Protein AF-0000000077470391 (afdb_homodimer)

Nearest PDB structures (foldseek):
  1z2i-assembly1_B  TM=1.475E-01  e=7.651E+00  Agrobacterium tumefaciens
  6qpa-assembly1_B  TM=1.660E-01  e=4.281E+00  Halothiobacillus neapolitanus c2
  1z2i-assembly1_B  TM=1.490E-01  e=4.542E+00  Agrobacterium tumefaciens

Organism: Curvularia clavata (NCBI:txid95742)

Radius of gyration: 23.78 Å; Cα contacts (8 Å, |Δi|>4): 1081; chains: 2; bounding box: 47×79×53 Å

Secondary structure (DSSP, 8-state):
---EEEEEEEEEE-SSSTT--S-SS---STTSEEEES-TTTT--EEE-SSBEEE-SSPPTT-EEEEEEEEEEETTTEEEEEES-TTSPPTT---EE-EEEEEGGGTTEEEEESS-S--S-SEE-S-SHHHHHS-GGGTTTSEE---TTS--EEE-HHHHHHHHHHTS-HHHHHHHGGGSEETTEE----SPP---TTEEEEEEEEE-TTHHHHHHHHHHH--SB-/---EEEEEEEEEE-SSSTT--S-SS---STTSEEE-S-TTTT--EEE-SSBEEE-SSPPTT-EEEEEEEEEEETTTEEEEEES-TTSPPTT---EE-EEEEEGGGTTEEEEESS-S--S-SEE-S-SHHHHHS-GGGTTTSEE---TTS--EEE-HHHHHHHHHHTS-HHHHHHHGGGSEETTEE----SPP---TTEEEEEEEEE-TTHHHHHHHHHHH--SB-

Foldseek 3Di:
DAKWKKFKFKKFQQCPDPDPPPDLFQDQDAQRMDTDPFFRHPWMWMDRLAWIDTDPDDDPAKAWQFKKKWWQAPPNGIWIWGDDSNGHPPPIGTAAWAWDFDVPQQGETATDRPDDHQAGAEDEPDQVDVLQGDCVRHVPHHYDPDPSHYFYFHDVQVVVFSNCQSAASNCRVVCRRVQGHRNAGDGDDHHGNRDHRIMIMMIMIHHVPCSVVVVCCRPPPGNTD/DAKWKKFKFKKFQQCPDPDPPPDLFQDQDAQRMDTDPFFRHPWMWMDRLAWIDTDPDDDPAKDWQFKKKWWQAPPNGIWIWGDDSNGHPPPIGIAAWAWDFDPPQQGETATDRPDDHQAGAEDEPDQVDVLQGDCVRHVPHHYDPDPSHYFYFHDVQVVVFSNCQSAASNCRVVCRRVQGHRNAGDGDDHHGNRDHRIMIMMIMIHHVVSSVVVVCCRPPPGNTD

Solvent-accessible surface area (backbone atoms only — not comparable to full-atom values): 22915 Å² total; per-residue (Å²): 94,49,41,36,34,35,35,47,28,27,28,32,71,54,68,81,73,70,82,68,58,90,58,90,62,75,74,49,45,72,53,38,25,38,81,39,97,42,48,36,31,92,41,46,31,32,31,61,42,35,40,37,42,76,43,89,70,79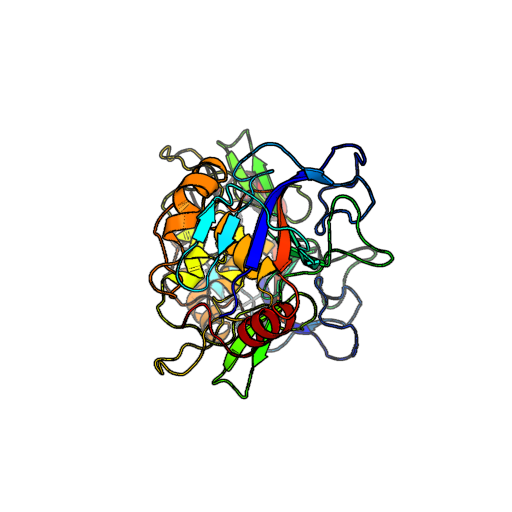,69,86,68,64,36,84,69,50,43,25,16,40,36,30,36,60,39,44,44,52,32,28,24,72,28,44,50,43,58,38,49,91,89,44,52,64,25,54,50,16,18,38,67,32,74,89,50,44,32,18,16,27,42,44,55,78,49,81,34,36,36,40,52,39,33,56,100,54,68,54,55,68,40,55,39,59,48,55,30,41,75,77,26,44,76,50,86,52,79,72,47,20,33,35,31,21,48,57,42,56,52,54,43,32,56,47,34,24,25,38,48,84,47,36,58,78,43,50,43,66,35,26,51,86,53,36,62,54,79,72,86,62,66,57,34,74,38,71,60,38,29,33,34,18,40,35,28,17,48,84,80,21,56,62,35,46,54,46,40,26,74,73,37,66,59,44,113,96,50,40,37,34,36,34,47,28,27,29,34,71,54,66,82,72,71,81,68,57,89,57,90,61,76,73,47,44,70,53,39,24,38,79,41,97,42,48,37,32,92,42,47,32,32,32,62,44,34,39,36,42,75,44,88,69,81,69,86,68,65,37,83,70,51,42,24,17,39,35,30,37,61,37,43,45,52,32,28,25,74,26,44,50,42,58,37,49,90,91,43,51,64,26,54,50,15,21,38,67,34,76,88,52,45,33,18,15,26,43,43,56,77,48,80,34,36,36,40,54,40,33,56,100,54,66,54,56,69,40,54,39,59,49,56,31,42,73,76,26,44,76,51,87,54,78,70,48,20,33,35,31,22,47,59,41,56,50,53,43,33,56,47,36,24,25,38,49,85,48,36,58,78,44,49,43,65,36,27,51,84,52,38,61,54,78,75,85,61,67,59,34,75,38,72,59,38,29,33,33,20,38,36,29,18,48,85,81,22,55,62,35,45,52,45,40,28,74,72,38,67,59,43,110

pLDDT: mean 92.74, std 7.98, range [53.38, 98.94]

Sequence (450 aa):
MSGFYFQINEIRESGKFPGIGPLERPLSAEGAHVVVGEGASYRWWYCDGNRIQPAQQLPTGLIWYKTYSVFYREGFGFWILRGDAGNPGPGETWQPLCFDQDQYDQGASYLCNVAQRRAVAYRRETRWLPMLLPDIYYENAHVTRNEAYGGLKGELAIFLALIAFSMRPEQLASRLPYMLQSGSWMTHNLPHGRQEKRGVTVSIWTLPQGAAGVWNYERNTKYFSMSGFYFQINEIRESGKFPGIGPLERPLSAEGAHVVVGEGASYRWWYCDGNRIQPAQQLPTGLIWYKTYSVFYREGFGFWILRGDAGNPGPGETWQPLCFDQDQYDQGASYLCNVAQRRAVAYRRETRWLPMLLPDIYYENAHVTRNEAYGGLKGELAIFLALIAFSMRPEQLASRLPYMLQSGSWMTHNLPHGRQEKRGVTVSIWTLPQGAAGVWNYERNTKYFS

Structure (mmCIF, N/CA/C/O backbone):
data_AF-0000000077470391-model_v1
#
loop_
_entity.id
_entity.type
_entity.pdbx_description
1 polymer 'DUF4038 domain-containing protein'
#
loop_
_atom_site.group_PDB
_atom_site.id
_atom_site.type_symbol
_atom_site.label_atom_id
_atom_site.label_alt_id
_atom_site.label_comp_id
_atom_site.label_asym_id
_atom_site.label_entity_id
_atom_site.label_seq_id
_atom_site.pdbx_PDB_ins_code
_atom_site.Cartn_x
_atom_site.Cartn_y
_atom_site.Cartn_z
_atom_site.occupancy
_atom_site.B_iso_or_equiv
_atom_site.auth_seq_id
_atom_site.auth_comp_id
_atom_site.auth_asym_id
_atom_site.auth_atom_id
_atom_site.pdbx_PDB_model_num
ATOM 1 N N . MET A 1 1 ? -8.82 -26.156 -19.453 1 67.25 1 MET A N 1
ATOM 2 C CA . MET A 1 1 ? -7.441 -25.703 -19.312 1 67.25 1 MET A CA 1
ATOM 3 C C . MET A 1 1 ? -6.477 -26.875 -19.344 1 67.25 1 MET A C 1
ATOM 5 O O . MET A 1 1 ? -6.789 -27.953 -18.812 1 67.25 1 MET A O 1
ATOM 9 N N . SER A 1 2 ? -5.5 -26.781 -20.188 1 79.5 2 SER A N 1
ATOM 10 C CA . SER A 1 2 ? -4.469 -27.812 -20.156 1 79.5 2 SER A CA 1
ATOM 11 C C . SER A 1 2 ? -3.809 -27.891 -18.781 1 79.5 2 SER A C 1
ATOM 13 O O . SER A 1 2 ? -3.67 -26.875 -18.094 1 79.5 2 SER A O 1
ATOM 15 N N . GLY A 1 3 ? -3.602 -29.047 -18.297 1 93.12 3 GLY A N 1
ATOM 16 C CA . GLY A 1 3 ? -2.982 -29.297 -17 1 93.12 3 GLY A CA 1
ATOM 17 C C . GLY A 1 3 ? -1.581 -28.719 -16.906 1 93.12 3 GLY A C 1
ATOM 18 O O . GLY A 1 3 ? -0.909 -28.516 -17.906 1 93.12 3 GLY A O 1
ATOM 19 N N . PHE A 1 4 ? -1.177 -28.359 -15.789 1 97.38 4 PHE A N 1
ATOM 20 C CA . PHE A 1 4 ? 0.171 -27.875 -15.539 1 97.38 4 PHE A CA 1
ATOM 21 C C . PHE A 1 4 ? 0.667 -28.312 -14.164 1 97.38 4 PHE A C 1
ATOM 23 O O . PHE A 1 4 ? -0.131 -28.672 -13.297 1 97.38 4 PHE A O 1
ATOM 30 N N . TYR A 1 5 ? 1.957 -28.312 -14.039 1 98.06 5 TYR A N 1
ATOM 31 C CA . TYR A 1 5 ? 2.639 -28.594 -12.781 1 98.06 5 TYR A CA 1
ATOM 32 C C . TYR A 1 5 ? 3.254 -27.312 -12.211 1 98.06 5 TYR A C 1
ATOM 34 O O . TYR A 1 5 ? 3.658 -26.422 -12.961 1 98.06 5 TYR A O 1
ATOM 42 N N . PHE A 1 6 ? 3.281 -27.266 -10.875 1 98.62 6 PHE A N 1
ATOM 43 C CA . PHE A 1 6 ? 3.865 -26.031 -10.336 1 98.62 6 PHE A CA 1
ATOM 44 C C . PHE A 1 6 ? 4.418 -26.281 -8.938 1 98.62 6 PHE A C 1
ATOM 46 O O . PHE A 1 6 ? 4.133 -27.312 -8.312 1 98.62 6 PHE A O 1
ATOM 53 N N . GLN A 1 7 ? 5.258 -25.406 -8.539 1 98.69 7 GLN A N 1
ATOM 54 C CA . GLN A 1 7 ? 5.777 -25.312 -7.18 1 98.69 7 GLN A CA 1
ATOM 55 C C . GLN A 1 7 ? 5.625 -23.891 -6.637 1 98.69 7 GLN A C 1
ATOM 57 O O . GLN A 1 7 ? 5.793 -22.922 -7.375 1 98.69 7 GLN A O 1
ATOM 62 N N . ILE A 1 8 ? 5.273 -23.781 -5.445 1 98.81 8 ILE A N 1
ATOM 63 C CA . ILE A 1 8 ? 5.297 -22.516 -4.707 1 98.81 8 ILE A CA 1
ATOM 64 C C . ILE A 1 8 ? 6.309 -22.609 -3.566 1 98.81 8 ILE A C 1
ATOM 66 O O . ILE A 1 8 ? 6.07 -23.297 -2.568 1 98.81 8 ILE A O 1
ATOM 70 N N . ASN A 1 9 ? 7.402 -21.938 -3.689 1 98.88 9 ASN A N 1
ATOM 71 C CA . ASN A 1 9 ? 8.469 -21.984 -2.691 1 98.88 9 ASN A CA 1
ATOM 72 C C . ASN A 1 9 ? 8.539 -20.688 -1.894 1 98.88 9 ASN A C 1
ATOM 74 O O . ASN A 1 9 ? 8.617 -19.594 -2.471 1 98.88 9 ASN A O 1
ATOM 78 N N . GLU A 1 10 ? 8.555 -20.812 -0.585 1 98.81 10 GLU A N 1
ATOM 79 C CA . GLU A 1 10 ? 8.758 -19.656 0.282 1 98.81 10 GLU A CA 1
ATOM 80 C C . GLU A 1 10 ? 10.188 -19.125 0.19 1 98.81 10 GLU A C 1
ATOM 82 O O . GLU A 1 10 ? 11.141 -19.906 0.257 1 98.81 10 GLU A O 1
ATOM 87 N N . ILE A 1 11 ? 10.312 -17.844 0.052 1 98.38 11 ILE A N 1
ATOM 88 C CA . ILE A 1 11 ? 11.656 -17.266 0.01 1 98.38 11 ILE A CA 1
ATOM 89 C C . ILE A 1 11 ? 11.773 -16.156 1.053 1 98.38 11 ILE A C 1
ATOM 91 O O . ILE A 1 11 ? 10.773 -15.555 1.449 1 98.38 11 ILE A O 1
ATOM 95 N N . ARG A 1 12 ? 12.953 -15.898 1.492 1 96.62 12 ARG A N 1
ATOM 96 C CA . ARG A 1 12 ? 13.312 -14.836 2.424 1 96.62 12 ARG A CA 1
ATOM 97 C C . ARG A 1 12 ? 14.602 -14.141 1.997 1 96.62 12 ARG A C 1
ATOM 99 O O . ARG A 1 12 ? 15.359 -14.68 1.187 1 96.62 12 ARG A O 1
ATOM 106 N N . GLU A 1 13 ? 14.75 -12.984 2.52 1 94 13 GLU A N 1
ATOM 107 C CA . GLU A 1 13 ? 16.047 -12.344 2.342 1 94 13 GLU A CA 1
ATOM 108 C C . GLU A 1 13 ? 17.156 -13.133 3.035 1 94 13 GLU A C 1
ATOM 110 O O . GLU A 1 13 ? 16.969 -13.625 4.148 1 94 13 GLU A O 1
ATOM 115 N N . SER A 1 14 ? 18.25 -13.328 2.43 1 91.94 14 SER A N 1
ATOM 116 C CA . SER A 1 14 ? 19.312 -14.188 2.92 1 91.94 14 SER A CA 1
ATOM 117 C C . SER A 1 14 ? 20.078 -13.531 4.074 1 91.94 14 SER A C 1
ATOM 119 O O . SER A 1 14 ? 20.703 -14.219 4.879 1 91.94 14 SER A O 1
ATOM 121 N N . GLY A 1 15 ? 20.094 -12.234 4.203 1 84.12 15 GLY A N 1
ATOM 122 C CA . GLY A 1 15 ? 20.922 -11.523 5.172 1 84.12 15 GLY A CA 1
ATOM 123 C C . GLY A 1 15 ? 22.328 -11.273 4.684 1 84.12 15 GLY A C 1
ATOM 124 O O . GLY A 1 15 ?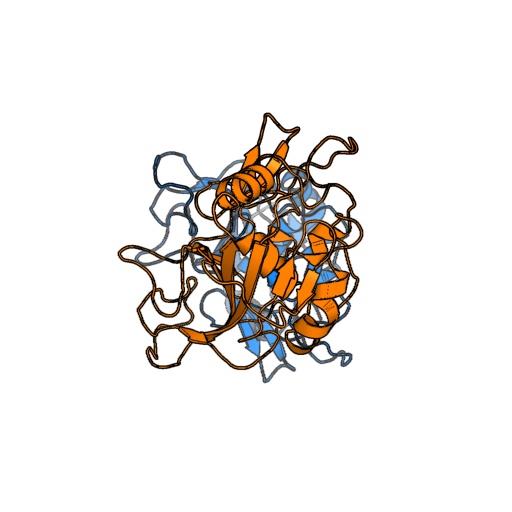 23.125 -10.609 5.359 1 84.12 15 GLY A O 1
ATOM 125 N N . LYS A 1 16 ? 22.75 -11.828 3.553 1 81.75 16 LYS A N 1
ATOM 126 C CA . LYS A 1 16 ? 24.094 -11.664 2.984 1 81.75 16 LYS A CA 1
ATOM 127 C C . LYS A 1 16 ? 24.359 -10.211 2.621 1 81.75 16 LYS A C 1
ATOM 129 O O . LYS A 1 16 ? 25.516 -9.82 2.441 1 81.75 16 LYS A O 1
ATOM 134 N N . PHE A 1 17 ? 23.344 -9.492 2.336 1 77.69 17 PHE A N 1
ATOM 135 C CA . PHE A 1 17 ? 23.5 -8.102 1.92 1 77.69 17 PHE A CA 1
ATOM 136 C C . PHE A 1 17 ? 22.984 -7.16 3.002 1 77.69 17 PHE A C 1
ATOM 138 O O . PHE A 1 17 ? 21.984 -6.477 2.814 1 77.69 17 PHE A O 1
ATOM 145 N N . PRO A 1 18 ? 23.766 -7.113 4.137 1 65.75 18 PRO A N 1
ATOM 146 C CA . PRO A 1 18 ? 23.344 -6.285 5.27 1 65.75 18 PRO A CA 1
ATOM 147 C C . PRO A 1 18 ? 23.469 -4.789 4.98 1 65.75 18 PRO A C 1
ATOM 149 O O . PRO A 1 18 ? 24.266 -4.383 4.129 1 65.75 18 PRO A O 1
ATOM 152 N N . GLY A 1 19 ? 22.656 -3.834 5.602 1 57.12 19 GLY A N 1
ATOM 153 C CA . GLY A 1 19 ? 22.875 -2.398 5.621 1 57.12 19 GLY A CA 1
ATOM 154 C C . GLY A 1 19 ? 22.047 -1.647 4.602 1 57.12 19 GLY A C 1
ATOM 155 O O . GLY A 1 19 ? 22.141 -0.424 4.488 1 57.12 19 GLY A O 1
ATOM 156 N N . ILE A 1 20 ? 21.703 -2.457 3.658 1 53.72 20 ILE A N 1
ATOM 157 C CA . ILE A 1 20 ? 20.891 -1.641 2.771 1 53.72 20 ILE A CA 1
ATOM 158 C C . ILE A 1 20 ? 19.594 -1.244 3.484 1 53.72 20 ILE A C 1
ATOM 160 O O . ILE A 1 20 ? 18.891 -2.096 4.039 1 53.72 20 ILE A O 1
ATOM 164 N N . GLY A 1 21 ? 19.562 -0.148 4.242 1 53.84 21 GLY A N 1
ATOM 165 C CA . GLY A 1 21 ? 18.391 0.377 4.922 1 53.84 21 GLY A CA 1
ATOM 166 C C . GLY A 1 21 ? 17.078 -0.176 4.375 1 53.84 21 GLY A C 1
ATOM 167 O O . GLY A 1 21 ? 17.094 -0.97 3.432 1 53.84 21 GLY A O 1
ATOM 168 N N . PRO A 1 22 ? 16.109 -0.09 5.234 1 55.41 22 PRO A N 1
ATOM 169 C CA . PRO A 1 22 ? 14.82 -0.544 4.711 1 55.41 22 PRO A CA 1
ATOM 170 C C . PRO A 1 22 ? 14.547 -0.042 3.297 1 55.41 22 PRO A C 1
ATOM 172 O O . PRO A 1 22 ? 14.531 1.168 3.061 1 55.41 22 PRO A O 1
ATOM 175 N N . LEU A 1 23 ? 14.789 -1.003 2.398 1 61.22 23 LEU A N 1
ATOM 176 C CA . LEU A 1 23 ? 14.57 -0.661 0.997 1 61.22 23 LEU A CA 1
ATOM 177 C C . LEU A 1 23 ? 13.086 -0.688 0.656 1 61.22 23 LEU A C 1
ATOM 179 O O . LEU A 1 23 ? 12.336 -1.499 1.203 1 61.22 23 LEU A O 1
ATOM 183 N N . GLU A 1 24 ? 12.711 0.301 0.027 1 74.88 24 GLU A N 1
ATOM 184 C CA . GLU A 1 24 ? 11.391 0.267 -0.593 1 74.88 24 GLU A CA 1
ATOM 185 C C . GLU A 1 24 ? 11.242 -0.941 -1.514 1 74.88 24 GLU A C 1
ATOM 187 O O . GLU A 1 24 ? 10.297 -1.717 -1.382 1 74.88 24 GLU A O 1
ATOM 192 N N . ARG A 1 25 ? 12.305 -1.226 -2.229 1 86.44 25 ARG A N 1
ATOM 193 C CA . ARG A 1 25 ? 12.367 -2.314 -3.197 1 86.44 25 ARG A CA 1
ATOM 194 C C . ARG A 1 25 ? 13.312 -3.412 -2.725 1 86.44 25 ARG A C 1
ATOM 196 O O . ARG A 1 25 ? 14.422 -3.129 -2.271 1 86.44 25 ARG A O 1
ATOM 203 N N . PRO A 1 26 ? 12.836 -4.68 -2.787 1 91.5 26 PRO A N 1
ATOM 204 C CA . PRO A 1 26 ? 13.758 -5.766 -2.443 1 91.5 26 PRO A CA 1
ATOM 205 C C . PRO A 1 26 ? 14.992 -5.805 -3.348 1 91.5 26 PRO A C 1
ATOM 207 O O . PRO A 1 26 ? 14.953 -5.293 -4.469 1 91.5 26 PRO A O 1
ATOM 210 N N . LEU A 1 27 ? 16.031 -6.359 -2.895 1 91.88 27 LEU A N 1
ATOM 211 C CA . LEU A 1 27 ? 17.266 -6.461 -3.662 1 91.88 27 LEU A CA 1
ATOM 212 C C . LEU A 1 27 ? 17.141 -7.523 -4.75 1 91.88 27 LEU A C 1
ATOM 214 O O . LEU A 1 27 ? 16.594 -8.602 -4.512 1 91.88 27 LEU A O 1
ATOM 218 N N . SER A 1 28 ? 17.625 -7.27 -5.953 1 92.88 28 SER A N 1
ATOM 219 C CA . SER A 1 28 ? 17.562 -8.219 -7.062 1 92.88 28 SER A CA 1
ATOM 220 C C . SER A 1 28 ? 18.922 -8.891 -7.285 1 92.88 28 SER A C 1
ATOM 222 O O . SER A 1 28 ? 19.141 -9.516 -8.328 1 92.88 28 SER A O 1
ATOM 224 N N . ALA A 1 29 ? 19.734 -8.875 -6.426 1 91.88 29 ALA A N 1
ATOM 225 C CA . ALA A 1 29 ? 21.047 -9.492 -6.566 1 91.88 29 ALA A CA 1
ATOM 226 C C . ALA A 1 29 ? 20.969 -11.008 -6.379 1 91.88 29 ALA A C 1
ATOM 228 O O . ALA A 1 29 ? 20.141 -11.5 -5.613 1 91.88 29 ALA A O 1
ATOM 229 N N . GLU A 1 30 ? 21.859 -11.703 -7.105 1 93.62 30 GLU A N 1
ATOM 230 C CA . GLU A 1 30 ? 21.953 -13.148 -6.918 1 93.62 30 GLU A CA 1
ATOM 231 C C . GLU A 1 30 ? 22.203 -13.492 -5.453 1 93.62 30 GLU A C 1
ATOM 233 O O . GLU A 1 30 ? 23.094 -12.914 -4.824 1 93.62 30 GLU A O 1
ATOM 238 N N . GLY A 1 31 ? 21.469 -14.352 -4.949 1 94.12 31 GLY A N 1
ATOM 239 C CA . GLY A 1 31 ? 21.656 -14.805 -3.584 1 94.12 31 GLY A CA 1
ATOM 240 C C . GLY A 1 31 ? 21 -13.906 -2.555 1 94.12 31 GLY A C 1
ATOM 241 O O . GLY A 1 31 ? 21.031 -14.195 -1.357 1 94.12 31 GLY A O 1
ATOM 242 N N . ALA A 1 32 ? 20.375 -12.844 -2.98 1 94 32 ALA A N 1
ATOM 243 C CA . ALA A 1 32 ? 19.719 -11.938 -2.039 1 94 32 ALA A CA 1
ATOM 244 C C . ALA A 1 32 ? 18.516 -12.594 -1.371 1 94 32 ALA A C 1
ATOM 246 O O . ALA A 1 32 ? 18.125 -12.219 -0.266 1 94 32 ALA A O 1
ATOM 247 N N . HIS A 1 33 ? 17.922 -13.555 -2.023 1 96.5 33 HIS A N 1
ATOM 248 C CA . HIS A 1 33 ? 16.797 -14.32 -1.514 1 96.5 33 HIS A CA 1
ATOM 249 C C . HIS A 1 33 ? 17.062 -15.82 -1.569 1 96.5 33 HIS A C 1
ATOM 251 O O . HIS A 1 33 ? 17.734 -16.297 -2.494 1 96.5 33 HIS A O 1
ATOM 257 N N . VAL A 1 34 ? 16.578 -16.484 -0.621 1 97.44 34 VAL A N 1
ATOM 258 C CA . VAL A 1 34 ? 16.797 -17.922 -0.56 1 97.44 34 VAL A CA 1
ATOM 259 C C . VAL A 1 34 ? 15.492 -18.641 -0.239 1 97.44 34 VAL A C 1
ATOM 261 O O . VAL A 1 34 ? 14.648 -18.094 0.483 1 97.44 34 VAL A O 1
ATOM 264 N N . VAL A 1 35 ? 15.359 -19.828 -0.777 1 97.88 35 VAL A N 1
ATOM 265 C CA . VAL A 1 35 ? 14.195 -20.656 -0.466 1 97.88 35 VAL A CA 1
ATOM 266 C C . VAL A 1 35 ? 14.297 -21.172 0.968 1 97.88 35 VAL A C 1
ATOM 268 O O . VAL A 1 35 ? 15.375 -21.594 1.411 1 97.88 35 VAL A O 1
ATOM 271 N N . VAL A 1 36 ? 13.172 -21.016 1.603 1 97.44 36 VAL A N 1
ATOM 272 C CA . VAL A 1 36 ? 13.102 -21.562 2.957 1 97.44 36 VAL A CA 1
ATOM 273 C C . VAL A 1 36 ? 12.078 -22.688 3.01 1 97.44 36 VAL A C 1
ATOM 275 O O . VAL A 1 36 ? 11.094 -22.672 2.271 1 97.44 36 VAL A O 1
ATOM 278 N N . GLY A 1 37 ? 12.305 -23.734 3.779 1 95.5 37 GLY A N 1
ATOM 279 C CA . GLY A 1 37 ? 11.453 -24.922 3.875 1 95.5 37 GLY A CA 1
ATOM 280 C C . GLY A 1 37 ? 10.172 -24.672 4.645 1 95.5 37 GLY A C 1
ATOM 281 O O . GLY A 1 37 ? 9.867 -25.375 5.602 1 95.5 37 GLY A O 1
ATOM 282 N N . GLU A 1 38 ? 9.43 -23.672 4.348 1 96.25 38 GLU A N 1
ATOM 283 C CA . GLU A 1 38 ? 8.156 -23.297 4.961 1 96.25 38 GLU A CA 1
ATOM 284 C C . GLU A 1 38 ? 7.004 -23.438 3.965 1 96.25 38 GLU A C 1
ATOM 286 O O . GLU A 1 38 ? 7.23 -23.562 2.76 1 96.25 38 GLU A O 1
ATOM 291 N N . GLY A 1 39 ? 5.832 -23.531 4.441 1 96.56 39 GLY A N 1
ATOM 292 C CA . GLY A 1 39 ? 4.648 -23.578 3.596 1 96.56 39 GLY A CA 1
ATOM 293 C C . GLY A 1 39 ? 4.613 -24.766 2.666 1 96.56 39 GLY A C 1
ATOM 294 O O . GLY A 1 39 ? 4.754 -25.906 3.109 1 96.56 39 GLY A O 1
ATOM 295 N N . ALA A 1 40 ? 4.512 -24.5 1.39 1 98 40 ALA A N 1
ATOM 296 C CA . ALA A 1 40 ? 4.402 -25.562 0.389 1 98 40 ALA A CA 1
ATOM 297 C C . ALA A 1 40 ? 5.723 -25.75 -0.354 1 98 40 ALA A C 1
ATOM 299 O O . ALA A 1 40 ? 5.75 -26.312 -1.45 1 98 40 ALA A O 1
ATOM 300 N N . SER A 1 41 ? 6.805 -25.312 0.231 1 98.12 41 SER A N 1
ATOM 301 C CA . SER A 1 41 ? 8.094 -25.344 -0.45 1 98.12 41 SER A CA 1
ATOM 302 C C . SER A 1 41 ? 8.5 -26.766 -0.802 1 98.12 41 SER A C 1
ATOM 304 O O . SER A 1 41 ? 8.266 -27.703 -0.025 1 98.12 41 SER A O 1
ATOM 306 N N . TYR A 1 42 ? 9.086 -26.938 -1.918 1 96.81 42 TYR A N 1
ATOM 307 C CA . TYR A 1 42 ? 9.688 -28.156 -2.434 1 96.81 42 TYR A CA 1
ATOM 308 C C . TYR A 1 42 ? 8.617 -29.172 -2.824 1 96.81 42 TYR A C 1
ATOM 310 O O . TYR A 1 42 ? 8.938 -30.266 -3.275 1 96.81 42 TYR A O 1
ATOM 318 N N . ARG A 1 43 ? 7.391 -28.844 -2.701 1 97.56 43 ARG A N 1
ATOM 319 C CA . ARG A 1 43 ? 6.32 -29.75 -3.092 1 97.56 43 ARG A CA 1
ATOM 320 C C . ARG A 1 43 ? 5.898 -29.516 -4.539 1 97.56 43 ARG A C 1
ATOM 322 O O . ARG A 1 43 ? 5.844 -28.375 -4.996 1 97.56 43 ARG A O 1
ATOM 329 N N . TRP A 1 44 ? 5.586 -30.609 -5.152 1 98.25 44 TRP A N 1
ATOM 330 C CA . TRP A 1 44 ? 5.086 -30.547 -6.52 1 98.25 44 TRP A CA 1
ATOM 331 C C . TRP A 1 44 ? 3.566 -30.688 -6.551 1 98.25 44 TRP A C 1
ATOM 333 O O . TRP A 1 44 ? 3.004 -31.562 -5.883 1 98.25 44 TRP A O 1
ATOM 343 N N . TRP A 1 45 ? 2.986 -29.812 -7.293 1 98.62 45 TRP A N 1
ATOM 344 C CA . TRP A 1 45 ? 1.534 -29.812 -7.441 1 98.62 45 TRP A CA 1
ATOM 345 C C . TRP A 1 45 ? 1.139 -30 -8.906 1 98.62 45 TRP A C 1
ATOM 347 O O . TRP A 1 45 ? 1.867 -29.578 -9.805 1 98.62 45 TRP A O 1
ATOM 357 N N . TYR A 1 46 ? 0.048 -30.609 -9.102 1 97.81 46 TYR A N 1
ATOM 358 C CA . TYR A 1 46 ? -0.521 -30.781 -10.43 1 97.81 46 TYR A CA 1
ATOM 359 C C . TYR A 1 46 ? -1.941 -30.234 -10.492 1 97.81 46 TYR A C 1
ATOM 361 O O . TYR A 1 46 ? -2.762 -30.516 -9.617 1 97.81 46 TYR A O 1
ATOM 369 N N . CYS A 1 47 ? -2.176 -29.359 -11.414 1 97.31 47 CYS A N 1
ATOM 370 C CA . CYS A 1 47 ? -3.514 -28.891 -11.75 1 97.31 47 CYS A CA 1
ATOM 371 C C . CYS A 1 47 ? -3.988 -29.484 -13.07 1 97.31 47 CYS A C 1
ATOM 373 O O . CYS A 1 47 ? -3.369 -29.266 -14.117 1 97.31 47 CYS A O 1
ATOM 375 N N . ASP A 1 48 ? -5.102 -30.141 -13.125 1 94.38 48 ASP A N 1
ATOM 376 C CA . ASP A 1 48 ? -5.594 -30.781 -14.344 1 94.38 48 ASP A CA 1
ATOM 377 C C . ASP A 1 48 ? -6.652 -29.922 -15.031 1 94.38 48 ASP A C 1
ATOM 379 O O . ASP A 1 48 ? -7.32 -30.375 -15.961 1 94.38 48 ASP A O 1
ATOM 383 N N . GLY A 1 49 ? -6.812 -28.766 -14.539 1 93.06 49 GLY A N 1
ATOM 384 C CA . GLY A 1 49 ? -7.852 -27.891 -15.047 1 93.06 49 GLY A CA 1
ATOM 385 C C . GLY A 1 49 ? -9.102 -27.875 -14.188 1 93.06 49 GLY A C 1
ATOM 386 O O . GLY A 1 49 ? -9.875 -26.906 -14.227 1 93.06 49 GLY A O 1
ATOM 387 N N . ASN A 1 50 ? -9.305 -28.922 -13.391 1 94.88 50 ASN A N 1
ATOM 388 C CA . ASN A 1 50 ? -10.492 -29.047 -12.555 1 94.88 50 ASN A CA 1
ATOM 389 C C . ASN A 1 50 ? -10.141 -29 -11.07 1 94.88 50 ASN A C 1
ATOM 391 O O . ASN A 1 50 ? -10.93 -28.516 -10.25 1 94.88 50 ASN A O 1
ATOM 395 N N . ARG A 1 51 ? -8.969 -29.547 -10.781 1 96.69 51 ARG A N 1
ATOM 396 C CA . ARG A 1 51 ? -8.539 -29.594 -9.391 1 96.69 51 ARG A CA 1
ATOM 397 C C . ARG A 1 51 ? -7.02 -29.516 -9.281 1 96.69 51 ARG A C 1
ATOM 399 O O . ARG A 1 51 ? -6.309 -29.75 -10.258 1 96.69 51 ARG A O 1
ATOM 406 N N . ILE A 1 52 ? -6.586 -29.156 -8.109 1 98 52 ILE A N 1
ATOM 407 C CA . ILE A 1 52 ? -5.176 -29.156 -7.734 1 98 52 ILE A CA 1
ATOM 408 C C . ILE A 1 52 ? -4.902 -30.328 -6.785 1 98 52 ILE A C 1
ATOM 410 O O . ILE A 1 52 ? -5.684 -30.578 -5.863 1 98 52 ILE A O 1
ATOM 414 N N . GLN A 1 53 ? -3.891 -31.016 -7.016 1 97.38 53 GLN A N 1
ATOM 415 C CA . GLN A 1 53 ? -3.494 -32.125 -6.152 1 97.38 53 GLN A CA 1
ATOM 416 C C . GLN A 1 53 ? -1.975 -32.25 -6.086 1 97.38 53 GLN A C 1
ATOM 418 O O . GLN A 1 53 ? -1.269 -31.812 -6.996 1 97.38 53 GLN A O 1
ATOM 423 N N . PRO A 1 54 ? -1.455 -32.781 -5 1 97.19 54 PRO A N 1
ATOM 424 C CA . PRO A 1 54 ? -0.016 -33.062 -4.98 1 97.19 54 PRO A CA 1
ATOM 425 C C . PRO A 1 54 ? 0.426 -33.969 -6.129 1 97.19 54 PRO A C 1
ATOM 427 O O . PRO A 1 54 ? -0.281 -34.906 -6.48 1 97.19 54 PRO A O 1
ATOM 430 N N . ALA A 1 55 ? 1.543 -33.562 -6.68 1 95.81 55 ALA A N 1
ATOM 431 C CA . ALA A 1 55 ? 2.094 -34.406 -7.73 1 95.81 55 ALA A CA 1
ATOM 432 C C . ALA A 1 55 ? 2.865 -35.594 -7.137 1 95.81 55 ALA A C 1
ATOM 434 O O . ALA A 1 55 ? 3.842 -35.375 -6.41 1 95.81 55 ALA A O 1
ATOM 435 N N . GLN A 1 56 ? 2.451 -36.781 -7.125 1 86.06 56 GLN A N 1
ATOM 436 C CA . GLN A 1 56 ? 3.125 -37.938 -6.57 1 86.06 56 GLN A CA 1
ATOM 437 C C . GLN A 1 56 ? 4.316 -38.344 -7.43 1 86.06 56 GLN A C 1
ATOM 439 O O . GLN A 1 56 ? 5.391 -38.656 -6.91 1 86.06 56 GLN A O 1
ATOM 444 N N . GLN A 1 57 ? 4.133 -38.375 -8.695 1 90.56 57 GLN A N 1
ATOM 445 C CA . GLN A 1 57 ? 5.168 -38.656 -9.68 1 90.56 57 GLN A CA 1
ATOM 446 C C . GLN A 1 57 ? 5.203 -37.594 -10.773 1 90.56 57 GLN A C 1
ATOM 448 O O . GLN A 1 57 ? 4.156 -37.156 -11.242 1 90.56 57 GLN A O 1
ATOM 453 N N . LEU A 1 58 ? 6.383 -37.188 -11.078 1 94.19 58 LEU A N 1
ATOM 454 C CA . LEU A 1 58 ? 6.531 -36.219 -12.164 1 94.19 58 LEU A CA 1
ATOM 455 C C . LEU A 1 58 ? 6.691 -36.906 -13.508 1 94.19 58 LEU A C 1
ATOM 457 O O . LEU A 1 58 ? 7.48 -37.844 -13.625 1 94.19 58 LEU A O 1
ATOM 461 N N . PRO A 1 59 ? 5.898 -36.562 -14.383 1 92.06 59 PRO A N 1
ATOM 462 C CA . PRO A 1 59 ? 6.043 -37.188 -15.703 1 92.06 59 PRO A CA 1
ATOM 463 C C . PRO A 1 59 ? 7.379 -36.875 -16.375 1 92.06 59 PRO A C 1
ATOM 465 O O . PRO A 1 59 ? 8.016 -35.875 -16.016 1 92.06 59 PRO A O 1
ATOM 468 N N . THR A 1 60 ? 7.688 -37.75 -17.25 1 91.44 60 THR A N 1
ATOM 469 C CA . THR A 1 60 ? 8.875 -37.5 -18.047 1 91.44 60 THR A CA 1
ATOM 470 C C . THR A 1 60 ? 8.594 -36.406 -19.078 1 91.44 60 THR A C 1
ATOM 472 O O . THR A 1 60 ? 7.5 -36.344 -19.641 1 91.44 60 THR A O 1
ATOM 475 N N . GLY A 1 61 ? 9.523 -35.531 -19.312 1 93.12 61 GLY A N 1
ATOM 476 C CA . GLY A 1 61 ? 9.414 -34.531 -20.375 1 93.12 61 GLY A CA 1
ATOM 477 C C . GLY A 1 61 ? 8.805 -33.219 -19.922 1 93.12 61 GLY A C 1
ATOM 478 O O . GLY A 1 61 ? 8.258 -32.469 -20.734 1 93.12 61 GLY A O 1
ATOM 479 N N . LEU A 1 62 ? 8.672 -33.031 -18.703 1 95 62 LEU A N 1
ATOM 480 C CA . LEU A 1 62 ? 8.195 -31.766 -18.188 1 95 62 LEU A CA 1
ATOM 481 C C . LEU A 1 62 ? 9.047 -30.609 -18.703 1 95 62 LEU A C 1
ATOM 483 O O . LEU A 1 62 ? 10.273 -30.719 -18.766 1 95 62 LEU A O 1
ATOM 487 N N . ILE A 1 63 ? 8.344 -29.594 -19.172 1 96.31 63 ILE A N 1
ATOM 488 C CA . ILE A 1 63 ? 9.023 -28.422 -19.734 1 96.31 63 ILE A CA 1
ATOM 489 C C . ILE A 1 63 ? 8.711 -27.188 -18.891 1 96.31 63 ILE A C 1
ATOM 491 O O . ILE A 1 63 ? 7.547 -26.922 -18.578 1 96.31 63 ILE A O 1
ATOM 495 N N . TRP A 1 64 ? 9.734 -26.469 -18.594 1 97.5 64 TRP A N 1
ATOM 496 C CA . TRP A 1 64 ? 9.562 -25.219 -17.844 1 97.5 64 TRP A CA 1
ATOM 497 C C . TRP A 1 64 ? 8.75 -24.219 -18.656 1 97.5 64 TRP A C 1
ATOM 499 O O . TRP A 1 64 ? 9.016 -24.016 -19.844 1 97.5 64 TRP A O 1
ATOM 509 N N . TYR A 1 65 ? 7.785 -23.672 -18.047 1 97.38 65 TYR A N 1
ATOM 510 C CA . TYR A 1 65 ? 6.957 -22.672 -18.719 1 97.38 65 TYR A CA 1
ATOM 511 C C . TYR A 1 65 ? 7.324 -21.266 -18.25 1 97.38 65 TYR A C 1
ATOM 513 O O . TYR A 1 65 ? 7.805 -20.453 -19.047 1 97.38 65 TYR A O 1
ATOM 521 N N . LYS A 1 66 ? 7.129 -21.016 -16.922 1 97.12 66 LYS A N 1
ATOM 522 C CA . LYS A 1 66 ? 7.414 -19.688 -16.406 1 97.12 66 LYS A CA 1
ATOM 523 C C . LYS A 1 66 ? 7.652 -19.703 -14.906 1 97.12 66 LYS A C 1
ATOM 525 O O . LYS A 1 66 ? 7.156 -20.594 -14.203 1 97.12 66 LYS A O 1
ATOM 530 N N . THR A 1 67 ? 8.469 -18.734 -14.484 1 98.56 67 THR A N 1
ATOM 531 C CA . THR A 1 67 ? 8.688 -18.5 -13.062 1 98.56 67 THR A CA 1
ATOM 532 C C . THR A 1 67 ? 8.508 -17.031 -12.711 1 98.56 67 THR A C 1
ATOM 534 O O . THR A 1 67 ? 8.969 -16.156 -13.438 1 98.56 67 THR A O 1
ATOM 537 N N . TYR A 1 68 ? 7.785 -16.766 -11.688 1 98.81 68 TYR A N 1
ATOM 538 C CA . TYR A 1 68 ? 7.742 -15.445 -11.07 1 98.81 68 TYR A CA 1
ATOM 539 C C . TYR A 1 68 ? 8.031 -15.531 -9.578 1 98.81 68 TYR A C 1
ATOM 541 O O . TYR A 1 68 ? 7.672 -16.516 -8.922 1 98.81 68 TYR A O 1
ATOM 549 N N . SER A 1 69 ? 8.688 -14.539 -9.07 1 98.75 69 SER A N 1
ATOM 550 C CA . SER A 1 69 ? 8.828 -14.32 -7.637 1 98.75 69 SER A CA 1
ATOM 551 C C . SER A 1 69 ? 8.008 -13.117 -7.176 1 98.75 69 SER A C 1
ATOM 553 O O . SER A 1 69 ? 7.953 -12.094 -7.863 1 98.75 69 SER A O 1
ATOM 555 N N . VAL A 1 70 ? 7.332 -13.305 -6.121 1 98.69 70 VAL A N 1
ATOM 556 C CA . VAL A 1 70 ? 6.504 -12.25 -5.547 1 98.69 70 VAL A CA 1
ATOM 557 C C . VAL A 1 70 ? 6.922 -12 -4.098 1 98.69 70 VAL A C 1
ATOM 559 O O . VAL A 1 70 ? 7.117 -12.945 -3.33 1 98.69 70 VAL A O 1
ATOM 562 N N . PHE A 1 71 ? 7.105 -10.805 -3.729 1 97.38 71 PHE A N 1
ATOM 563 C CA . PHE A 1 71 ? 7.57 -10.375 -2.414 1 97.38 71 PHE A CA 1
ATOM 564 C C . PHE A 1 71 ? 6.66 -9.297 -1.842 1 97.38 71 PHE A C 1
ATOM 566 O O . PHE A 1 71 ? 6.215 -8.406 -2.568 1 97.38 71 PHE A O 1
ATOM 573 N N . TYR A 1 72 ? 6.387 -9.43 -0.556 1 96.06 72 TYR A N 1
ATOM 574 C CA . TYR A 1 72 ? 5.5 -8.461 0.08 1 96.06 72 TYR A CA 1
ATOM 575 C C . TYR A 1 72 ? 6.27 -7.559 1.037 1 96.06 72 TYR A C 1
ATOM 577 O O . TYR A 1 72 ? 7.035 -8.047 1.873 1 96.06 72 TYR A O 1
ATOM 585 N N . ARG A 1 73 ? 6.125 -6.316 0.897 1 91.25 73 ARG A N 1
ATOM 586 C CA . ARG A 1 73 ? 6.688 -5.324 1.809 1 91.25 73 ARG A CA 1
ATOM 587 C C . ARG A 1 73 ? 5.586 -4.504 2.471 1 91.25 73 ARG A C 1
ATOM 589 O O . ARG A 1 73 ? 4.789 -3.857 1.787 1 91.25 73 ARG A O 1
ATOM 596 N N . GLU A 1 74 ? 5.617 -4.578 3.734 1 88.62 74 GLU A N 1
ATOM 597 C CA . GLU A 1 74 ? 4.664 -3.771 4.488 1 88.62 74 GLU A CA 1
ATOM 598 C C . GLU A 1 74 ? 4.805 -2.291 4.145 1 88.62 74 GLU A C 1
ATOM 600 O O . GLU A 1 74 ? 5.918 -1.767 4.066 1 88.62 74 GLU A O 1
ATOM 605 N N . GLY A 1 75 ? 3.68 -1.688 3.887 1 87.5 75 GLY A N 1
ATOM 606 C CA . GLY A 1 75 ? 3.691 -0.277 3.533 1 87.5 75 GLY A CA 1
ATOM 607 C C . GLY A 1 75 ? 3.883 -0.035 2.049 1 87.5 75 GLY A C 1
ATOM 608 O O . GLY A 1 75 ? 3.637 1.068 1.558 1 87.5 75 GLY A O 1
ATOM 609 N N . PHE A 1 76 ? 4.281 -1.046 1.267 1 88.31 76 PHE A N 1
ATOM 610 C CA . PHE A 1 76 ? 4.543 -0.854 -0.155 1 88.31 76 PHE A CA 1
ATOM 611 C C . PHE A 1 76 ? 3.752 -1.854 -0.99 1 88.31 76 PHE A C 1
ATOM 613 O O . PHE A 1 76 ? 3.535 -1.639 -2.184 1 88.31 76 PHE A O 1
ATOM 620 N N . GLY A 1 77 ? 3.426 -2.955 -0.36 1 92.56 77 GLY A N 1
ATOM 621 C CA . GLY A 1 77 ? 2.635 -3.938 -1.082 1 92.56 77 GLY A CA 1
ATOM 622 C C . GLY A 1 77 ? 3.479 -4.965 -1.813 1 92.56 77 GLY A C 1
ATOM 623 O O . GLY A 1 77 ? 4.5 -5.418 -1.294 1 92.56 77 GLY A O 1
ATOM 624 N N . PHE A 1 78 ? 3.041 -5.383 -2.996 1 96.12 78 PHE A N 1
ATOM 625 C CA . PHE A 1 78 ? 3.635 -6.527 -3.674 1 96.12 78 PHE A CA 1
ATOM 626 C C . PHE A 1 78 ? 4.676 -6.074 -4.691 1 96.12 78 PHE A C 1
ATOM 628 O O . PHE A 1 78 ? 4.441 -5.125 -5.445 1 96.12 78 PHE A O 1
ATOM 635 N N . TRP A 1 79 ? 5.734 -6.77 -4.695 1 95.62 79 TRP A N 1
ATOM 636 C CA . TRP A 1 79 ? 6.797 -6.652 -5.688 1 95.62 79 TRP A CA 1
ATOM 637 C C . TRP A 1 79 ? 6.934 -7.941 -6.492 1 95.62 79 TRP A C 1
ATOM 639 O O . TRP A 1 79 ? 6.906 -9.039 -5.926 1 95.62 79 TRP A O 1
ATOM 649 N N . ILE A 1 80 ? 7.078 -7.805 -7.77 1 97.56 80 ILE A N 1
ATOM 650 C CA . ILE A 1 80 ? 7.105 -8.945 -8.688 1 97.56 80 ILE A CA 1
ATOM 651 C C . ILE A 1 80 ? 8.445 -8.992 -9.414 1 97.56 80 ILE A C 1
ATOM 653 O O . ILE A 1 80 ? 8.922 -7.969 -9.914 1 97.56 80 ILE A O 1
ATOM 657 N N . LEU A 1 81 ? 9.078 -10.07 -9.453 1 97.5 81 LEU A N 1
ATOM 658 C CA . LEU A 1 81 ? 10.273 -10.32 -10.25 1 97.5 81 LEU A CA 1
ATOM 659 C C . LEU A 1 81 ? 10.047 -11.477 -11.227 1 97.5 81 LEU A C 1
ATOM 661 O O . LEU A 1 81 ? 9.617 -12.562 -10.82 1 97.5 81 LEU A O 1
ATOM 665 N N . ARG A 1 82 ? 10.258 -11.164 -12.5 1 97.75 82 ARG A N 1
ATOM 666 C CA . ARG A 1 82 ? 10.211 -12.242 -13.484 1 97.75 82 ARG A CA 1
ATOM 667 C C . ARG A 1 82 ? 11.391 -13.195 -13.312 1 97.75 82 ARG A C 1
ATOM 669 O O . ARG A 1 82 ? 12.547 -12.789 -13.453 1 97.75 82 ARG A O 1
ATOM 676 N N . GLY A 1 83 ? 11.047 -14.43 -13 1 98.06 83 GLY A N 1
ATOM 677 C CA . GLY A 1 83 ? 12.102 -15.398 -12.75 1 98.06 83 GLY A CA 1
ATOM 678 C C . GLY A 1 83 ? 12.297 -15.695 -11.273 1 98.06 83 GLY A C 1
ATOM 679 O O . GLY A 1 83 ? 11.438 -15.367 -10.453 1 98.06 83 GLY A O 1
ATOM 680 N N . ASP A 1 84 ? 13.336 -16.375 -11.008 1 98.19 84 ASP A N 1
ATOM 681 C CA . ASP A 1 84 ? 13.703 -16.828 -9.664 1 98.19 84 ASP A CA 1
ATOM 682 C C . ASP A 1 84 ? 14.484 -15.742 -8.93 1 98.19 84 ASP A C 1
ATOM 684 O O . ASP A 1 84 ? 15.594 -15.383 -9.336 1 98.19 84 ASP A O 1
ATOM 688 N N . ALA A 1 85 ? 13.984 -15.281 -7.852 1 97.44 85 ALA A N 1
ATOM 689 C CA . ALA A 1 85 ? 14.602 -14.195 -7.094 1 97.44 85 ALA A CA 1
ATOM 690 C C . ALA A 1 85 ? 15.945 -14.625 -6.516 1 97.44 85 ALA A C 1
ATOM 692 O O . ALA A 1 85 ? 16.797 -13.789 -6.223 1 97.44 85 ALA A O 1
ATOM 693 N N . GLY A 1 86 ? 16.094 -15.938 -6.238 1 96.56 86 GLY A N 1
ATOM 694 C CA . GLY A 1 86 ? 17.375 -16.422 -5.77 1 96.56 86 GLY A CA 1
ATOM 695 C C . GLY A 1 86 ? 18.469 -16.328 -6.82 1 96.56 86 GLY A C 1
ATOM 696 O O . GLY A 1 86 ? 19.656 -16.297 -6.492 1 96.56 86 GLY A O 1
ATOM 697 N N . ASN A 1 87 ? 18.078 -16.406 -8.016 1 96.44 87 ASN A N 1
ATOM 698 C CA . ASN A 1 87 ? 18.969 -16.312 -9.172 1 96.44 87 ASN A CA 1
ATOM 699 C C . ASN A 1 87 ? 18.328 -15.531 -10.312 1 96.44 87 ASN A C 1
ATOM 701 O O . ASN A 1 87 ? 18.031 -16.109 -11.367 1 96.44 87 ASN A O 1
ATOM 705 N N . PRO A 1 88 ? 18.203 -14.234 -10.094 1 96.69 88 PRO A N 1
ATOM 706 C CA . PRO A 1 88 ? 17.516 -13.438 -11.117 1 96.69 88 PRO A CA 1
ATOM 707 C C . PRO A 1 88 ? 18.266 -13.43 -12.453 1 96.69 88 PRO A C 1
ATOM 709 O O . PRO A 1 88 ? 19.5 -13.422 -12.477 1 96.69 88 PRO A O 1
ATOM 712 N N . GLY A 1 89 ? 17.516 -13.5 -13.555 1 95.25 89 GLY A N 1
ATOM 713 C CA . GLY A 1 89 ? 18.125 -13.344 -14.867 1 95.25 89 GLY A CA 1
ATOM 714 C C . GLY A 1 89 ? 18.797 -11.992 -15.055 1 95.25 89 GLY A C 1
ATOM 715 O O . GLY A 1 89 ? 18.547 -11.062 -14.281 1 95.25 89 GLY A O 1
ATOM 716 N N . PRO A 1 90 ? 19.641 -11.953 -16.094 1 93.62 90 PRO A N 1
ATOM 717 C CA . PRO A 1 90 ? 20.297 -10.68 -16.359 1 93.62 90 PRO A CA 1
ATOM 718 C C . PRO A 1 90 ? 19.328 -9.523 -16.562 1 93.62 90 PRO A C 1
ATOM 720 O O . PRO A 1 90 ? 18.375 -9.648 -17.359 1 93.62 90 PRO A O 1
ATOM 723 N N . GLY A 1 91 ? 19.531 -8.484 -15.844 1 93.5 91 GLY A N 1
ATOM 724 C CA . GLY A 1 91 ? 18.75 -7.273 -16.016 1 93.5 91 GLY A CA 1
ATOM 725 C C . GLY A 1 91 ? 17.406 -7.316 -15.312 1 93.5 91 GLY A C 1
ATOM 726 O O . GLY A 1 91 ? 16.672 -6.328 -15.305 1 93.5 91 GLY A O 1
ATOM 727 N N . GLU A 1 92 ? 17.062 -8.414 -14.711 1 94.62 92 GLU A N 1
ATOM 728 C CA . GLU A 1 92 ? 15.766 -8.531 -14.039 1 94.62 92 GLU A CA 1
ATOM 729 C C . GLU A 1 92 ? 15.781 -7.828 -12.688 1 94.62 92 GLU A C 1
ATOM 731 O O . GLU A 1 92 ? 16.734 -7.969 -11.922 1 94.62 92 GLU A O 1
ATOM 736 N N . THR A 1 93 ? 14.781 -7.016 -12.422 1 93.69 93 THR A N 1
ATOM 737 C CA . THR A 1 93 ? 14.625 -6.324 -11.148 1 93.69 93 THR A CA 1
ATOM 738 C C . THR A 1 93 ? 13.188 -6.449 -10.641 1 93.69 93 THR A C 1
ATOM 740 O O . THR A 1 93 ? 12.273 -6.727 -11.422 1 93.69 93 THR A O 1
ATOM 743 N N . TRP A 1 94 ? 13.07 -6.293 -9.422 1 94.38 94 TRP A N 1
ATOM 744 C CA . TRP A 1 94 ? 11.734 -6.266 -8.82 1 94.38 94 TRP A CA 1
ATOM 745 C C . TRP A 1 94 ? 10.93 -5.086 -9.352 1 94.38 94 TRP A C 1
ATOM 747 O O . TRP A 1 94 ? 11.43 -3.961 -9.414 1 94.38 94 TRP A O 1
ATOM 757 N N . GLN A 1 95 ? 9.789 -5.344 -9.758 1 93.38 95 GLN A N 1
ATOM 758 C CA . GLN A 1 95 ? 8.828 -4.34 -10.188 1 93.38 95 GLN A CA 1
ATOM 759 C C . GLN A 1 95 ? 7.547 -4.41 -9.359 1 93.38 95 GLN A C 1
ATOM 761 O O . GLN A 1 95 ? 7.227 -5.453 -8.789 1 93.38 95 GLN A O 1
ATOM 766 N N . PRO A 1 96 ? 6.859 -3.33 -9.234 1 93 96 PRO A N 1
ATOM 767 C CA . PRO A 1 96 ? 5.586 -3.398 -8.516 1 93 96 PRO A CA 1
ATOM 768 C C . PRO A 1 96 ? 4.543 -4.25 -9.234 1 93 96 PRO A C 1
ATOM 770 O O . PRO A 1 96 ? 4.602 -4.402 -10.461 1 93 96 PRO A O 1
ATOM 773 N N . LEU A 1 97 ? 3.633 -4.785 -8.477 1 95.56 97 LEU A N 1
ATOM 774 C CA . LEU A 1 97 ? 2.461 -5.43 -9.055 1 95.56 97 LEU A CA 1
ATOM 775 C C . LEU A 1 97 ? 1.643 -4.438 -9.875 1 95.56 97 LEU A C 1
ATOM 777 O O . LEU A 1 97 ? 1.404 -3.311 -9.438 1 95.56 97 LEU A O 1
ATOM 781 N N . CYS A 1 98 ? 1.268 -4.871 -11.031 1 94.25 98 CYS A N 1
ATOM 782 C CA . CYS A 1 98 ? 0.489 -4.027 -11.93 1 94.25 98 CYS A CA 1
ATOM 783 C C . CYS A 1 98 ? -0.69 -4.797 -12.516 1 94.25 98 CYS A C 1
ATOM 785 O O . CYS A 1 98 ? -0.732 -6.023 -12.445 1 94.25 98 CYS A O 1
ATOM 787 N N . PHE A 1 99 ? -1.587 -4.023 -13.039 1 94.5 99 PHE A N 1
ATOM 788 C CA . PHE A 1 99 ? -2.791 -4.555 -13.672 1 94.5 99 PHE A CA 1
ATOM 789 C C . PHE A 1 99 ? -2.998 -3.936 -15.047 1 94.5 99 PHE A C 1
ATOM 791 O O . PHE A 1 99 ? -3.227 -2.73 -15.164 1 94.5 99 PHE A O 1
ATOM 798 N N . ASP A 1 100 ? -2.842 -4.73 -16.016 1 92.69 100 ASP A N 1
ATOM 799 C CA . ASP A 1 100 ? -3.195 -4.246 -17.344 1 92.69 100 ASP A CA 1
ATOM 800 C C . ASP A 1 100 ? -4.688 -4.422 -17.625 1 92.69 100 ASP A C 1
ATOM 802 O O . ASP A 1 100 ? -5.25 -5.488 -17.359 1 92.69 100 ASP A O 1
ATOM 806 N N . GLN A 1 101 ? -5.289 -3.369 -17.938 1 86.94 101 GLN A N 1
ATOM 807 C CA . GLN A 1 101 ? -6.727 -3.445 -18.188 1 86.94 101 GLN A CA 1
ATOM 808 C C . GLN A 1 101 ? -7.012 -3.969 -19.594 1 86.94 101 GLN A C 1
ATOM 810 O O . GLN A 1 101 ? -6.547 -3.395 -20.578 1 86.94 101 GLN A O 1
ATOM 815 N N . ASP A 1 102 ? -7.762 -4.992 -19.578 1 84.06 102 ASP A N 1
ATOM 816 C CA . ASP A 1 102 ? -8.148 -5.551 -20.875 1 84.06 102 ASP A CA 1
ATOM 817 C C . ASP A 1 102 ? -9.469 -4.949 -21.359 1 84.06 102 ASP A C 1
ATOM 819 O O . ASP A 1 102 ? -10.547 -5.391 -20.953 1 84.06 102 ASP A O 1
ATOM 823 N N . GLN A 1 103 ? -9.406 -4.031 -22.203 1 79.12 103 GLN A N 1
ATOM 824 C CA . GLN A 1 103 ? -10.578 -3.324 -22.688 1 79.12 103 GLN A CA 1
ATOM 825 C C . GLN A 1 103 ? -11.484 -4.25 -23.5 1 79.12 103 GLN A C 1
ATOM 827 O O . GLN A 1 103 ? -12.688 -4.008 -23.609 1 79.12 103 GLN A O 1
ATOM 832 N N . TYR A 1 104 ? -10.875 -5.305 -24.047 1 80.75 104 TYR A N 1
ATOM 833 C CA . TYR A 1 104 ? -11.625 -6.223 -24.891 1 80.75 104 TYR A CA 1
ATOM 834 C C . TYR A 1 104 ? -12.289 -7.316 -24.062 1 80.75 104 TYR A C 1
ATOM 836 O O . TYR A 1 104 ? -13.07 -8.109 -24.594 1 80.75 104 TYR A O 1
ATOM 844 N N . ASP A 1 105 ? -12 -7.352 -22.906 1 86.31 105 ASP A N 1
ATOM 845 C CA . ASP A 1 105 ? -12.594 -8.344 -22.016 1 86.31 105 ASP A CA 1
ATOM 846 C C . ASP A 1 105 ? -13.289 -7.672 -20.844 1 86.31 105 ASP A C 1
ATOM 848 O O . ASP A 1 105 ? -13 -7.984 -19.688 1 86.31 105 ASP A O 1
ATOM 852 N N . GLN A 1 106 ? -14.109 -6.699 -21.109 1 82.94 106 GLN A N 1
ATOM 853 C CA . GLN A 1 106 ? -15.016 -6.043 -20.172 1 82.94 106 GLN A CA 1
ATOM 854 C C . GLN A 1 106 ? -14.266 -5.473 -18.984 1 82.94 106 GLN A C 1
ATOM 856 O O . GLN A 1 106 ? -14.734 -5.57 -17.844 1 82.94 106 GLN A O 1
ATOM 861 N N . GLY A 1 107 ? -13.047 -5.09 -19.219 1 85.25 107 GLY A N 1
ATOM 862 C CA . GLY A 1 107 ? -12.32 -4.363 -18.188 1 85.25 107 GLY A CA 1
ATOM 863 C C . GLY A 1 107 ? -11.641 -5.273 -17.172 1 85.25 107 GLY A C 1
ATOM 864 O O . GLY A 1 107 ? -11.391 -4.871 -16.047 1 85.25 107 GLY A O 1
ATOM 865 N N . ALA A 1 108 ? -11.43 -6.516 -17.516 1 91.31 108 ALA A N 1
ATOM 866 C CA . ALA A 1 108 ? -10.695 -7.43 -16.656 1 91.31 108 ALA A CA 1
ATOM 867 C C . ALA A 1 108 ? -9.273 -6.918 -16.406 1 91.31 108 ALA A C 1
ATOM 869 O O . ALA A 1 108 ? -8.672 -6.281 -17.266 1 91.31 108 ALA A O 1
ATOM 870 N N . SER A 1 109 ? -8.82 -7.105 -15.227 1 94.25 109 SER A N 1
ATOM 871 C CA . SER A 1 109 ? -7.461 -6.715 -14.859 1 94.25 109 SER A CA 1
ATOM 872 C C . SER A 1 109 ? -6.484 -7.871 -15.055 1 94.25 109 SER A C 1
ATOM 874 O O . SER A 1 109 ? -6.691 -8.961 -14.523 1 94.25 109 SER A O 1
ATOM 876 N N . TYR A 1 110 ? -5.504 -7.68 -15.82 1 96.25 110 TYR A N 1
ATOM 877 C CA . TYR A 1 110 ? -4.469 -8.664 -16.125 1 96.25 110 TYR A CA 1
ATOM 878 C C . TYR A 1 110 ? -3.266 -8.492 -15.203 1 96.25 110 TYR A C 1
ATOM 880 O O . TYR A 1 110 ? -2.553 -7.484 -15.289 1 96.25 110 TYR A O 1
ATOM 888 N N . LEU A 1 111 ? -3.035 -9.438 -14.312 1 96.56 111 LEU A N 1
ATOM 889 C CA . LEU A 1 111 ? -1.898 -9.43 -13.398 1 96.56 111 LEU A CA 1
ATOM 890 C C . LEU A 1 111 ? -0.582 -9.438 -14.172 1 96.56 111 LEU A C 1
ATOM 892 O O . LEU A 1 111 ? -0.341 -10.328 -14.992 1 96.56 111 LEU A O 1
ATOM 896 N N . CYS A 1 112 ? 0.244 -8.477 -13.836 1 94.62 112 CYS A N 1
ATOM 897 C CA . CYS A 1 112 ? 1.553 -8.43 -14.477 1 94.62 112 CYS A CA 1
ATOM 898 C C . CYS A 1 112 ? 2.5 -7.504 -13.719 1 94.62 112 CYS A C 1
ATOM 900 O O . CYS A 1 112 ? 2.225 -7.125 -12.578 1 94.62 112 CYS A O 1
ATOM 902 N N . ASN A 1 113 ? 3.727 -7.312 -14.266 1 91.56 113 ASN A N 1
ATOM 903 C CA . ASN A 1 113 ? 4.715 -6.434 -13.648 1 91.56 113 ASN A CA 1
ATOM 904 C C . ASN A 1 113 ? 5.258 -5.414 -14.648 1 91.56 113 ASN A C 1
ATOM 906 O O . ASN A 1 113 ? 6.332 -4.848 -14.438 1 91.56 113 ASN A O 1
ATOM 910 N N . VAL A 1 114 ? 4.551 -5.316 -15.68 1 84.75 114 VAL A N 1
ATOM 911 C CA . VAL A 1 114 ? 5.098 -4.457 -16.734 1 84.75 114 VAL A CA 1
ATOM 912 C C . VAL A 1 114 ? 4.105 -3.338 -17.047 1 84.75 114 VAL A C 1
ATOM 914 O O . VAL A 1 114 ? 4.453 -2.371 -17.734 1 84.75 114 VAL A O 1
ATOM 917 N N . ALA A 1 115 ? 2.938 -3.357 -16.547 1 81.5 115 ALA A N 1
ATOM 918 C CA . ALA A 1 115 ? 1.905 -2.369 -16.844 1 81.5 115 ALA A CA 1
ATOM 919 C C . ALA A 1 115 ? 2.084 -1.111 -16 1 81.5 115 ALA A C 1
ATOM 921 O O . ALA A 1 115 ? 3.006 -1.029 -15.188 1 81.5 115 ALA A O 1
ATOM 922 N N . GLN A 1 116 ? 1.222 -0.199 -16.297 1 76.94 116 GLN A N 1
ATOM 923 C CA . GLN A 1 116 ? 1.324 1.097 -15.633 1 76.94 116 GLN A CA 1
ATOM 924 C C . GLN A 1 116 ? 0.307 1.218 -14.508 1 76.94 116 GLN A C 1
ATOM 926 O O . GLN A 1 116 ? 0.533 1.943 -13.531 1 76.94 116 GLN A O 1
ATOM 931 N N . ARG A 1 117 ? -0.742 0.467 -14.656 1 86.12 117 ARG A N 1
ATOM 932 C CA . ARG A 1 117 ? -1.789 0.608 -13.648 1 86.12 117 ARG A CA 1
ATOM 933 C C . ARG A 1 117 ? -1.471 -0.22 -12.406 1 86.12 117 ARG A C 1
ATOM 935 O O . ARG A 1 117 ? -1.067 -1.38 -12.516 1 86.12 117 ARG A O 1
ATOM 942 N N . ARG A 1 118 ? -1.798 0.432 -11.242 1 90.62 118 ARG A N 1
ATOM 943 C CA . ARG A 1 118 ? -1.416 -0.202 -9.984 1 90.62 118 ARG A CA 1
ATOM 944 C C . ARG A 1 118 ? -2.643 -0.696 -9.219 1 90.62 118 ARG A C 1
ATOM 946 O O . ARG A 1 118 ? -2.523 -1.209 -8.109 1 90.62 118 ARG A O 1
ATOM 953 N N . ALA A 1 119 ? -3.758 -0.517 -9.867 1 90.88 119 ALA A N 1
ATOM 954 C CA . ALA A 1 119 ? -5.004 -0.961 -9.25 1 90.88 119 ALA A CA 1
ATOM 955 C C . ALA A 1 119 ? -5.891 -1.685 -10.258 1 90.88 119 ALA A C 1
ATOM 957 O O . ALA A 1 119 ? -5.742 -1.495 -11.469 1 90.88 119 ALA A O 1
ATOM 958 N N . VAL A 1 120 ? -6.77 -2.482 -9.727 1 91.81 120 VAL A N 1
ATOM 959 C CA . VAL A 1 120 ? -7.734 -3.164 -10.578 1 91.81 120 VAL A CA 1
ATOM 960 C C . VAL A 1 120 ? -8.656 -2.139 -11.234 1 91.81 120 VAL A C 1
ATOM 962 O O . VAL A 1 120 ? -8.859 -1.044 -10.703 1 91.81 120 VAL A O 1
ATOM 965 N N . ALA A 1 121 ? -9.242 -2.516 -12.281 1 87.94 121 ALA A N 1
ATOM 966 C CA . ALA A 1 121 ? -10.047 -1.578 -13.062 1 87.94 121 ALA A CA 1
ATOM 967 C C . ALA A 1 121 ? -11.43 -1.402 -12.461 1 87.94 121 ALA A C 1
ATOM 969 O O . ALA A 1 121 ? -11.93 -0.278 -12.336 1 87.94 121 ALA A O 1
ATOM 970 N N . TYR A 1 122 ? -11.961 -2.5 -12.102 1 87.5 122 TYR A N 1
ATOM 971 C CA . TYR A 1 122 ? -13.32 -2.492 -11.57 1 87.5 122 TYR A CA 1
ATOM 972 C C . TYR A 1 122 ? -13.406 -3.297 -10.273 1 87.5 122 TYR A C 1
ATOM 974 O O . TYR A 1 122 ? -12.648 -4.254 -10.086 1 87.5 122 TYR A O 1
ATOM 982 N N . ARG A 1 123 ? -14.211 -2.662 -9.508 1 85.19 123 ARG A N 1
ATOM 983 C CA . ARG A 1 123 ? -14.438 -3.42 -8.281 1 85.19 123 ARG A CA 1
ATOM 984 C C . ARG A 1 123 ? -15.922 -3.68 -8.062 1 85.19 123 ARG A C 1
ATOM 986 O O . ARG A 1 123 ? -16.766 -2.84 -8.391 1 85.19 123 ARG A O 1
ATOM 993 N N . ARG A 1 124 ? -16.141 -4.883 -7.789 1 84.62 124 ARG A N 1
ATOM 994 C CA . ARG A 1 124 ? -17.453 -5.293 -7.312 1 84.62 124 ARG A CA 1
ATOM 995 C C . ARG A 1 124 ? -17.391 -5.801 -5.875 1 84.62 124 ARG A C 1
ATOM 997 O O . ARG A 1 124 ? -16.297 -6.016 -5.344 1 84.62 124 ARG A O 1
ATOM 1004 N N . GLU A 1 125 ? -18.516 -5.707 -5.227 1 77.5 125 GLU A N 1
ATOM 1005 C CA . GLU A 1 125 ? -18.516 -6.352 -3.916 1 77.5 125 GLU A CA 1
ATOM 1006 C C . GLU A 1 125 ? -18.188 -7.836 -4.031 1 77.5 125 GLU A C 1
ATOM 1008 O O . GLU A 1 125 ? -19.062 -8.664 -4.258 1 77.5 125 GLU A O 1
ATOM 1013 N N . THR A 1 126 ? -16.984 -8.062 -4.047 1 82.94 126 THR A N 1
ATOM 1014 C CA . THR A 1 126 ? -16.531 -9.438 -4.191 1 82.94 126 THR A CA 1
ATOM 1015 C C . THR A 1 126 ? -15.602 -9.828 -3.039 1 82.94 126 THR A C 1
ATOM 1017 O O . THR A 1 126 ? -14.969 -8.961 -2.428 1 82.94 126 THR A O 1
ATOM 1020 N N . ARG A 1 127 ? -15.492 -11.086 -2.924 1 90.75 127 ARG A N 1
ATOM 1021 C CA . ARG A 1 127 ? -14.711 -11.602 -1.807 1 90.75 127 ARG A CA 1
ATOM 1022 C C . ARG A 1 127 ? -13.25 -11.797 -2.205 1 90.75 127 ARG A C 1
ATOM 1024 O O . ARG A 1 127 ? -12.375 -11.875 -1.344 1 90.75 127 ARG A O 1
ATOM 1031 N N . TRP A 1 128 ? -13.094 -11.914 -3.496 1 94.69 128 TRP A N 1
ATOM 1032 C CA . TRP A 1 128 ? -11.734 -12.289 -3.883 1 94.69 128 TRP A CA 1
ATOM 1033 C C . TRP A 1 128 ? -10.797 -11.094 -3.76 1 94.69 128 TRP A C 1
ATOM 1035 O O . TRP A 1 128 ? -9.594 -11.266 -3.543 1 94.69 128 TRP A O 1
ATOM 1045 N N . LEU A 1 129 ? -11.227 -9.906 -3.887 1 94.81 129 LEU A N 1
ATOM 1046 C CA . LEU A 1 129 ? -10.367 -8.727 -3.881 1 94.81 129 LEU A CA 1
ATOM 1047 C C . LEU A 1 129 ? -9.641 -8.586 -2.547 1 94.81 129 LEU A C 1
ATOM 1049 O O . LEU A 1 129 ? -8.414 -8.633 -2.5 1 94.81 129 LEU A O 1
ATOM 1053 N N . PRO A 1 130 ? -10.391 -8.523 -1.421 1 94.62 130 PRO A N 1
ATOM 1054 C CA . PRO A 1 130 ? -9.672 -8.383 -0.153 1 94.62 130 PRO A CA 1
ATOM 1055 C C . PRO A 1 130 ? -8.906 -9.648 0.234 1 94.62 130 PRO A C 1
ATOM 1057 O O . PRO A 1 130 ? -7.977 -9.586 1.043 1 94.62 130 PRO A O 1
ATOM 1060 N N . MET A 1 131 ? -9.312 -10.734 -0.292 1 97 131 MET A N 1
ATOM 1061 C CA . MET A 1 131 ? -8.594 -11.977 -0.026 1 97 131 MET A CA 1
ATOM 1062 C C . MET A 1 131 ? -7.195 -11.938 -0.627 1 97 131 MET A C 1
ATOM 1064 O O . MET A 1 131 ? -6.219 -12.289 0.038 1 97 131 MET A O 1
ATOM 1068 N N . LEU A 1 132 ? -7.113 -11.406 -1.854 1 97.38 132 LEU A N 1
ATOM 1069 C CA . LEU A 1 132 ? -5.867 -11.508 -2.605 1 97.38 132 LEU A CA 1
ATOM 1070 C C . LEU A 1 132 ? -5 -10.273 -2.402 1 97.38 132 LEU A C 1
ATOM 1072 O O . LEU A 1 132 ? -3.773 -10.344 -2.471 1 97.38 132 LEU A O 1
ATOM 1076 N N . LEU A 1 133 ? -5.684 -9.117 -2.172 1 96.56 133 LEU A N 1
ATOM 1077 C CA . LEU A 1 133 ? -4.961 -7.859 -2.324 1 96.56 133 LEU A CA 1
ATOM 1078 C C . LEU A 1 133 ? -5.242 -6.93 -1.147 1 96.56 133 LEU A C 1
ATOM 1080 O O . LEU A 1 133 ? -6.371 -6.867 -0.656 1 96.56 133 LEU A O 1
ATOM 1084 N N . PRO A 1 134 ? -4.23 -6.117 -0.781 1 95.44 134 PRO A N 1
ATOM 1085 C CA . PRO A 1 134 ? -4.531 -4.957 0.064 1 95.44 134 PRO A CA 1
ATOM 1086 C C . PRO A 1 134 ? -5.438 -3.941 -0.629 1 95.44 134 PRO A C 1
ATOM 1088 O O . PRO A 1 134 ? -5.504 -3.906 -1.861 1 95.44 134 PRO A O 1
ATOM 1091 N N . ASP A 1 135 ? -6.035 -3.094 0.138 1 93.69 135 ASP A N 1
ATOM 1092 C CA . ASP A 1 135 ? -7.062 -2.215 -0.415 1 93.69 135 ASP A CA 1
ATOM 1093 C C . ASP A 1 135 ? -6.441 -1.138 -1.303 1 93.69 135 ASP A C 1
ATOM 1095 O O . ASP A 1 135 ? -7.125 -0.545 -2.139 1 93.69 135 ASP A O 1
ATOM 1099 N N . ILE A 1 136 ? -5.148 -0.851 -1.198 1 93.06 136 ILE A N 1
ATOM 1100 C CA . ILE A 1 136 ? -4.48 0.163 -2.008 1 93.06 136 ILE A CA 1
ATOM 1101 C C . ILE A 1 136 ? -4.578 -0.209 -3.484 1 93.06 136 ILE A C 1
ATOM 1103 O O . ILE A 1 136 ? -4.402 0.643 -4.359 1 93.06 136 ILE A O 1
ATOM 1107 N N . TYR A 1 137 ? -4.918 -1.468 -3.744 1 95 137 TYR A N 1
ATOM 1108 C CA . TYR A 1 137 ? -4.953 -1.941 -5.121 1 95 137 TYR A CA 1
ATOM 1109 C C . TYR A 1 137 ? -6.359 -1.841 -5.699 1 95 137 TYR A C 1
ATOM 1111 O O . TYR A 1 137 ? -6.578 -2.141 -6.875 1 95 137 TYR A O 1
ATOM 1119 N N . TYR A 1 138 ? -7.336 -1.427 -4.855 1 93.62 138 TYR A N 1
ATOM 1120 C CA . TYR A 1 138 ? -8.656 -1.466 -5.465 1 93.62 138 TYR A CA 1
ATOM 1121 C C . TYR A 1 138 ? -9.578 -0.42 -4.844 1 93.62 138 TYR A C 1
ATOM 1123 O O . TYR A 1 138 ? -10.695 -0.199 -5.324 1 93.62 138 TYR A O 1
ATOM 1131 N N . GLU A 1 139 ? -9.156 0.263 -3.842 1 90.5 139 GLU A N 1
ATOM 1132 C CA . GLU A 1 139 ? -10.047 1.167 -3.127 1 90.5 139 GLU A CA 1
ATOM 1133 C C . GLU A 1 139 ? -10.555 2.281 -4.039 1 90.5 139 GLU A C 1
ATOM 1135 O O . GLU A 1 139 ? -11.641 2.82 -3.828 1 90.5 139 GLU A O 1
ATOM 1140 N N . ASN A 1 140 ? -9.867 2.588 -5.094 1 90.19 140 ASN A N 1
ATOM 1141 C CA . ASN A 1 140 ? -10.266 3.66 -5.996 1 90.19 140 ASN A CA 1
ATOM 1142 C C . ASN A 1 140 ? -10.82 3.111 -7.309 1 90.19 140 ASN A C 1
ATOM 1144 O O . ASN A 1 140 ? -11.102 3.871 -8.234 1 90.19 140 ASN A O 1
ATOM 1148 N N . ALA A 1 141 ? -10.906 1.819 -7.355 1 90.06 141 ALA A N 1
ATOM 1149 C CA . ALA A 1 141 ? -11.414 1.2 -8.578 1 90.06 141 ALA A CA 1
ATOM 1150 C C . ALA A 1 141 ? -12.859 1.604 -8.836 1 90.06 141 ALA A C 1
ATOM 1152 O O . ALA A 1 141 ? -13.625 1.831 -7.891 1 90.06 141 ALA A O 1
ATOM 1153 N N . HIS A 1 142 ? -13.188 1.639 -10.086 1 88.62 142 HIS A N 1
ATOM 1154 C CA . HIS A 1 142 ? -14.57 1.932 -10.461 1 88.62 142 HIS A CA 1
ATOM 1155 C C . HIS A 1 142 ? -15.516 0.851 -9.961 1 88.62 142 HIS A C 1
ATOM 1157 O O . HIS A 1 142 ? -15.289 -0.339 -10.195 1 88.62 142 HIS A O 1
ATOM 1163 N N . VAL A 1 143 ? -16.516 1.356 -9.32 1 89.38 143 VAL A N 1
ATOM 1164 C CA . VAL A 1 143 ? -17.5 0.409 -8.812 1 89.38 143 VAL A CA 1
ATOM 1165 C C . VAL A 1 143 ? -18.5 0.06 -9.914 1 89.38 143 VAL A C 1
ATOM 1167 O O . VAL A 1 143 ? -19.031 0.948 -10.586 1 89.38 143 VAL A O 1
ATOM 1170 N N . THR A 1 144 ? -18.672 -1.172 -10.18 1 87.25 144 THR A N 1
ATOM 1171 C CA . THR A 1 144 ? -19.609 -1.603 -11.203 1 87.25 144 THR A CA 1
ATOM 1172 C C . THR A 1 144 ? -20.531 -2.688 -10.672 1 87.25 144 THR A C 1
ATOM 1174 O O . THR A 1 144 ? -20.141 -3.488 -9.82 1 87.25 144 THR A O 1
ATOM 1177 N N . ARG A 1 145 ? -21.797 -2.625 -11.188 1 86.75 145 ARG A N 1
ATOM 1178 C CA . ARG A 1 145 ? -22.766 -3.666 -10.852 1 86.75 145 ARG A CA 1
ATOM 1179 C C . ARG A 1 145 ? -22.906 -4.672 -11.984 1 86.75 145 ARG A C 1
ATOM 1181 O O . ARG A 1 145 ? -23.562 -5.703 -11.828 1 86.75 145 ARG A O 1
ATOM 1188 N N . ASN A 1 146 ? -22.281 -4.309 -13.016 1 85.19 146 ASN A N 1
ATOM 1189 C CA . ASN A 1 146 ? -22.312 -5.195 -14.172 1 85.19 146 ASN A CA 1
ATOM 1190 C C . ASN A 1 146 ? -21.406 -6.402 -13.984 1 85.19 146 ASN A C 1
ATOM 1192 O O . ASN A 1 146 ? -20.188 -6.262 -13.922 1 85.19 146 ASN A O 1
ATOM 1196 N N . GLU A 1 147 ? -22.062 -7.539 -13.992 1 80.19 147 GLU A N 1
ATOM 1197 C CA . GLU A 1 147 ? -21.328 -8.773 -13.688 1 80.19 147 GLU A CA 1
ATOM 1198 C C . GLU A 1 147 ? -20.328 -9.109 -14.789 1 80.19 147 GLU A C 1
ATOM 1200 O O . GLU A 1 147 ? -19.422 -9.906 -14.578 1 80.19 147 GLU A O 1
ATOM 1205 N N . ALA A 1 148 ? -20.531 -8.547 -15.875 1 81.31 148 ALA A N 1
ATOM 1206 C CA . ALA A 1 148 ? -19.641 -8.844 -17 1 81.31 148 ALA A CA 1
ATOM 1207 C C . ALA A 1 148 ? -18.344 -8.062 -16.891 1 81.31 148 ALA A C 1
ATOM 1209 O O . ALA A 1 148 ? -17.344 -8.43 -17.5 1 81.31 148 ALA A O 1
ATOM 1210 N N . TYR A 1 149 ? -18.391 -7.012 -16.062 1 85.62 149 TYR A N 1
ATOM 1211 C CA . TYR A 1 149 ? -17.234 -6.133 -15.977 1 85.62 149 TYR A CA 1
ATOM 1212 C C . TYR A 1 149 ? -16.312 -6.543 -14.828 1 85.62 149 TYR A C 1
ATOM 1214 O O . TYR A 1 149 ? -16.781 -7.004 -13.789 1 85.62 149 TYR A O 1
ATOM 1222 N N . GLY A 1 150 ? -15.062 -6.34 -15.148 1 88.81 150 GLY A N 1
ATOM 1223 C CA . GLY A 1 150 ? -14.062 -6.586 -14.117 1 88.81 150 GLY A CA 1
ATOM 1224 C C . GLY A 1 150 ? -13.516 -8 -14.141 1 88.81 150 GLY A C 1
ATOM 1225 O O . GLY A 1 150 ? -13.469 -8.633 -15.195 1 88.81 150 GLY A O 1
ATOM 1226 N N . GLY A 1 151 ? -12.984 -8.414 -13 1 92.88 151 GLY A N 1
ATOM 1227 C CA . GLY A 1 151 ? -12.383 -9.734 -12.883 1 92.88 151 GLY A CA 1
ATOM 1228 C C . GLY A 1 151 ? -10.867 -9.703 -12.891 1 92.88 151 GLY A C 1
ATOM 1229 O O . GLY A 1 151 ? -10.266 -8.633 -13.055 1 92.88 151 GLY A O 1
ATOM 1230 N N . LEU A 1 152 ? -10.375 -10.883 -12.703 1 95.31 152 LEU A N 1
ATOM 1231 C CA . LEU A 1 152 ? -8.922 -11.016 -12.578 1 95.31 152 LEU A CA 1
ATOM 1232 C C . LEU A 1 152 ? -8.398 -12.117 -13.492 1 95.31 152 LEU A C 1
ATOM 1234 O O . LEU A 1 152 ? -8.961 -13.211 -13.547 1 95.31 152 LEU A O 1
ATOM 1238 N N . LYS A 1 153 ? -7.504 -11.844 -14.258 1 96.5 153 LYS A N 1
ATOM 1239 C CA . LYS A 1 153 ? -6.754 -12.797 -15.07 1 96.5 153 LYS A CA 1
ATOM 1240 C C . LYS A 1 153 ? -5.277 -12.422 -15.133 1 96.5 153 LYS A C 1
ATOM 1242 O O . LYS A 1 153 ? -4.816 -11.555 -14.383 1 96.5 153 LYS A O 1
ATOM 1247 N N . GLY A 1 154 ? -4.469 -13.125 -15.945 1 97.12 154 GLY A N 1
ATOM 1248 C CA . GLY A 1 154 ? -3.092 -12.688 -16.125 1 97.12 154 GLY A CA 1
ATOM 1249 C C . GLY A 1 154 ? -2.078 -13.773 -15.828 1 97.12 154 GLY A C 1
ATOM 1250 O O . GLY A 1 154 ? -2.391 -14.969 -15.922 1 97.12 154 GLY A O 1
ATOM 1251 N N . GLU A 1 155 ? -0.867 -13.367 -15.523 1 97.94 155 GLU A N 1
ATOM 1252 C CA . GLU A 1 155 ? 0.218 -14.305 -15.266 1 97.94 155 GLU A CA 1
ATOM 1253 C C . GLU A 1 155 ? -0.158 -15.281 -14.156 1 97.94 155 GLU A C 1
ATOM 1255 O O . GLU A 1 155 ? -0.292 -14.891 -12.992 1 97.94 155 GLU A O 1
ATOM 1260 N N . LEU A 1 156 ? -0.22 -16.516 -14.531 1 98.19 156 LEU A N 1
ATOM 1261 C CA . LEU A 1 156 ? -0.707 -17.562 -13.625 1 98.19 156 LEU A CA 1
ATOM 1262 C C . LEU A 1 156 ? 0.199 -17.688 -12.406 1 98.19 156 LEU A C 1
ATOM 1264 O O . LEU A 1 156 ? -0.285 -17.859 -11.289 1 98.19 156 LEU A O 1
ATOM 1268 N N . ALA A 1 157 ? 1.486 -17.594 -12.633 1 98.81 157 ALA A N 1
ATOM 1269 C CA . ALA A 1 157 ? 2.434 -17.719 -11.531 1 98.81 157 ALA A CA 1
ATOM 1270 C C . ALA A 1 157 ? 2.225 -16.609 -10.5 1 98.81 157 ALA A C 1
ATOM 1272 O O . ALA A 1 157 ? 2.34 -16.859 -9.297 1 98.81 157 ALA A O 1
ATOM 1273 N N . ILE A 1 158 ? 1.94 -15.398 -10.961 1 98.75 158 ILE A N 1
ATOM 1274 C CA . ILE A 1 158 ? 1.655 -14.305 -10.039 1 98.75 158 ILE A CA 1
ATOM 1275 C C . ILE A 1 158 ? 0.355 -14.586 -9.289 1 98.75 158 ILE A C 1
ATOM 1277 O O . ILE A 1 158 ? 0.268 -14.367 -8.078 1 98.75 158 ILE A O 1
ATOM 1281 N N . PHE A 1 159 ? -0.599 -15.078 -10.016 1 98.69 159 PHE A N 1
ATOM 1282 C CA . PHE A 1 159 ? -1.884 -15.398 -9.406 1 98.69 159 PHE A CA 1
ATOM 1283 C C . PHE A 1 159 ? -1.717 -16.438 -8.312 1 98.69 159 PHE A C 1
ATOM 1285 O O . PHE A 1 159 ? -2.234 -16.281 -7.203 1 98.69 159 PHE A O 1
ATOM 1292 N N . LEU A 1 160 ? -1.014 -17.484 -8.586 1 98.81 160 LEU A N 1
ATOM 1293 C CA . LEU A 1 160 ? -0.777 -18.531 -7.602 1 98.81 160 LEU A CA 1
ATOM 1294 C C . LEU A 1 160 ? -0.014 -17.984 -6.398 1 98.81 160 LEU A C 1
ATOM 1296 O O . LEU A 1 160 ? -0.244 -18.422 -5.266 1 98.81 160 LEU A O 1
ATOM 1300 N N . ALA A 1 161 ? 0.908 -17.094 -6.664 1 98.94 161 ALA A N 1
ATOM 1301 C CA . ALA A 1 161 ? 1.598 -16.438 -5.551 1 98.94 161 ALA A CA 1
ATOM 1302 C C . ALA A 1 161 ? 0.616 -15.672 -4.668 1 98.94 161 ALA A C 1
ATOM 1304 O O . ALA A 1 161 ? 0.699 -15.734 -3.439 1 98.94 161 ALA A O 1
ATOM 1305 N N . LEU A 1 162 ? -0.293 -14.914 -5.305 1 98.81 162 LEU A N 1
ATOM 1306 C CA . LEU A 1 162 ? -1.274 -14.156 -4.539 1 98.81 162 LEU A CA 1
ATOM 1307 C C . LEU A 1 162 ? -2.17 -15.086 -3.725 1 98.81 162 LEU A C 1
ATOM 1309 O O . LEU A 1 162 ? -2.564 -14.75 -2.605 1 98.81 162 LEU A O 1
ATOM 1313 N N . ILE A 1 163 ? -2.531 -16.219 -4.266 1 98.81 163 ILE A N 1
ATOM 1314 C CA . ILE A 1 163 ? -3.25 -17.234 -3.498 1 98.81 163 ILE A CA 1
ATOM 1315 C C . ILE A 1 163 ? -2.432 -17.625 -2.27 1 98.81 163 ILE A C 1
ATOM 1317 O O . ILE A 1 163 ? -2.969 -17.719 -1.164 1 98.81 163 ILE A O 1
ATOM 1321 N N . ALA A 1 164 ? -1.161 -17.844 -2.465 1 98.88 164 ALA A N 1
ATOM 1322 C CA . ALA A 1 164 ? -0.306 -18.203 -1.337 1 98.88 164 ALA A CA 1
ATOM 1323 C C . ALA A 1 164 ? -0.336 -17.109 -0.26 1 98.88 164 ALA A C 1
ATOM 1325 O O . ALA A 1 164 ? -0.428 -17.422 0.932 1 98.88 164 ALA A O 1
ATOM 1326 N N . PHE A 1 165 ? -0.31 -15.883 -0.646 1 98.69 165 PHE A N 1
ATOM 1327 C CA . PHE A 1 165 ? -0.277 -14.773 0.297 1 98.69 165 PHE A CA 1
ATOM 1328 C C . PHE A 1 165 ? -1.639 -14.578 0.955 1 98.69 165 PHE A C 1
ATOM 1330 O O . PHE A 1 165 ? -1.755 -13.867 1.956 1 98.69 165 PHE A O 1
ATOM 1337 N N . SER A 1 166 ? -2.674 -15.141 0.33 1 98.5 166 SER A N 1
ATOM 1338 C CA . SER A 1 166 ? -4.012 -14.992 0.891 1 98.5 166 SER A CA 1
ATOM 1339 C C . SER A 1 166 ? -4.172 -15.812 2.168 1 98.5 166 SER A C 1
ATOM 1341 O O . SER A 1 166 ? -5.176 -15.688 2.869 1 98.5 166 SER A O 1
ATOM 1343 N N . MET A 1 167 ? -3.213 -16.609 2.516 1 98.5 167 MET A N 1
ATOM 1344 C CA . MET A 1 167 ? -3.223 -17.422 3.734 1 98.5 167 MET A CA 1
ATOM 1345 C C . MET A 1 167 ? -1.824 -17.516 4.336 1 98.5 167 MET A C 1
ATOM 1347 O O . MET A 1 167 ? -0.837 -17.172 3.68 1 98.5 167 MET A O 1
ATOM 1351 N N . ARG A 1 168 ? -1.72 -17.984 5.586 1 97.75 168 ARG A N 1
ATOM 1352 C CA . ARG A 1 168 ? -0.428 -18.188 6.234 1 97.75 168 ARG A CA 1
ATOM 1353 C C . ARG A 1 168 ? 0.329 -19.344 5.598 1 97.75 168 ARG A C 1
ATOM 1355 O O . ARG A 1 168 ? -0.282 -20.312 5.117 1 97.75 168 ARG A O 1
ATOM 1362 N N . PRO A 1 169 ? 1.626 -19.25 5.617 1 98.25 169 PRO A N 1
ATOM 1363 C CA . PRO A 1 169 ? 2.41 -20.297 4.961 1 98.25 169 PRO A CA 1
ATOM 1364 C C . PRO A 1 169 ? 2.059 -21.688 5.461 1 98.25 169 PRO A C 1
ATOM 1366 O O . PRO A 1 169 ? 2.01 -22.641 4.672 1 98.25 169 PRO A O 1
ATOM 1369 N N . GLU A 1 170 ? 1.768 -21.781 6.738 1 97.69 170 GLU A N 1
ATOM 1370 C CA . GLU A 1 170 ? 1.527 -23.078 7.348 1 97.69 170 GLU A CA 1
ATOM 1371 C C . GLU A 1 170 ? 0.234 -23.703 6.828 1 97.69 170 GLU A C 1
ATOM 1373 O O . GLU A 1 170 ? 0.026 -24.906 6.949 1 97.69 170 GLU A O 1
ATOM 1378 N N . GLN A 1 171 ? -0.583 -22.922 6.266 1 98.19 171 GLN A N 1
ATOM 1379 C CA . GLN A 1 171 ? -1.887 -23.391 5.809 1 98.19 171 GLN A CA 1
ATOM 1380 C C . GLN A 1 171 ? -1.861 -23.719 4.32 1 98.19 171 GLN A C 1
ATOM 1382 O O . GLN A 1 171 ? -2.752 -24.406 3.816 1 98.19 171 GLN A O 1
ATOM 1387 N N . LEU A 1 172 ? -0.876 -23.266 3.59 1 98.44 172 LEU A N 1
ATOM 1388 C CA . LEU A 1 172 ? -0.895 -23.266 2.131 1 98.44 172 LEU A CA 1
ATOM 1389 C C . LEU A 1 172 ? -0.978 -24.688 1.584 1 98.44 172 LEU A C 1
ATOM 1391 O O . LEU A 1 172 ? -1.849 -24.984 0.765 1 98.44 172 LEU A O 1
ATOM 1395 N N . ALA A 1 173 ? -0.166 -25.578 2.064 1 98 173 ALA A N 1
ATOM 1396 C CA . ALA A 1 173 ? -0.102 -26.922 1.518 1 98 173 ALA A CA 1
ATOM 1397 C C . ALA A 1 173 ? -1.426 -27.656 1.715 1 98 173 ALA A C 1
ATOM 1399 O O . ALA A 1 173 ? -1.848 -28.438 0.852 1 98 173 ALA A O 1
ATOM 1400 N N . SER A 1 174 ? -2.049 -27.453 2.83 1 97.81 174 SER A N 1
ATOM 1401 C CA . SER A 1 174 ? -3.287 -28.172 3.119 1 97.81 174 SER A CA 1
ATOM 1402 C C . SER A 1 174 ? -4.473 -27.531 2.398 1 97.81 174 SER A C 1
ATOM 1404 O O . SER A 1 174 ? -5.461 -28.219 2.105 1 97.81 174 SER A O 1
ATOM 1406 N N . ARG A 1 175 ? -4.379 -26.281 2.064 1 98.12 175 ARG A N 1
ATOM 1407 C CA . ARG A 1 175 ? -5.531 -25.562 1.539 1 98.12 175 ARG A CA 1
ATOM 1408 C C . ARG A 1 175 ? -5.5 -25.516 0.015 1 98.12 175 ARG A C 1
ATOM 1410 O O . ARG A 1 175 ? -6.539 -25.328 -0.626 1 98.12 175 ARG A O 1
ATOM 1417 N N . LEU A 1 176 ? -4.367 -25.656 -0.598 1 98.12 176 LEU A N 1
ATOM 1418 C CA . LEU A 1 176 ? -4.18 -25.484 -2.035 1 98.12 176 LEU A CA 1
ATOM 1419 C C . LEU A 1 176 ? -5.137 -26.375 -2.82 1 98.12 176 LEU A C 1
ATOM 1421 O O . LEU A 1 176 ? -5.77 -25.922 -3.775 1 98.12 176 LEU A O 1
ATOM 1425 N N . PRO A 1 177 ? -5.359 -27.656 -2.443 1 97.81 177 PRO A N 1
ATOM 1426 C CA . PRO A 1 177 ? -6.277 -28.516 -3.195 1 97.81 177 PRO A CA 1
ATOM 1427 C C . PRO A 1 177 ? -7.715 -28 -3.182 1 97.81 177 PRO A C 1
ATOM 1429 O O . PRO A 1 177 ? -8.5 -28.328 -4.074 1 97.81 177 PRO A O 1
ATOM 1432 N N . TYR A 1 178 ? -8.031 -27.203 -2.219 1 97.88 178 TYR A N 1
ATOM 1433 C CA . TYR A 1 178 ? -9.398 -26.703 -2.082 1 97.88 178 TYR A CA 1
ATOM 1434 C C . TYR A 1 178 ? -9.57 -25.375 -2.812 1 97.88 178 TYR A C 1
ATOM 1436 O O . TYR A 1 178 ? -10.688 -24.859 -2.9 1 97.88 178 TYR A O 1
ATOM 1444 N N . MET A 1 179 ? -8.508 -24.859 -3.371 1 98.19 179 MET A N 1
ATOM 1445 C CA . MET A 1 179 ? -8.578 -23.547 -3.996 1 98.19 179 MET A CA 1
ATOM 1446 C C . MET A 1 179 ? -9.148 -23.641 -5.406 1 98.19 179 MET A C 1
ATOM 1448 O O . MET A 1 179 ? -9.562 -22.625 -5.98 1 98.19 179 MET A O 1
ATOM 1452 N N . LEU A 1 180 ? -9.109 -24.781 -5.973 1 97.94 180 LEU A N 1
ATOM 1453 C CA . LEU A 1 180 ? -9.719 -25.047 -7.27 1 97.94 180 LEU A CA 1
ATOM 1454 C C . LEU A 1 180 ? -10.672 -26.234 -7.199 1 97.94 180 LEU A C 1
ATOM 1456 O O . LEU A 1 180 ? -10.25 -27.344 -6.902 1 97.94 180 LEU A O 1
ATOM 1460 N N . GLN A 1 181 ? -11.898 -25.938 -7.504 1 96.94 181 GLN A N 1
ATOM 1461 C CA . GLN A 1 181 ? -12.922 -26.984 -7.473 1 96.94 181 GLN A CA 1
ATOM 1462 C C . GLN A 1 181 ? -13.766 -26.969 -8.742 1 96.94 181 GLN A C 1
ATOM 1464 O O . GLN A 1 181 ? -14.383 -25.953 -9.07 1 96.94 181 GLN A O 1
ATOM 1469 N N . SER A 1 182 ? -13.805 -28.062 -9.438 1 96.12 182 SER A N 1
ATOM 1470 C CA . SER A 1 182 ? -14.562 -28.219 -10.672 1 96.12 182 SER A CA 1
ATOM 1471 C C . SER A 1 182 ? -14.227 -27.125 -11.68 1 96.12 182 SER A C 1
ATOM 1473 O O . SER A 1 182 ? -15.117 -26.531 -12.289 1 96.12 182 SER A O 1
ATOM 1475 N N . GLY A 1 183 ? -12.977 -26.797 -11.648 1 95.19 183 GLY A N 1
ATOM 1476 C CA . GLY A 1 183 ? -12.484 -25.859 -12.641 1 95.19 183 GLY A CA 1
ATOM 1477 C C . GLY A 1 183 ? -12.664 -24.406 -12.234 1 95.19 183 GLY A C 1
ATOM 1478 O O . GLY A 1 183 ? -12.32 -23.5 -12.992 1 95.19 183 GLY A O 1
ATOM 1479 N N . SER A 1 184 ? -13.172 -24.141 -11.016 1 96.44 184 SER A N 1
ATOM 1480 C CA . SER A 1 184 ? -13.391 -22.781 -10.547 1 96.44 184 SER A CA 1
ATOM 1481 C C . SER A 1 184 ? -12.531 -22.469 -9.328 1 96.44 184 SER A C 1
ATOM 1483 O O . SER A 1 184 ? -12.492 -23.25 -8.375 1 96.44 184 SER A O 1
ATOM 1485 N N . TRP A 1 185 ? -11.867 -21.344 -9.422 1 97.62 185 TRP A N 1
ATOM 1486 C CA . TRP A 1 185 ? -11.094 -20.906 -8.266 1 97.62 185 TRP A CA 1
ATOM 1487 C C . TRP A 1 185 ? -12.016 -20.484 -7.125 1 97.62 185 TRP A C 1
ATOM 1489 O O . TRP A 1 185 ? -13.047 -19.844 -7.359 1 97.62 185 TRP A O 1
ATOM 1499 N N . MET A 1 186 ? -11.609 -20.75 -5.926 1 97.69 186 MET A N 1
ATOM 1500 C CA . MET A 1 186 ? -12.453 -20.531 -4.754 1 97.69 186 MET A CA 1
ATOM 1501 C C . MET A 1 186 ? -11.891 -19.406 -3.883 1 97.69 186 MET A C 1
ATOM 1503 O O . MET A 1 186 ? -10.703 -19.109 -3.955 1 97.69 186 MET A O 1
ATOM 1507 N N . THR A 1 187 ? -12.742 -18.766 -3.178 1 97.5 187 THR A N 1
ATOM 1508 C CA . THR A 1 187 ? -12.336 -17.828 -2.141 1 97.5 187 THR A CA 1
ATOM 1509 C C . THR A 1 187 ? -12.383 -18.484 -0.764 1 97.5 187 THR A C 1
ATOM 1511 O O . THR A 1 187 ? -12.969 -19.562 -0.602 1 97.5 187 THR A O 1
ATOM 1514 N N . HIS A 1 188 ? -11.695 -17.969 0.114 1 97.56 188 HIS A N 1
ATOM 1515 C CA . HIS A 1 188 ? -11.734 -18.406 1.505 1 97.56 188 HIS A CA 1
ATOM 1516 C C . HIS A 1 188 ? -11.742 -17.219 2.455 1 97.56 188 HIS A C 1
ATOM 1518 O O . HIS A 1 188 ? -11.609 -16.078 2.023 1 97.56 188 HIS A O 1
ATOM 1524 N N . ASN A 1 189 ? -11.945 -17.469 3.771 1 95.31 189 ASN A N 1
ATOM 1525 C CA . ASN A 1 189 ? -12.023 -16.406 4.766 1 95.31 189 ASN A CA 1
ATOM 1526 C C . ASN A 1 189 ? -10.898 -16.516 5.785 1 95.31 189 ASN A C 1
ATOM 1528 O O . ASN A 1 189 ? -11.016 -16 6.902 1 95.31 189 ASN A O 1
ATOM 1532 N N . LEU A 1 190 ? -9.883 -17.188 5.469 1 96.69 190 LEU A N 1
ATOM 1533 C CA . LEU A 1 190 ? -8.734 -17.297 6.359 1 96.69 190 LEU A CA 1
ATOM 1534 C C . LEU A 1 190 ? -8.031 -15.953 6.512 1 96.69 190 LEU A C 1
ATOM 1536 O O . LEU A 1 190 ? -8.102 -15.109 5.621 1 96.69 190 LEU A O 1
ATOM 1540 N N . PRO A 1 191 ? -7.383 -15.742 7.68 1 94.69 191 PRO A N 1
ATOM 1541 C CA . PRO A 1 191 ? -6.488 -14.586 7.734 1 94.69 191 PRO A CA 1
ATOM 1542 C C . PRO A 1 191 ? -5.41 -14.617 6.652 1 94.69 191 PRO A C 1
ATOM 1544 O O . PRO A 1 191 ? -4.832 -15.672 6.383 1 94.69 191 PRO A O 1
ATOM 1547 N N . HIS A 1 192 ? -5.23 -13.539 6.062 1 96.56 192 HIS A N 1
ATOM 1548 C CA . HIS A 1 192 ? -4.23 -13.5 5.004 1 96.56 192 HIS A CA 1
ATOM 1549 C C . HIS A 1 192 ? -2.828 -13.727 5.555 1 96.56 192 HIS A C 1
ATOM 1551 O O . HIS A 1 192 ? -2.611 -13.641 6.766 1 96.56 192 HIS A O 1
ATOM 1557 N N . GLY A 1 193 ? -1.895 -14.023 4.652 1 97.62 193 GLY A N 1
ATOM 1558 C CA . GLY A 1 193 ? -0.512 -14.266 5.027 1 97.62 193 GLY A CA 1
ATOM 1559 C C . GLY A 1 193 ? 0.442 -13.203 4.523 1 97.62 193 GLY A C 1
ATOM 1560 O O . GLY A 1 193 ? 1.623 -13.469 4.301 1 97.62 193 GLY A O 1
ATOM 1561 N N . ARG A 1 194 ? -0.048 -12.008 4.266 1 96.88 194 ARG A N 1
ATOM 1562 C CA . ARG A 1 194 ? 0.792 -10.898 3.842 1 96.88 194 ARG A CA 1
ATOM 1563 C C . ARG A 1 194 ? 1.632 -10.367 5 1 96.88 194 ARG A C 1
ATOM 1565 O O . ARG A 1 194 ? 1.152 -9.57 5.809 1 96.88 194 ARG A O 1
ATOM 1572 N N . GLN A 1 195 ? 2.84 -10.82 5.027 1 94.31 195 GLN A N 1
ATOM 1573 C CA . GLN A 1 195 ? 3.766 -10.461 6.098 1 94.31 195 GLN A CA 1
ATOM 1574 C C . GLN A 1 195 ? 4.988 -9.734 5.547 1 94.31 195 GLN A C 1
ATOM 1576 O O . GLN A 1 195 ? 5.461 -10.039 4.453 1 94.31 195 GLN A O 1
ATOM 1581 N N . GLU A 1 196 ? 5.469 -8.805 6.344 1 91.94 196 GLU A N 1
ATOM 1582 C CA . GLU A 1 196 ? 6.668 -8.062 5.965 1 91.94 196 GLU A CA 1
ATOM 1583 C C . GLU A 1 196 ? 7.801 -9.008 5.57 1 91.94 196 GLU A C 1
ATOM 1585 O O . GLU A 1 196 ? 8.156 -9.914 6.332 1 91.94 196 GLU A O 1
ATOM 1590 N N . LYS A 1 197 ? 8.281 -8.898 4.375 1 93.06 197 LYS A N 1
ATOM 1591 C CA . LYS A 1 197 ? 9.461 -9.578 3.838 1 93.06 197 LYS A CA 1
ATOM 1592 C C . LYS A 1 197 ? 9.164 -11.047 3.549 1 93.06 197 LYS A C 1
ATOM 1594 O O . LYS A 1 197 ? 10.078 -11.867 3.492 1 93.06 197 LYS A O 1
ATOM 1599 N N . ARG A 1 198 ? 7.895 -11.352 3.512 1 96.75 198 ARG A N 1
ATOM 1600 C CA . ARG A 1 198 ? 7.539 -12.664 2.986 1 96.75 198 ARG A CA 1
ATOM 1601 C C . ARG A 1 198 ? 7.559 -12.672 1.462 1 96.75 198 ARG A C 1
ATOM 1603 O O . ARG A 1 198 ? 7.113 -11.711 0.827 1 96.75 198 ARG A O 1
ATOM 1610 N N . GLY A 1 199 ? 8.148 -13.734 0.915 1 98.44 199 GLY A N 1
ATOM 1611 C CA . GLY A 1 199 ? 8.141 -13.914 -0.528 1 98.44 199 GLY A CA 1
ATOM 1612 C C . GLY A 1 199 ? 7.867 -15.344 -0.95 1 98.44 199 GLY A C 1
ATOM 1613 O O . GLY A 1 199 ? 7.984 -16.266 -0.143 1 98.44 199 GLY A O 1
ATOM 1614 N N . VAL A 1 200 ? 7.457 -15.477 -2.176 1 98.88 200 VAL A N 1
ATOM 1615 C CA . VAL A 1 200 ? 7.312 -16.797 -2.768 1 98.88 200 VAL A CA 1
ATOM 1616 C C . VAL A 1 200 ? 7.801 -16.781 -4.215 1 98.88 200 VAL A C 1
ATOM 1618 O O . VAL A 1 200 ? 7.707 -15.75 -4.891 1 98.88 200 VAL A O 1
ATOM 1621 N N . THR A 1 201 ? 8.352 -17.812 -4.625 1 98.88 201 THR A N 1
ATOM 1622 C CA . THR A 1 201 ? 8.648 -18.078 -6.027 1 98.88 201 THR A CA 1
ATOM 1623 C C . THR A 1 201 ? 7.73 -19.172 -6.574 1 98.88 201 THR A C 1
ATOM 1625 O O . THR A 1 201 ? 7.609 -20.234 -5.969 1 98.88 201 THR A O 1
ATOM 1628 N N . VAL A 1 202 ? 7.098 -18.906 -7.613 1 98.94 202 VAL A N 1
ATOM 1629 C CA . VAL A 1 202 ? 6.203 -19.859 -8.258 1 98.94 202 VAL A CA 1
ATOM 1630 C C . VAL A 1 202 ? 6.766 -20.266 -9.617 1 98.94 202 VAL A C 1
ATOM 1632 O O . VAL A 1 202 ? 7.035 -19.406 -10.461 1 98.94 202 VAL A O 1
ATOM 1635 N N . SER A 1 203 ? 6.945 -21.5 -9.836 1 98.75 203 SER A N 1
ATOM 1636 C CA . SER A 1 203 ? 7.387 -22.047 -11.117 1 98.75 203 SER A CA 1
ATOM 1637 C C . SER A 1 203 ? 6.336 -22.984 -11.711 1 98.75 203 SER A C 1
ATOM 1639 O O . SER A 1 203 ? 5.742 -23.797 -10.992 1 98.75 203 SER A O 1
ATOM 1641 N N . ILE A 1 204 ? 6.137 -22.828 -12.953 1 98.56 204 ILE A N 1
ATOM 1642 C CA . ILE A 1 204 ? 5.137 -23.625 -13.656 1 98.56 204 ILE A CA 1
ATOM 1643 C C . ILE A 1 204 ? 5.805 -24.438 -14.75 1 98.56 204 ILE A C 1
ATOM 1645 O O . ILE A 1 204 ? 6.688 -23.953 -15.461 1 98.56 204 ILE A O 1
ATOM 1649 N N . TRP A 1 205 ? 5.438 -25.672 -14.867 1 98.19 205 TRP A N 1
ATOM 1650 C CA . TRP A 1 205 ? 5.859 -26.578 -15.93 1 98.19 205 TRP A CA 1
ATOM 1651 C C . TRP A 1 205 ? 4.656 -27.172 -16.641 1 98.19 205 TRP A C 1
ATOM 1653 O O . TRP A 1 205 ? 3.582 -27.312 -16.062 1 98.19 205 TRP A O 1
ATOM 1663 N N . THR A 1 206 ? 4.867 -27.469 -17.828 1 97.12 206 THR A N 1
ATOM 1664 C CA . THR A 1 206 ? 3.838 -28.141 -18.625 1 97.12 206 THR A CA 1
ATOM 1665 C C . THR A 1 206 ? 4.414 -29.344 -19.344 1 97.12 206 THR A C 1
ATOM 1667 O O . THR A 1 206 ? 5.637 -29.516 -19.422 1 97.12 206 THR A O 1
ATOM 1670 N N . LEU A 1 207 ? 3.547 -30.234 -19.719 1 93.69 207 LEU A N 1
ATOM 1671 C CA . LEU A 1 207 ? 3.941 -31.234 -20.703 1 93.69 207 LEU A CA 1
ATOM 1672 C C . LEU A 1 207 ? 4.078 -30.609 -22.078 1 93.69 207 LEU A C 1
ATOM 1674 O O . LEU A 1 207 ? 3.648 -29.469 -22.297 1 93.69 207 LEU A O 1
ATOM 1678 N N . PRO A 1 208 ? 4.668 -31.484 -23.016 1 89.88 208 PRO A N 1
ATOM 1679 C CA . PRO A 1 208 ? 4.816 -30.922 -24.359 1 89.88 208 PRO A CA 1
ATOM 1680 C C . PRO A 1 208 ? 3.486 -30.469 -24.953 1 89.88 208 PRO A C 1
ATOM 1682 O O . PRO A 1 208 ? 2.461 -31.125 -24.766 1 89.88 208 PRO A O 1
ATOM 1685 N N . GLN A 1 209 ? 3.264 -29.391 -25.5 1 87.19 209 GLN A N 1
ATOM 1686 C CA . GLN A 1 209 ? 2.117 -28.781 -26.156 1 87.19 209 GLN A CA 1
ATOM 1687 C C . GLN A 1 209 ? 1.193 -28.109 -25.156 1 87.19 209 GLN A C 1
ATOM 1689 O O . GLN A 1 209 ? 0.18 -27.516 -25.531 1 87.19 209 GLN A O 1
ATOM 1694 N N . GLY A 1 210 ? 1.55 -28.297 -23.859 1 91.88 210 GLY A N 1
ATOM 1695 C CA . GLY A 1 210 ? 0.683 -27.734 -22.828 1 91.88 210 GLY A CA 1
ATOM 1696 C C . GLY A 1 210 ? 0.865 -26.234 -22.641 1 91.88 210 GLY A C 1
ATOM 1697 O O . GLY A 1 210 ? 0.004 -25.578 -22.078 1 91.88 210 GLY A O 1
ATOM 1698 N N . ALA A 1 211 ? 2.018 -25.688 -23.125 1 94 211 ALA A N 1
ATOM 1699 C CA . ALA A 1 211 ? 2.354 -24.281 -22.922 1 94 211 ALA A CA 1
ATOM 1700 C C . ALA A 1 211 ? 1.304 -23.375 -23.562 1 94 211 ALA A C 1
ATOM 1702 O O . ALA A 1 211 ? 0.93 -22.359 -22.969 1 94 211 ALA A O 1
ATOM 1703 N N . ALA A 1 212 ? 0.858 -23.766 -24.703 1 94.81 212 ALA A N 1
ATOM 1704 C CA . ALA A 1 212 ? -0.151 -22.969 -25.406 1 94.81 212 ALA A CA 1
ATOM 1705 C C . ALA A 1 212 ? -1.45 -22.906 -24.609 1 94.81 212 ALA A C 1
ATOM 1707 O O . ALA A 1 212 ? -2.129 -21.875 -24.594 1 94.81 212 ALA A O 1
ATOM 1708 N N . GLY A 1 213 ? -1.791 -24.016 -24.031 1 94.75 213 GLY A N 1
ATOM 1709 C CA . GLY A 1 213 ? -2.988 -24.062 -23.203 1 94.75 213 GLY A CA 1
ATOM 1710 C C . GLY A 1 213 ? -2.912 -23.141 -22 1 94.75 213 GLY A C 1
ATOM 1711 O O . GLY A 1 213 ? -3.873 -22.438 -21.688 1 94.75 213 GLY A O 1
ATOM 1712 N N . VAL A 1 214 ? -1.766 -23.156 -21.312 1 96.31 214 VAL A N 1
ATOM 1713 C CA . VAL A 1 214 ? -1.576 -22.297 -20.156 1 96.31 214 VAL A CA 1
ATOM 1714 C C . VAL A 1 214 ? -1.577 -20.828 -20.594 1 96.31 214 VAL A C 1
ATOM 1716 O O . VAL A 1 214 ? -2.191 -19.984 -19.938 1 96.31 214 VAL A O 1
ATOM 1719 N N . TRP A 1 215 ? -0.911 -20.547 -21.688 1 95.69 215 TRP A N 1
ATOM 1720 C CA . TRP A 1 215 ? -0.889 -19.203 -22.25 1 95.69 215 TRP A CA 1
ATOM 1721 C C . TRP A 1 215 ? -2.305 -18.703 -22.516 1 95.69 215 TRP A C 1
ATOM 1723 O O . TRP A 1 215 ? -2.65 -17.578 -22.172 1 95.69 215 TRP A O 1
ATOM 1733 N N . ASN A 1 216 ? -3.088 -19.531 -23.141 1 95.38 216 ASN A N 1
ATOM 1734 C CA . ASN A 1 216 ? -4.473 -19.188 -23.438 1 95.38 216 ASN A CA 1
ATOM 1735 C C . ASN A 1 216 ? -5.28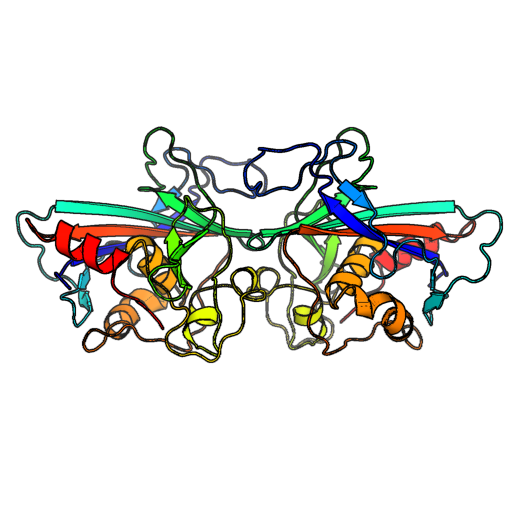1 -18.969 -22.156 1 95.38 216 ASN A C 1
ATOM 1737 O O . ASN A 1 216 ? -6.113 -18.062 -22.094 1 95.38 216 ASN A O 1
ATOM 1741 N N . TYR A 1 217 ? -5.043 -19.828 -21.25 1 95.81 217 TYR A N 1
ATOM 1742 C CA . TYR A 1 217 ? -5.703 -19.703 -19.953 1 95.81 217 TYR A CA 1
ATOM 1743 C C . TYR A 1 217 ? -5.402 -18.359 -19.312 1 95.81 217 TYR A C 1
ATOM 1745 O O . TYR A 1 217 ? -6.312 -17.672 -18.844 1 95.81 217 TYR A O 1
ATOM 1753 N N . GLU A 1 218 ? -4.188 -17.906 -19.312 1 95.94 218 GLU A N 1
ATOM 1754 C CA . GLU A 1 218 ? -3.75 -16.641 -18.734 1 95.94 218 GLU A CA 1
ATOM 1755 C C . GLU A 1 218 ? -4.41 -15.453 -19.438 1 95.94 218 GLU A C 1
ATOM 1757 O O . GLU A 1 218 ? -4.734 -14.453 -18.797 1 95.94 218 GLU A O 1
ATOM 1762 N N . ARG A 1 219 ? -4.633 -15.578 -20.656 1 94.12 219 ARG A N 1
ATOM 1763 C CA . ARG A 1 219 ? -5.027 -14.422 -21.469 1 94.12 219 ARG A CA 1
ATOM 1764 C C . ARG A 1 219 ? -6.543 -14.367 -21.641 1 94.12 219 ARG A C 1
ATOM 1766 O O . ARG A 1 219 ? -7.117 -13.281 -21.75 1 94.12 219 ARG A O 1
ATOM 1773 N N . ASN A 1 220 ? -7.164 -15.516 -21.578 1 92.75 220 ASN A N 1
ATOM 1774 C CA . ASN A 1 220 ? -8.555 -15.516 -22.016 1 92.75 220 ASN A CA 1
ATOM 1775 C C . ASN A 1 220 ? -9.492 -16.031 -20.938 1 92.75 220 ASN A C 1
ATOM 1777 O O . ASN A 1 220 ? -10.703 -16.109 -21.141 1 92.75 220 ASN A O 1
ATOM 1781 N N . THR A 1 221 ? -8.969 -16.453 -19.875 1 93.19 221 THR A N 1
ATOM 1782 C CA . THR A 1 221 ? -9.82 -16.953 -18.797 1 93.19 221 THR A CA 1
ATOM 1783 C C . THR A 1 221 ? -9.664 -16.078 -17.547 1 93.19 221 THR A C 1
ATOM 1785 O O . THR A 1 221 ? -8.547 -15.844 -17.078 1 93.19 221 THR A O 1
ATOM 1788 N N . LYS A 1 222 ? -10.773 -15.703 -17.016 1 94.25 222 LYS A N 1
ATOM 1789 C CA . LYS A 1 222 ? -10.766 -15.008 -15.734 1 94.25 222 LYS A CA 1
ATOM 1790 C C . LYS A 1 222 ? -10.688 -15.992 -14.578 1 94.25 222 LYS A C 1
ATOM 1792 O O . LYS A 1 222 ? -11.469 -16.953 -14.516 1 94.25 222 LYS A O 1
ATOM 1797 N N . TYR A 1 223 ? -9.688 -15.734 -13.703 1 96.38 223 TYR A N 1
ATOM 1798 C CA . TYR A 1 223 ? -9.602 -16.531 -12.492 1 96.38 223 TYR A CA 1
ATOM 1799 C C . TYR A 1 223 ? -10.781 -16.25 -11.562 1 96.38 223 TYR A C 1
ATOM 1801 O O . TYR A 1 223 ? -11.344 -17.172 -10.961 1 96.38 223 TYR A O 1
ATOM 1809 N N . PHE A 1 224 ? -11.094 -14.953 -11.391 1 95 224 PHE A N 1
ATOM 1810 C CA . PHE A 1 224 ? -12.227 -14.477 -10.609 1 95 224 PHE A CA 1
ATOM 1811 C C . PHE A 1 224 ? -13.016 -13.43 -11.383 1 95 224 PHE A C 1
ATOM 1813 O O . PHE A 1 224 ? -12.43 -12.609 -12.102 1 95 224 PHE A O 1
ATOM 1820 N N . SER A 1 225 ? -14.305 -13.453 -11.203 1 87.88 225 SER A N 1
ATOM 1821 C CA . SER A 1 225 ? -15.188 -12.43 -11.75 1 87.88 225 SER A CA 1
ATOM 1822 C C . SER A 1 225 ? -16.047 -11.797 -10.656 1 87.88 225 SER A C 1
ATOM 1824 O O . SER A 1 225 ? -16.312 -12.43 -9.633 1 87.88 225 SER A O 1
ATOM 1826 N N . MET B 1 1 ? -3.145 22.609 24.562 1 67.06 1 MET B N 1
ATOM 1827 C CA . MET B 1 1 ? -2.254 22.797 23.422 1 67.06 1 MET B CA 1
ATOM 1828 C C . MET B 1 1 ? -2.207 24.25 23 1 67.06 1 MET B C 1
ATOM 1830 O O . MET B 1 1 ? -3.217 24.953 23.078 1 67.06 1 MET B O 1
ATOM 1834 N N . SER B 1 2 ? -1.021 24.766 22.891 1 79.44 2 SER B N 1
ATOM 1835 C CA . SER B 1 2 ? -0.912 26.109 22.344 1 79.44 2 SER B CA 1
ATOM 1836 C C . SER B 1 2 ? -1.516 26.203 20.953 1 79.44 2 SER B C 1
ATOM 1838 O O . SER B 1 2 ? -1.456 25.234 20.172 1 79.44 2 SER B O 1
ATOM 1840 N N . GLY B 1 3 ? -2.248 27.219 20.688 1 93.06 3 GLY B N 1
ATOM 1841 C CA . GLY B 1 3 ? -2.895 27.438 19.406 1 93.06 3 GLY B CA 1
ATOM 1842 C C . GLY B 1 3 ? -1.917 27.547 18.25 1 93.06 3 GLY B C 1
ATOM 1843 O O . GLY B 1 3 ? -0.743 27.859 18.453 1 93.06 3 GLY B O 1
ATOM 1844 N N . PHE B 1 4 ? -2.305 27.203 17.125 1 97.38 4 PHE B N 1
ATOM 1845 C CA . PHE B 1 4 ? -1.488 27.312 15.922 1 97.38 4 PHE B CA 1
ATOM 1846 C C . PHE B 1 4 ? -2.35 27.641 14.711 1 97.38 4 PHE B C 1
ATOM 1848 O O . PHE B 1 4 ? -3.566 27.453 14.734 1 97.38 4 PHE B O 1
ATOM 1855 N N . TYR B 1 5 ? -1.714 28.203 13.734 1 98 5 TYR B N 1
ATOM 1856 C CA . TYR B 1 5 ? -2.318 28.5 12.445 1 98 5 TYR B CA 1
ATOM 1857 C C . TYR B 1 5 ? -1.804 27.547 11.367 1 98 5 TYR B C 1
ATOM 1859 O O . TYR B 1 5 ? -0.66 27.094 11.43 1 98 5 TYR B O 1
ATOM 1867 N N . PHE B 1 6 ? -2.684 27.25 10.414 1 98.62 6 PHE B N 1
ATOM 1868 C CA . PHE B 1 6 ? -2.188 26.328 9.391 1 98.62 6 PHE B CA 1
ATOM 1869 C C . PHE B 1 6 ? -2.949 26.516 8.086 1 98.62 6 PHE B C 1
ATOM 1871 O O . PHE B 1 6 ? -3.994 27.172 8.055 1 98.62 6 PHE B O 1
ATOM 1878 N N . GLN B 1 7 ? -2.361 26.047 7.055 1 98.69 7 GLN B N 1
ATOM 1879 C CA . GLN B 1 7 ? -2.965 25.922 5.734 1 98.69 7 GLN B CA 1
ATOM 1880 C C . GLN B 1 7 ? -2.803 24.516 5.184 1 98.69 7 GLN B C 1
ATOM 1882 O O . GLN B 1 7 ? -1.768 23.875 5.391 1 98.69 7 GLN B O 1
ATOM 1887 N N . ILE B 1 8 ? -3.783 24.031 4.574 1 98.81 8 ILE B N 1
ATOM 1888 C CA . ILE B 1 8 ? -3.729 22.797 3.799 1 98.81 8 ILE B CA 1
ATOM 1889 C C . ILE B 1 8 ? -3.98 23.109 2.324 1 98.81 8 ILE B C 1
ATOM 1891 O O . ILE B 1 8 ? -5.109 23.406 1.931 1 98.81 8 ILE B O 1
ATOM 1895 N N . ASN B 1 9 ? -2.969 23.016 1.513 1 98.88 9 ASN B N 1
ATOM 1896 C CA . ASN B 1 9 ? -3.072 23.328 0.091 1 98.88 9 ASN B CA 1
ATOM 1897 C C . ASN B 1 9 ? -3.012 22.062 -0.767 1 98.88 9 ASN B C 1
ATOM 1899 O O . ASN B 1 9 ? -2.09 21.266 -0.626 1 98.88 9 ASN B O 1
ATOM 1903 N N . GLU B 1 10 ? -3.967 21.922 -1.661 1 98.81 10 GLU B N 1
ATOM 1904 C CA . GLU B 1 10 ? -3.945 20.828 -2.625 1 98.81 10 GLU B CA 1
ATOM 1905 C C . GLU B 1 10 ? -2.836 21.031 -3.654 1 98.81 10 GLU B C 1
ATOM 1907 O O . GLU B 1 10 ? -2.67 22.109 -4.203 1 98.81 10 GLU B O 1
ATOM 1912 N N . ILE B 1 11 ? -2.104 19.969 -3.9 1 98.38 11 ILE B N 1
ATOM 1913 C CA . ILE B 1 11 ? -1.055 20.062 -4.91 1 98.38 11 ILE B CA 1
ATOM 1914 C C . ILE B 1 11 ? -1.223 18.953 -5.938 1 98.38 11 ILE B C 1
ATOM 1916 O O . ILE B 1 11 ? -1.807 17.906 -5.637 1 98.38 11 ILE B O 1
ATOM 1920 N N . ARG B 1 12 ? -0.733 19.156 -7.102 1 96.56 12 ARG B N 1
ATOM 1921 C CA . ARG B 1 12 ? -0.706 18.188 -8.203 1 96.56 12 ARG B CA 1
ATOM 1922 C C . ARG B 1 12 ? 0.631 18.234 -8.93 1 96.56 12 ARG B C 1
ATOM 1924 O O . ARG B 1 12 ? 1.392 19.203 -8.789 1 96.56 12 ARG B O 1
ATOM 1931 N N . GLU B 1 13 ? 0.86 17.188 -9.625 1 93.94 13 GLU B N 1
ATOM 1932 C CA . GLU B 1 13 ? 2.008 17.234 -10.531 1 93.94 13 GLU B CA 1
ATOM 1933 C C . GLU B 1 13 ? 1.809 18.281 -11.617 1 93.94 13 GLU B C 1
ATOM 1935 O O . GLU B 1 13 ? 0.71 18.422 -12.164 1 93.94 13 GLU B O 1
ATOM 1940 N N . SER B 1 14 ? 2.768 19.062 -11.93 1 91.81 14 SER B N 1
ATOM 1941 C CA . SER B 1 14 ? 2.658 20.188 -12.844 1 91.81 14 SER B CA 1
ATOM 1942 C C . SER B 1 14 ? 2.57 19.719 -14.289 1 91.81 14 SER B C 1
ATOM 1944 O O . SER B 1 14 ? 2.064 20.438 -15.156 1 91.81 14 SER B O 1
ATOM 1946 N N . GLY B 1 15 ? 3.059 18.562 -14.664 1 83.12 15 GLY B N 1
ATOM 1947 C CA . GLY B 1 15 ? 3.168 18.109 -16.047 1 83.12 15 GLY B CA 1
ATOM 1948 C C . GLY B 1 15 ? 4.426 18.609 -16.734 1 83.12 15 GLY B C 1
ATOM 1949 O O . GLY B 1 15 ? 4.699 18.234 -17.875 1 83.12 15 GLY B O 1
ATOM 1950 N N . LYS B 1 16 ? 5.215 19.516 -16.141 1 81.25 16 LYS B N 1
ATOM 1951 C CA . LYS B 1 16 ? 6.438 20.078 -16.719 1 81.25 16 LYS B CA 1
ATOM 1952 C C . LYS B 1 16 ? 7.492 19 -16.922 1 81.25 16 LYS B C 1
ATOM 1954 O O . LYS B 1 16 ? 8.445 19.188 -17.688 1 81.25 16 LYS B O 1
ATOM 1959 N N . PHE B 1 17 ? 7.441 18 -16.141 1 76.81 17 PHE B N 1
ATOM 1960 C CA . PHE B 1 17 ? 8.422 16.922 -16.219 1 76.81 17 PHE B CA 1
ATOM 1961 C C . PHE B 1 17 ? 7.801 15.664 -16.797 1 76.81 17 PHE B C 1
ATOM 1963 O O . PHE B 1 17 ? 7.664 14.656 -16.094 1 76.81 17 PHE B O 1
ATOM 1970 N N . PRO B 1 18 ? 7.461 15.734 -18.141 1 65.19 18 PRO B N 1
ATOM 1971 C CA . PRO B 1 18 ? 6.805 14.594 -18.797 1 65.19 18 PRO B CA 1
ATOM 1972 C C . PRO B 1 18 ? 7.742 13.398 -18.984 1 65.19 18 PRO B C 1
ATOM 1974 O O . PRO B 1 18 ? 8.961 13.57 -19.016 1 65.19 18 PRO B O 1
ATOM 1977 N N . GLY B 1 19 ? 7.277 12.086 -19.047 1 56.06 19 GLY B N 1
ATOM 1978 C CA . GLY B 1 19 ? 8.031 10.93 -19.484 1 56.06 19 GLY B CA 1
ATOM 1979 C C . GLY B 1 19 ? 8.594 10.102 -18.344 1 56.06 19 GLY B C 1
ATOM 1980 O O . GLY B 1 19 ? 9.266 9.094 -18.578 1 56.06 19 GLY B O 1
ATOM 1981 N N . ILE B 1 20 ? 8.68 10.828 -17.297 1 53.38 20 ILE B N 1
ATOM 1982 C CA . ILE B 1 20 ? 9.195 9.93 -16.266 1 53.38 20 ILE B CA 1
ATOM 1983 C C . ILE B 1 20 ? 8.148 8.859 -15.945 1 53.38 20 ILE B C 1
ATOM 1985 O O . ILE B 1 20 ? 6.988 9.18 -15.695 1 53.38 20 ILE B O 1
ATOM 1989 N N . GLY B 1 21 ? 8.109 7.75 -16.65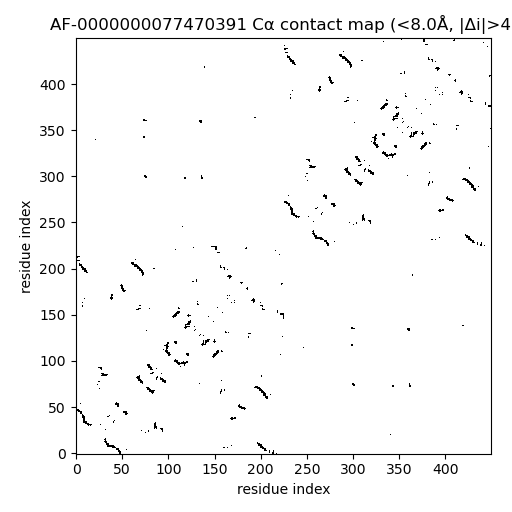6 1 53.5 21 GLY B N 1
ATOM 1990 C CA . GLY B 1 21 ? 7.207 6.633 -16.422 1 53.5 21 GLY B CA 1
ATOM 1991 C C . GLY B 1 21 ? 6.605 6.645 -15.023 1 53.5 21 GLY B C 1
ATOM 1992 O O . GLY B 1 21 ? 6.918 7.52 -14.219 1 53.5 21 GLY B O 1
ATOM 1993 N N . PRO B 1 22 ? 5.484 5.98 -14.992 1 55.41 22 PRO B N 1
ATOM 1994 C CA . PRO B 1 22 ? 4.91 5.914 -13.641 1 55.41 22 PRO B CA 1
ATOM 1995 C C . PRO B 1 22 ? 5.953 5.625 -12.57 1 55.41 22 PRO B C 1
ATOM 1997 O O . PRO B 1 22 ? 6.637 4.598 -12.633 1 55.41 22 PRO B O 1
ATOM 2000 N N . LEU B 1 23 ? 6.305 6.738 -11.922 1 61.12 23 LEU B N 1
ATOM 2001 C CA . LEU B 1 23 ? 7.297 6.609 -10.867 1 61.12 23 LEU B CA 1
ATOM 2002 C C . LEU B 1 23 ? 6.668 6.043 -9.594 1 61.12 23 LEU B C 1
ATOM 2004 O O . LEU B 1 23 ? 5.5 6.301 -9.312 1 61.12 23 LEU B O 1
ATOM 2008 N N . GLU B 1 24 ? 7.336 5.133 -9.086 1 74.88 24 GLU B N 1
ATOM 2009 C CA . GLU B 1 24 ? 6.992 4.699 -7.738 1 74.88 24 GLU B CA 1
ATOM 2010 C C . GLU B 1 24 ? 7.008 5.871 -6.762 1 74.88 24 GLU B C 1
ATOM 2012 O O . GLU B 1 24 ? 6.031 6.105 -6.043 1 74.88 24 GLU B O 1
ATOM 2017 N N . ARG B 1 25 ? 7.977 6.738 -6.938 1 86.5 25 ARG B N 1
ATOM 2018 C CA . ARG B 1 25 ? 8.195 7.91 -6.098 1 86.5 25 ARG B CA 1
ATOM 2019 C C . ARG B 1 25 ? 7.926 9.195 -6.867 1 86.5 25 ARG B C 1
ATOM 2021 O O . ARG B 1 25 ? 8.375 9.352 -8 1 86.5 25 ARG B O 1
ATOM 2028 N N . PRO B 1 26 ? 7.137 10.109 -6.246 1 91.44 26 PRO B N 1
ATOM 2029 C CA . PRO B 1 26 ? 6.941 11.398 -6.91 1 91.44 26 PRO B CA 1
ATOM 2030 C C . PRO B 1 26 ? 8.25 12.156 -7.129 1 91.44 26 PRO B C 1
ATOM 2032 O O . PRO B 1 26 ? 9.234 11.914 -6.422 1 91.44 26 PRO B O 1
ATOM 2035 N N . LEU B 1 27 ? 8.289 13.008 -8.047 1 91.88 27 LEU B N 1
ATOM 2036 C CA . LEU B 1 27 ? 9.477 13.797 -8.352 1 91.88 27 LEU B CA 1
ATOM 2037 C C . LEU B 1 27 ? 9.688 14.883 -7.309 1 91.88 27 LEU B C 1
ATOM 2039 O O . LEU B 1 27 ? 8.734 15.539 -6.887 1 91.88 27 LEU B O 1
ATOM 2043 N N . SER B 1 28 ? 10.922 15.117 -6.871 1 92.88 28 SER B N 1
ATOM 2044 C CA . SER B 1 28 ? 11.234 16.141 -5.875 1 92.88 28 SER B CA 1
ATOM 2045 C C . SER B 1 28 ? 11.867 17.359 -6.52 1 92.88 28 SER B C 1
ATOM 2047 O O . SER B 1 28 ? 12.438 18.219 -5.828 1 92.88 28 SER B O 1
ATOM 2049 N N . ALA B 1 29 ? 11.734 17.547 -7.684 1 91.88 29 ALA B N 1
ATOM 2050 C CA . ALA B 1 29 ? 12.305 18.688 -8.375 1 91.88 29 ALA B CA 1
ATOM 2051 C C . ALA B 1 29 ? 11.469 19.938 -8.156 1 91.88 29 ALA B C 1
ATOM 2053 O O . ALA B 1 29 ? 10.242 19.859 -8.016 1 91.88 29 ALA B O 1
ATOM 2054 N N . GLU B 1 30 ? 12.164 21.094 -8.133 1 93.69 30 GLU B N 1
ATOM 2055 C CA . GLU B 1 30 ? 11.453 22.359 -8.047 1 93.69 30 GLU B CA 1
ATOM 2056 C C . GLU B 1 30 ? 10.43 22.5 -9.18 1 93.69 30 GLU B C 1
ATOM 2058 O O . GLU B 1 30 ? 10.758 22.266 -10.344 1 93.69 30 GLU B O 1
ATOM 2063 N N . GLY B 1 31 ? 9.273 22.812 -8.852 1 94.06 31 GLY B N 1
ATOM 2064 C CA . GLY B 1 31 ? 8.234 23.031 -9.844 1 94.06 31 GLY B CA 1
ATOM 2065 C C . GLY B 1 31 ? 7.543 21.75 -10.273 1 94.06 31 GLY B C 1
ATOM 2066 O O . GLY B 1 31 ? 6.605 21.781 -11.07 1 94.06 31 GLY B O 1
ATOM 2067 N N . ALA B 1 32 ? 7.953 20.625 -9.75 1 94 32 ALA B N 1
ATOM 2068 C CA . ALA B 1 32 ? 7.336 19.359 -10.133 1 94 32 ALA B CA 1
ATOM 2069 C C . ALA B 1 32 ? 5.895 19.281 -9.633 1 94 32 ALA B C 1
ATOM 2071 O O . ALA B 1 32 ? 5.074 18.562 -10.211 1 94 32 ALA B O 1
ATOM 2072 N N . HIS B 1 33 ? 5.578 19.969 -8.578 1 96.44 33 HIS B N 1
ATOM 2073 C CA . HIS B 1 33 ? 4.242 20.047 -8.008 1 96.44 33 HIS B CA 1
ATOM 2074 C C . HIS B 1 33 ? 3.779 21.5 -7.871 1 96.44 33 HIS B C 1
ATOM 2076 O O . HIS B 1 33 ? 4.586 22.391 -7.602 1 96.44 33 HIS B O 1
ATOM 2082 N N . VAL B 1 34 ? 2.545 21.688 -8.055 1 97.44 34 VAL B N 1
ATOM 2083 C CA . VAL B 1 34 ? 1.993 23.031 -7.965 1 97.44 34 VAL B CA 1
ATOM 2084 C C . VAL B 1 34 ? 0.714 23.016 -7.133 1 97.44 34 VAL B C 1
ATOM 2086 O O . VAL B 1 34 ? -0.035 22.031 -7.152 1 97.44 34 VAL B O 1
ATOM 2089 N N . VAL B 1 35 ? 0.488 24.109 -6.449 1 97.88 35 VAL B N 1
ATOM 2090 C CA . VAL B 1 35 ? -0.751 24.266 -5.695 1 97.88 35 VAL B CA 1
ATOM 2091 C C . VAL B 1 35 ? -1.918 24.484 -6.652 1 97.88 35 VAL B C 1
ATOM 2093 O O . VAL B 1 35 ? -1.799 25.234 -7.625 1 97.88 35 VAL B O 1
ATOM 2096 N N . VAL B 1 36 ? -2.947 23.766 -6.367 1 97.56 36 VAL B N 1
ATOM 2097 C CA . VAL B 1 36 ? -4.168 23.953 -7.145 1 97.56 36 VAL B CA 1
ATOM 2098 C C . VAL B 1 36 ? -5.285 24.469 -6.242 1 97.56 36 VAL B C 1
ATOM 2100 O O . VAL B 1 36 ? -5.316 24.156 -5.047 1 97.56 36 VAL B O 1
ATOM 2103 N N . GLY B 1 37 ? -6.168 25.297 -6.727 1 95.75 37 GLY B N 1
ATOM 2104 C CA . GLY B 1 37 ? -7.234 25.922 -5.965 1 95.75 37 GLY B CA 1
ATOM 2105 C C . GLY B 1 37 ? -8.383 24.984 -5.656 1 95.75 37 GLY B C 1
ATOM 2106 O O . GLY B 1 37 ? -9.539 25.281 -5.988 1 95.75 37 GLY B O 1
ATOM 2107 N N . GLU B 1 38 ? -8.164 23.859 -5.129 1 96.25 38 GLU B N 1
ATOM 2108 C CA . GLU B 1 38 ? -9.156 22.844 -4.738 1 96.25 38 GLU B CA 1
ATOM 2109 C C . GLU B 1 38 ? -9.172 22.656 -3.225 1 96.25 38 GLU B C 1
ATOM 2111 O O . GLU B 1 38 ? -8.266 23.109 -2.523 1 96.25 38 GLU B O 1
ATOM 2116 N N . GLY B 1 39 ? -10.227 22.141 -2.719 1 96.56 39 GLY B N 1
ATOM 2117 C CA . GLY B 1 39 ? -10.32 21.812 -1.305 1 96.56 39 GLY B CA 1
ATOM 2118 C C . GLY B 1 39 ? -10.219 23.031 -0.401 1 96.56 39 GLY B C 1
ATOM 2119 O O . GLY B 1 39 ? -10.953 24 -0.582 1 96.56 39 GLY B O 1
ATOM 2120 N N . ALA B 1 40 ? -9.273 23 0.493 1 98 40 ALA B N 1
ATOM 2121 C CA . ALA B 1 40 ? -9.109 24.078 1.473 1 98 40 ALA B CA 1
ATOM 2122 C C . ALA B 1 40 ? -7.922 24.969 1.111 1 98 40 ALA B C 1
ATOM 2124 O O . ALA B 1 40 ? -7.398 25.688 1.964 1 98 40 ALA B O 1
ATOM 2125 N N . SER B 1 41 ? -7.523 24.938 -0.126 1 98.19 41 SER B N 1
ATOM 2126 C CA . SER B 1 41 ? -6.332 25.672 -0.543 1 98.19 41 SER B CA 1
ATOM 2127 C C . SER B 1 41 ? -6.488 27.172 -0.3 1 98.19 41 SER B C 1
ATOM 2129 O O . SER B 1 41 ? -7.57 27.719 -0.49 1 98.19 41 SER B O 1
ATOM 2131 N N . TYR B 1 42 ? -5.441 27.781 0.109 1 96.88 42 TYR B N 1
ATOM 2132 C CA . TYR B 1 42 ? -5.277 29.219 0.287 1 96.88 42 TYR B CA 1
ATOM 2133 C C . TYR B 1 42 ? -6.062 29.719 1.496 1 96.88 42 TYR B C 1
ATOM 2135 O O . TYR B 1 42 ? -6.051 30.906 1.807 1 96.88 42 TYR B O 1
ATOM 2143 N N . ARG B 1 43 ? -6.703 28.859 2.195 1 97.56 43 ARG B N 1
ATOM 2144 C CA . ARG B 1 43 ? -7.445 29.266 3.387 1 97.56 43 ARG B CA 1
ATOM 2145 C C . ARG B 1 43 ? -6.578 29.141 4.637 1 97.56 43 ARG B C 1
ATOM 2147 O O . ARG B 1 43 ? -5.793 28.203 4.766 1 97.56 43 ARG B O 1
ATOM 2154 N N . TRP B 1 44 ? -6.812 30.094 5.508 1 98.25 44 TRP B N 1
ATOM 2155 C CA . TRP B 1 44 ? -6.129 30.078 6.797 1 98.25 44 TRP B CA 1
ATOM 2156 C C . TRP B 1 44 ? -7.035 29.547 7.895 1 98.25 44 TRP B C 1
ATOM 2158 O O . TRP B 1 44 ? -8.203 29.922 7.988 1 98.25 44 TRP B O 1
ATOM 2168 N N . TRP B 1 45 ? -6.461 28.656 8.641 1 98.62 45 TRP B N 1
ATOM 2169 C CA . TRP B 1 45 ? -7.184 28.047 9.75 1 98.62 45 TRP B CA 1
ATOM 2170 C C . TRP B 1 45 ? -6.48 28.328 11.07 1 98.62 45 TRP B C 1
ATOM 2172 O O . TRP B 1 45 ? -5.254 28.453 11.117 1 98.62 45 TRP B O 1
ATOM 2182 N N . TYR B 1 46 ? -7.234 28.422 12.086 1 97.75 46 TYR B N 1
ATOM 2183 C CA . TYR B 1 46 ? -6.715 28.578 13.445 1 97.75 46 TYR B CA 1
ATOM 2184 C C . TYR B 1 46 ? -7.242 27.484 14.359 1 97.75 46 TYR B C 1
ATOM 2186 O O . TYR B 1 46 ? -8.445 27.188 14.375 1 97.75 46 TYR B O 1
ATOM 2194 N N . CYS B 1 47 ? -6.355 26.781 14.984 1 97.31 47 CYS B N 1
ATOM 2195 C CA . CYS B 1 47 ? -6.672 25.844 16.047 1 97.31 47 CYS B CA 1
ATOM 2196 C C . CYS B 1 47 ? -6.293 26.406 17.422 1 97.31 47 CYS B C 1
ATOM 2198 O O . CYS B 1 47 ? -5.121 26.688 17.672 1 97.31 47 CYS B O 1
ATOM 2200 N N . ASP B 1 48 ? -7.18 26.516 18.359 1 94.31 48 ASP B N 1
ATOM 2201 C CA . ASP B 1 48 ? -6.898 27.094 19.672 1 94.31 48 ASP B CA 1
ATOM 2202 C C . ASP B 1 48 ? -6.648 26 20.719 1 94.31 48 ASP B C 1
ATOM 2204 O O . ASP B 1 48 ? -6.578 26.281 21.906 1 94.31 48 ASP B O 1
ATOM 2208 N N . GLY B 1 49 ? -6.57 24.812 20.25 1 93.06 49 GLY B N 1
ATOM 2209 C CA . GLY B 1 49 ? -6.422 23.688 21.141 1 93.06 49 GLY B CA 1
ATOM 2210 C C . GLY B 1 49 ? -7.727 22.953 21.406 1 93.06 49 GLY B C 1
ATOM 2211 O O . GLY B 1 49 ? -7.723 21.781 21.781 1 93.06 49 GLY B O 1
ATOM 2212 N N . ASN B 1 50 ? -8.867 23.641 21.203 1 94.81 50 ASN B N 1
ATOM 2213 C CA . ASN B 1 50 ? -10.172 23.047 21.469 1 94.81 50 ASN B CA 1
ATOM 2214 C C . ASN B 1 50 ? -10.992 22.891 20.188 1 94.81 50 ASN B C 1
ATOM 2216 O O . ASN B 1 50 ? -11.789 21.969 20.062 1 94.81 50 ASN B O 1
ATOM 2220 N N . ARG B 1 51 ? -10.758 23.844 19.281 1 96.69 51 ARG B N 1
ATOM 2221 C CA . ARG B 1 51 ? -11.508 23.812 18.031 1 96.69 51 ARG B CA 1
ATOM 2222 C C . ARG B 1 51 ? -10.672 24.375 16.875 1 96.69 51 ARG B C 1
ATOM 2224 O O . ARG B 1 51 ? -9.68 25.078 17.109 1 96.69 51 ARG B O 1
ATOM 2231 N N . ILE B 1 52 ? -11.086 24.016 15.703 1 98 52 ILE B N 1
ATOM 2232 C CA . ILE B 1 52 ? -10.547 24.578 14.469 1 98 52 ILE B CA 1
ATOM 2233 C C . ILE B 1 52 ? -11.555 25.547 13.844 1 98 52 ILE B C 1
ATOM 2235 O O . ILE B 1 52 ? -12.75 25.234 13.797 1 98 52 ILE B O 1
ATOM 2239 N N . GLN B 1 53 ? -11.109 26.656 13.445 1 97.31 53 GLN B N 1
ATOM 2240 C CA . GLN B 1 53 ? -11.969 27.625 12.789 1 97.31 53 GLN B CA 1
ATOM 2241 C C . GLN B 1 53 ? -11.203 28.391 11.711 1 97.31 53 GLN B C 1
ATOM 2243 O O . GLN B 1 53 ? -9.977 28.5 11.766 1 97.31 53 GLN B O 1
ATOM 2248 N N . PRO B 1 54 ? -11.891 28.875 10.703 1 97.19 54 PRO B N 1
ATOM 2249 C CA . PRO B 1 54 ? -11.203 29.75 9.75 1 97.19 54 PRO B CA 1
ATOM 2250 C C . PRO B 1 54 ? -10.555 30.953 10.414 1 97.19 54 PRO B C 1
ATOM 2252 O O . PRO B 1 54 ? -11.133 31.547 11.336 1 97.19 54 PRO B O 1
ATOM 2255 N N . ALA B 1 55 ? -9.359 31.188 9.945 1 95.81 55 ALA B N 1
ATOM 2256 C CA . ALA B 1 55 ? -8.688 32.375 10.453 1 95.81 55 ALA B CA 1
ATOM 2257 C C . ALA B 1 55 ? -9.172 33.656 9.734 1 95.81 55 ALA B C 1
ATOM 2259 O O . ALA B 1 55 ? -9.031 33.75 8.516 1 95.81 55 ALA B O 1
ATOM 2260 N N . GLN B 1 56 ? -9.93 34.5 10.258 1 86 56 GLN B N 1
ATOM 2261 C CA . GLN B 1 56 ? -10.445 35.719 9.625 1 86 56 GLN B CA 1
ATOM 2262 C C . GLN B 1 56 ? -9.344 36.781 9.484 1 86 56 GLN B C 1
ATOM 2264 O O . GLN B 1 56 ? -9.227 37.406 8.438 1 86 56 GLN B O 1
ATOM 2269 N N . GLN B 1 57 ? -8.586 36.969 10.492 1 90.62 57 GLN B N 1
ATOM 2270 C CA . GLN B 1 57 ? -7.445 37.875 10.523 1 90.62 57 GLN B CA 1
ATOM 2271 C C . GLN B 1 57 ? -6.199 37.156 11.055 1 90.62 57 GLN B C 1
ATOM 2273 O O . GLN B 1 57 ? -6.277 36.375 12.008 1 90.62 57 GLN B O 1
ATOM 2278 N N . LEU B 1 58 ? -5.117 37.375 10.375 1 94.19 58 LEU B N 1
ATOM 2279 C CA . LEU B 1 58 ? -3.857 36.812 10.836 1 94.19 58 LEU B CA 1
ATOM 2280 C C . LEU B 1 58 ? -3.143 37.75 11.797 1 94.19 58 LEU B C 1
ATOM 2282 O O . LEU B 1 58 ? -3.021 38.938 11.516 1 94.19 58 LEU B O 1
ATOM 2286 N N . PRO B 1 59 ? -2.834 37.281 12.875 1 92.12 59 PRO B N 1
ATOM 2287 C CA . PRO B 1 59 ? -2.105 38.125 13.82 1 92.12 59 PRO B CA 1
ATOM 2288 C C . PRO B 1 59 ? -0.738 38.562 13.289 1 92.12 59 PRO B C 1
ATOM 2290 O O . PRO B 1 59 ? -0.174 37.875 12.414 1 92.12 59 PRO B O 1
ATOM 2293 N N . THR B 1 60 ? -0.341 39.656 13.859 1 91.56 60 THR B N 1
ATOM 2294 C CA . THR B 1 60 ? 1.013 40.094 13.547 1 91.56 60 THR B CA 1
ATOM 2295 C C . THR B 1 60 ? 2.045 39.188 14.234 1 91.56 60 THR B C 1
ATOM 2297 O O . THR B 1 60 ? 1.837 38.75 15.367 1 91.56 60 THR B O 1
ATOM 2300 N N . GLY B 1 61 ? 3.121 38.875 13.594 1 93.12 61 GLY B N 1
ATOM 2301 C CA . GLY B 1 61 ? 4.23 38.188 14.211 1 93.12 61 GLY B CA 1
ATOM 2302 C C . GLY B 1 61 ? 4.141 36.688 14.055 1 93.12 61 GLY B C 1
ATOM 2303 O O . GLY B 1 61 ? 4.727 35.938 14.844 1 93.12 61 GLY B O 1
ATOM 2304 N N . LEU B 1 62 ? 3.297 36.25 13.258 1 95.06 62 LEU B N 1
ATOM 2305 C CA . LEU B 1 62 ? 3.227 34.812 12.977 1 95.06 62 LEU B CA 1
ATOM 2306 C C . LEU B 1 62 ? 4.586 34.281 12.523 1 95.06 62 LEU B C 1
ATOM 2308 O O . LEU B 1 62 ? 5.285 34.938 11.742 1 95.06 62 LEU B O 1
ATOM 2312 N N . ILE B 1 63 ? 4.949 33.125 13.133 1 96.38 63 ILE B N 1
ATOM 2313 C CA . ILE B 1 63 ? 6.234 32.531 12.828 1 96.38 63 ILE B CA 1
ATOM 2314 C C . ILE B 1 63 ? 6.012 31.141 12.211 1 96.38 63 ILE B C 1
ATOM 2316 O O . ILE B 1 63 ? 5.262 30.328 12.75 1 96.38 63 ILE B O 1
ATOM 2320 N N . TRP B 1 64 ? 6.699 30.891 11.156 1 97.5 64 TRP B N 1
ATOM 2321 C CA . TRP B 1 64 ? 6.641 29.594 10.516 1 97.5 64 TRP B CA 1
ATOM 2322 C C . TRP B 1 64 ? 7.191 28.5 11.438 1 97.5 64 TRP B C 1
ATOM 2324 O O . TRP B 1 64 ? 8.258 28.672 12.039 1 97.5 64 TRP B O 1
ATOM 2334 N N . TYR B 1 65 ? 6.469 27.484 11.57 1 97.38 65 TYR B N 1
ATOM 2335 C CA . TYR B 1 65 ? 6.898 26.359 12.406 1 97.38 65 TYR B CA 1
ATOM 2336 C C . TYR B 1 65 ? 7.41 25.203 11.547 1 97.38 65 TYR B C 1
ATOM 2338 O O . TYR B 1 65 ? 8.594 24.875 11.586 1 97.38 65 TYR B O 1
ATOM 2346 N N . LYS B 1 66 ? 6.469 24.641 10.711 1 97.12 66 LYS B N 1
ATOM 2347 C CA . LYS B 1 66 ? 6.867 23.5 9.898 1 97.12 66 LYS B CA 1
ATOM 2348 C C . LYS B 1 66 ? 5.945 23.344 8.695 1 97.12 66 LYS B C 1
ATOM 2350 O O . LYS B 1 66 ? 4.785 23.75 8.734 1 97.12 66 LYS B O 1
ATOM 2355 N N . THR B 1 67 ? 6.543 22.75 7.641 1 98.56 67 THR B N 1
ATOM 2356 C CA . THR B 1 67 ? 5.773 22.375 6.457 1 98.56 67 THR B CA 1
ATOM 2357 C C . THR B 1 67 ? 6.078 20.938 6.051 1 98.56 67 THR B C 1
ATOM 2359 O O . THR B 1 67 ? 7.234 20.516 6.066 1 98.56 67 THR B O 1
ATOM 2362 N N . TYR B 1 68 ? 5.07 20.188 5.793 1 98.75 68 TYR B N 1
ATOM 2363 C CA . TYR B 1 68 ? 5.203 18.891 5.137 1 98.75 68 TYR B CA 1
ATOM 2364 C C . TYR B 1 68 ? 4.293 18.812 3.916 1 98.75 68 TYR B C 1
ATOM 2366 O O . TYR B 1 68 ? 3.197 19.375 3.908 1 98.75 68 TYR B O 1
ATOM 2374 N N . SER B 1 69 ? 4.754 18.125 2.92 1 98.75 69 SER B N 1
ATOM 2375 C CA . SER B 1 69 ? 3.936 17.719 1.782 1 98.75 69 SER B CA 1
ATOM 2376 C C . SER B 1 69 ? 3.68 16.219 1.798 1 98.75 69 SER B C 1
ATOM 2378 O O . SER B 1 69 ? 4.578 15.43 2.111 1 98.75 69 SER B O 1
ATOM 2380 N N . VAL B 1 70 ? 2.48 15.875 1.57 1 98.69 70 VAL B N 1
ATOM 2381 C CA . VAL B 1 70 ? 2.072 14.469 1.536 1 98.69 70 VAL B CA 1
ATOM 2382 C C . VAL B 1 70 ? 1.418 14.156 0.193 1 98.69 70 VAL B C 1
ATOM 2384 O O . VAL B 1 70 ? 0.587 14.93 -0.295 1 98.69 70 VAL B O 1
ATOM 2387 N N . PHE B 1 71 ? 1.796 13.117 -0.423 1 97.25 71 PHE B N 1
ATOM 2388 C CA . PHE B 1 71 ? 1.337 12.695 -1.742 1 97.25 71 PHE B CA 1
ATOM 2389 C C . PHE B 1 71 ? 0.9 11.234 -1.726 1 97.25 71 PHE B C 1
ATOM 2391 O O . PHE B 1 71 ? 1.542 10.398 -1.09 1 97.25 71 PHE B O 1
ATOM 2398 N N . TYR B 1 72 ? -0.211 10.969 -2.4 1 96.06 72 TYR B N 1
ATOM 2399 C CA . TYR B 1 72 ? -0.727 9.609 -2.426 1 96.06 72 TYR B CA 1
ATOM 2400 C C . TYR B 1 72 ? -0.55 8.984 -3.805 1 96.06 72 TYR B C 1
ATOM 2402 O O . TYR B 1 72 ? -0.905 9.586 -4.816 1 96.06 72 TYR B O 1
ATOM 2410 N N . ARG B 1 73 ? 0.011 7.859 -3.84 1 91.19 73 ARG B N 1
ATOM 2411 C CA . ARG B 1 73 ? 0.144 7.066 -5.059 1 91.19 73 ARG B CA 1
ATOM 2412 C C . ARG B 1 73 ? -0.579 5.73 -4.93 1 91.19 73 ARG B C 1
ATOM 2414 O O . ARG B 1 73 ? -0.271 4.938 -4.035 1 91.19 73 ARG B O 1
ATOM 2421 N N . GLU B 1 74 ? -1.474 5.57 -5.824 1 88.38 74 GLU B N 1
ATOM 2422 C CA . GLU B 1 74 ? -2.178 4.293 -5.859 1 88.38 74 GLU B CA 1
ATOM 2423 C C . GLU B 1 74 ? -1.202 3.129 -6.008 1 88.38 74 GLU B C 1
ATOM 2425 O O . GLU B 1 74 ? -0.276 3.189 -6.82 1 88.38 74 GLU B O 1
ATOM 2430 N N . GLY B 1 75 ? -1.392 2.152 -5.168 1 87.44 75 GLY B N 1
ATOM 2431 C CA . GLY B 1 75 ? -0.512 0.995 -5.211 1 87.44 75 GLY B CA 1
ATOM 2432 C C . GLY B 1 75 ? 0.729 1.157 -4.355 1 87.44 75 GLY B C 1
ATOM 2433 O O . GLY B 1 75 ? 1.42 0.179 -4.062 1 87.44 75 GLY B O 1
ATOM 2434 N N . PHE B 1 76 ? 1.045 2.367 -3.889 1 88.38 76 PHE B N 1
ATOM 2435 C CA . PHE B 1 76 ? 2.26 2.588 -3.113 1 88.38 76 PHE B CA 1
ATOM 2436 C C . PHE B 1 76 ? 1.94 3.273 -1.79 1 88.38 76 PHE B C 1
ATOM 2438 O O . PHE B 1 76 ? 2.742 3.232 -0.855 1 88.38 76 PHE B O 1
ATOM 2445 N N . GLY B 1 77 ? 0.826 3.955 -1.781 1 92.5 77 GLY B N 1
ATOM 2446 C CA . GLY B 1 77 ? 0.439 4.605 -0.54 1 92.5 77 GLY B CA 1
ATOM 2447 C C . GLY B 1 77 ? 0.973 6.02 -0.415 1 92.5 77 GLY B C 1
ATOM 2448 O O . GLY B 1 77 ? 0.997 6.77 -1.394 1 92.5 77 GLY B O 1
ATOM 2449 N N . PHE B 1 78 ? 1.368 6.426 0.8 1 96.06 78 PHE B N 1
ATOM 2450 C CA . PHE B 1 78 ? 1.673 7.824 1.083 1 96.06 78 PHE B CA 1
ATOM 2451 C C . PHE B 1 78 ? 3.172 8.086 0.983 1 96.06 78 PHE B C 1
ATOM 2453 O O . PHE B 1 78 ? 3.977 7.293 1.479 1 96.06 78 PHE B O 1
ATOM 2460 N N . TRP B 1 79 ? 3.471 9.164 0.397 1 95.5 79 TRP B N 1
ATOM 2461 C CA . TRP B 1 79 ? 4.816 9.727 0.333 1 95.5 79 TRP B CA 1
ATOM 2462 C C . TRP B 1 79 ? 4.879 11.07 1.05 1 95.5 79 TRP B C 1
ATOM 2464 O O . TRP B 1 79 ? 3.98 11.906 0.902 1 95.5 79 TRP B O 1
ATOM 2474 N N . ILE B 1 80 ? 5.906 11.273 1.81 1 97.5 80 ILE B N 1
ATOM 2475 C CA . ILE B 1 80 ? 6.055 12.461 2.646 1 97.5 80 ILE B CA 1
ATOM 2476 C C . ILE B 1 80 ? 7.305 13.227 2.23 1 97.5 80 ILE B C 1
ATOM 2478 O O . ILE B 1 80 ? 8.375 12.641 2.051 1 97.5 80 ILE B O 1
ATOM 2482 N N . LEU B 1 81 ? 7.223 14.469 2.029 1 97.44 81 LEU B N 1
ATOM 2483 C CA . LEU B 1 81 ? 8.352 15.367 1.806 1 97.44 81 LEU B CA 1
ATOM 2484 C C . LEU B 1 81 ? 8.391 16.469 2.865 1 97.44 81 LEU B C 1
ATOM 2486 O O . LEU B 1 81 ? 7.387 17.141 3.096 1 97.44 81 LEU B O 1
ATOM 2490 N N . ARG B 1 82 ? 9.531 16.547 3.543 1 97.69 82 ARG B N 1
ATOM 2491 C CA . ARG B 1 82 ? 9.703 17.656 4.477 1 97.69 82 ARG B CA 1
ATOM 2492 C C . ARG B 1 82 ? 9.844 18.969 3.736 1 97.69 82 ARG B C 1
ATOM 2494 O O . ARG B 1 82 ? 10.797 19.172 2.979 1 97.69 82 ARG B O 1
ATOM 2501 N N . GLY B 1 83 ? 8.875 19.828 3.975 1 97.94 83 GLY B N 1
ATOM 2502 C CA . GLY B 1 83 ? 8.875 21.094 3.264 1 97.94 83 GLY B CA 1
ATOM 2503 C C . GLY B 1 83 ? 7.828 21.172 2.164 1 97.94 83 GLY B C 1
ATOM 2504 O O . GLY B 1 83 ? 6.914 20.344 2.121 1 97.94 83 GLY B O 1
ATOM 2505 N N . ASP B 1 84 ? 7.941 22.172 1.4 1 98.12 84 ASP B N 1
ATOM 2506 C CA . ASP B 1 84 ? 7.023 22.469 0.304 1 98.12 84 ASP B CA 1
ATOM 2507 C C . ASP B 1 84 ? 7.43 21.719 -0.967 1 98.12 84 ASP B C 1
ATOM 2509 O O . ASP B 1 84 ? 8.508 21.969 -1.52 1 98.12 84 ASP B O 1
ATOM 2513 N N . ALA B 1 85 ? 6.605 20.891 -1.472 1 97.31 85 ALA B N 1
ATOM 2514 C CA . ALA B 1 85 ? 6.91 20.062 -2.639 1 97.31 85 ALA B CA 1
ATOM 2515 C C . ALA B 1 85 ? 7.086 20.922 -3.887 1 97.31 85 ALA B C 1
ATOM 2517 O O . ALA B 1 85 ? 7.738 20.516 -4.848 1 97.31 85 ALA B O 1
ATOM 2518 N N . GLY B 1 86 ? 6.406 22.078 -3.916 1 96.5 86 GLY B N 1
ATOM 2519 C CA . GLY B 1 86 ? 6.602 22.984 -5.039 1 96.5 86 GLY B CA 1
ATOM 2520 C C . GLY B 1 86 ? 7.992 23.594 -5.082 1 96.5 86 GLY B C 1
ATOM 2521 O O . GLY B 1 86 ? 8.461 24.016 -6.145 1 96.5 86 GLY B O 1
ATOM 2522 N N . ASN B 1 87 ? 8.57 23.703 -3.969 1 96.5 87 ASN B N 1
ATOM 2523 C CA . ASN B 1 87 ? 9.922 24.234 -3.811 1 96.5 87 ASN B CA 1
ATOM 2524 C C . ASN B 1 87 ? 10.688 23.484 -2.723 1 96.5 87 ASN B C 1
ATOM 2526 O O . ASN B 1 87 ? 10.992 24.062 -1.671 1 96.5 87 ASN B O 1
ATOM 2530 N N . PRO B 1 88 ? 11.039 22.25 -3.039 1 96.62 88 PRO B N 1
ATOM 2531 C CA . PRO B 1 88 ? 11.703 21.453 -2.008 1 96.62 88 PRO B CA 1
ATOM 2532 C C . PRO B 1 88 ? 13.055 22.031 -1.599 1 96.62 88 PRO B C 1
ATOM 2534 O O . PRO B 1 88 ? 13.781 22.562 -2.438 1 96.62 88 PRO B O 1
ATOM 2537 N N . GLY B 1 89 ? 13.367 21.984 -0.309 1 95.12 89 GLY B N 1
ATOM 2538 C CA . GLY B 1 89 ? 14.695 22.375 0.151 1 95.12 89 GLY B CA 1
ATOM 2539 C C . GLY B 1 89 ? 15.805 21.516 -0.436 1 95.12 89 GLY B C 1
ATOM 2540 O O . GLY B 1 89 ? 15.539 20.438 -0.986 1 95.12 89 GLY B O 1
ATOM 2541 N N . PRO B 1 90 ? 17.031 22.062 -0.307 1 93.56 90 PRO B N 1
ATOM 2542 C CA . PRO B 1 90 ? 18.156 21.297 -0.832 1 93.56 90 PRO B CA 1
ATOM 2543 C C . PRO B 1 90 ? 18.234 19.891 -0.231 1 93.56 90 PRO B C 1
ATOM 2545 O O . PRO B 1 90 ? 18.188 19.734 0.992 1 93.56 90 PRO B O 1
ATOM 2548 N N . GLY B 1 91 ? 18.312 18.938 -1.082 1 93.44 91 GLY B N 1
ATOM 2549 C CA . GLY B 1 91 ? 18.531 17.562 -0.65 1 93.44 91 GLY B CA 1
ATOM 2550 C C . GLY B 1 91 ? 17.25 16.875 -0.205 1 93.44 91 GLY B C 1
ATOM 2551 O O . GLY B 1 91 ? 17.266 15.688 0.12 1 93.44 91 GLY B O 1
ATOM 2552 N N . GLU B 1 92 ? 16.156 17.562 -0.174 1 94.5 92 GLU B N 1
ATOM 2553 C CA . GLU B 1 92 ? 14.891 16.969 0.274 1 94.5 92 GLU B CA 1
ATOM 2554 C C . GLU B 1 92 ? 14.273 16.094 -0.815 1 94.5 92 GLU B C 1
ATOM 2556 O O . GLU B 1 92 ? 14.227 16.5 -1.981 1 94.5 92 GLU B O 1
ATOM 2561 N N . THR B 1 93 ? 13.875 14.883 -0.456 1 93.44 93 THR B N 1
ATOM 2562 C CA . THR B 1 93 ? 13.203 13.961 -1.366 1 93.44 93 THR B CA 1
ATOM 2563 C C . THR B 1 93 ? 11.984 13.336 -0.698 1 93.44 93 THR B C 1
ATOM 2565 O O . THR B 1 93 ? 11.875 13.32 0.53 1 93.44 93 THR B O 1
ATOM 2568 N N . TRP B 1 94 ? 11.133 12.914 -1.484 1 94.25 94 TRP B N 1
ATOM 2569 C CA . TRP B 1 94 ? 9.977 12.188 -0.977 1 94.25 94 TRP B CA 1
ATOM 2570 C C . TRP B 1 94 ? 10.406 10.898 -0.281 1 94.25 94 TRP B C 1
ATOM 2572 O O . TRP B 1 94 ? 11.227 10.148 -0.808 1 94.25 94 TRP B O 1
ATOM 2582 N N . GLN B 1 95 ? 9.93 10.695 0.833 1 93.25 95 GLN B N 1
ATOM 2583 C CA . GLN B 1 95 ? 10.125 9.469 1.606 1 93.25 95 GLN B CA 1
ATOM 2584 C C . GLN B 1 95 ? 8.789 8.805 1.93 1 93.25 95 GLN B C 1
ATOM 2586 O O . GLN B 1 95 ? 7.75 9.469 1.964 1 93.25 95 GLN B O 1
ATOM 2591 N N . PRO B 1 96 ? 8.781 7.535 2.119 1 92.81 96 PRO B N 1
ATOM 2592 C CA . PRO B 1 96 ? 7.527 6.891 2.512 1 92.81 96 PRO B CA 1
ATOM 2593 C C . PRO B 1 96 ? 7.051 7.32 3.898 1 92.81 96 PRO B C 1
ATOM 2595 O O . PRO B 1 96 ? 7.863 7.719 4.738 1 92.81 96 PRO B O 1
ATOM 2598 N N . LEU B 1 97 ? 5.77 7.234 4.098 1 95.38 97 LEU B N 1
ATOM 2599 C CA . LEU B 1 97 ? 5.219 7.398 5.438 1 95.38 97 LEU B CA 1
ATOM 2600 C C . LEU B 1 97 ? 5.754 6.328 6.383 1 95.38 97 LEU B C 1
ATOM 2602 O O . LEU B 1 97 ? 5.805 5.148 6.023 1 95.38 97 LEU B O 1
ATOM 2606 N N . CYS B 1 98 ? 6.145 6.77 7.523 1 94.12 98 CYS B N 1
ATOM 2607 C CA . CYS B 1 98 ? 6.699 5.863 8.523 1 94.12 98 CYS B CA 1
ATOM 2608 C C . CYS B 1 98 ? 6.09 6.125 9.898 1 94.12 98 CYS B C 1
ATOM 2610 O O . CYS B 1 98 ? 5.477 7.172 10.117 1 94.12 98 CYS B O 1
ATOM 2612 N N . PHE B 1 99 ? 6.281 5.145 10.734 1 94.44 99 PHE B N 1
ATOM 2613 C CA . PHE B 1 99 ? 5.801 5.199 12.109 1 94.44 99 PHE B CA 1
ATOM 2614 C C . PHE B 1 99 ? 6.91 4.832 13.086 1 94.44 99 PHE B C 1
ATOM 2616 O O . PHE B 1 99 ? 7.395 3.699 13.086 1 94.44 99 PHE B O 1
ATOM 2623 N N . ASP B 1 100 ? 7.324 5.793 13.805 1 92.44 100 ASP B N 1
ATOM 2624 C CA . ASP B 1 100 ? 8.266 5.473 14.875 1 92.44 100 ASP B CA 1
ATOM 2625 C C . ASP B 1 100 ? 7.527 5.016 16.141 1 92.44 100 ASP B C 1
ATOM 2627 O O . ASP B 1 100 ? 6.551 5.645 16.547 1 92.44 100 ASP B O 1
ATOM 2631 N N . GLN B 1 101 ? 7.867 3.879 16.562 1 86.69 101 GLN B N 1
ATOM 2632 C CA . GLN B 1 101 ? 7.195 3.354 17.75 1 86.69 101 GLN B CA 1
ATOM 2633 C C . GLN B 1 101 ? 7.785 3.945 19.016 1 86.69 101 GLN B C 1
ATOM 2635 O O . GLN B 1 101 ? 8.984 3.826 19.266 1 86.69 101 GLN B O 1
ATOM 2640 N N . ASP B 1 102 ? 6.895 4.516 19.719 1 83.12 102 ASP B N 1
ATOM 2641 C CA . ASP B 1 102 ? 7.328 5.078 21 1 83.12 102 ASP B CA 1
ATOM 2642 C C . ASP B 1 102 ? 7.168 4.062 22.125 1 83.12 102 ASP B C 1
ATOM 2644 O O . ASP B 1 102 ? 6.078 3.914 22.688 1 83.12 102 ASP B O 1
ATOM 2648 N N . GLN B 1 103 ? 8.188 3.443 22.5 1 78.69 103 GLN B N 1
ATOM 2649 C CA . GLN B 1 103 ? 8.164 2.398 23.516 1 78.69 103 GLN B CA 1
ATOM 2650 C C . GLN B 1 103 ? 7.805 2.971 24.891 1 78.69 103 GLN B C 1
ATOM 2652 O O . GLN B 1 103 ? 7.316 2.25 25.75 1 78.69 103 GLN B O 1
ATOM 2657 N N . TYR B 1 104 ? 8.062 4.266 25.031 1 80.19 104 TYR B N 1
ATOM 2658 C CA . TYR B 1 104 ? 7.82 4.898 26.328 1 80.19 104 TYR B CA 1
ATOM 2659 C C . TYR B 1 104 ? 6.387 5.414 26.422 1 80.19 104 TYR B C 1
ATOM 2661 O O . TYR B 1 104 ? 5.957 5.875 27.484 1 80.19 104 TYR B O 1
ATOM 2669 N N . ASP B 1 105 ? 5.734 5.348 25.438 1 86.19 105 ASP B N 1
ATOM 2670 C CA . ASP B 1 105 ? 4.34 5.793 25.422 1 86.19 105 ASP B CA 1
ATOM 2671 C C . ASP B 1 105 ? 3.416 4.672 24.953 1 86.19 105 ASP B C 1
ATOM 2673 O O . ASP B 1 105 ? 2.645 4.855 24 1 86.19 105 ASP B O 1
ATOM 2677 N N . GLN B 1 106 ? 3.557 3.518 25.516 1 82.62 106 GLN B N 1
ATOM 2678 C CA . GLN B 1 106 ? 2.672 2.367 25.391 1 82.62 106 GLN B CA 1
ATOM 2679 C C . GLN B 1 106 ? 2.516 1.965 23.922 1 82.62 106 GLN B C 1
ATOM 2681 O O . GLN B 1 106 ? 1.415 1.634 23.469 1 82.62 106 GLN B O 1
ATOM 2686 N N . GLY B 1 107 ? 3.541 2.207 23.156 1 84.81 107 GLY B N 1
ATOM 2687 C CA . GLY B 1 107 ? 3.555 1.688 21.797 1 84.81 107 GLY B CA 1
ATOM 2688 C C . GLY B 1 107 ? 2.844 2.592 20.812 1 84.81 107 GLY B C 1
ATOM 2689 O O . GLY B 1 107 ? 2.381 2.133 19.766 1 84.81 107 GLY B O 1
ATOM 2690 N N . ALA B 1 108 ? 2.66 3.844 21.141 1 91.19 108 ALA B N 1
ATOM 2691 C CA . ALA B 1 108 ? 2.086 4.805 20.203 1 91.19 108 ALA B CA 1
ATOM 2692 C C . ALA B 1 108 ? 2.945 4.934 18.953 1 91.19 108 ALA B C 1
ATOM 2694 O O . ALA B 1 108 ? 4.172 4.809 19.016 1 91.19 108 ALA B O 1
ATOM 2695 N N . SER B 1 109 ? 2.316 5.066 17.859 1 94 109 SER B N 1
ATOM 2696 C CA . SER B 1 109 ? 3.012 5.254 16.594 1 94 109 SER B CA 1
ATOM 2697 C C . SER B 1 109 ? 3.199 6.734 16.281 1 94 109 SER B C 1
ATOM 2699 O O . SER B 1 109 ? 2.232 7.496 16.266 1 94 109 SER B O 1
ATOM 2701 N N . TYR B 1 110 ? 4.359 7.16 16.094 1 96.19 110 TYR B N 1
ATOM 2702 C CA . TYR B 1 110 ? 4.727 8.539 15.773 1 96.19 110 TYR B CA 1
ATOM 2703 C C . TYR B 1 110 ? 4.855 8.742 14.273 1 96.19 110 TYR B C 1
ATOM 2705 O O . TYR B 1 110 ? 5.758 8.188 13.641 1 96.19 110 TYR B O 1
ATOM 2713 N N . LEU B 1 111 ? 3.961 9.508 13.688 1 96.5 111 LEU B N 1
ATOM 2714 C CA . LEU B 1 111 ? 3.98 9.828 12.258 1 96.5 111 LEU B CA 1
ATOM 2715 C C . LEU B 1 111 ? 5.266 10.562 11.883 1 96.5 111 LEU B C 1
ATOM 2717 O O . LEU B 1 111 ? 5.578 11.602 12.461 1 96.5 111 LEU B O 1
ATOM 2721 N N . CYS B 1 112 ? 5.922 10.008 10.891 1 94.44 112 CYS B N 1
ATOM 2722 C CA . CYS B 1 112 ? 7.137 10.672 10.422 1 94.44 112 CYS B CA 1
ATOM 2723 C C . CYS B 1 112 ? 7.555 10.133 9.055 1 94.44 112 CYS B C 1
ATOM 2725 O O . CYS B 1 112 ? 6.773 9.453 8.383 1 94.44 112 CYS B O 1
ATOM 2727 N N . ASN B 1 113 ? 8.719 10.617 8.547 1 91.25 113 ASN B N 1
ATOM 2728 C CA . ASN B 1 113 ? 9.242 10.156 7.258 1 91.25 113 ASN B CA 1
ATOM 2729 C C . ASN B 1 113 ? 10.688 9.695 7.371 1 91.25 113 ASN B C 1
ATOM 2731 O O . ASN B 1 113 ? 11.406 9.633 6.371 1 91.25 113 ASN B O 1
ATOM 2735 N N . VAL B 1 114 ? 11.055 9.508 8.562 1 84.19 114 VAL B N 1
ATOM 2736 C CA . VAL B 1 114 ? 12.469 9.195 8.742 1 84.19 114 VAL B CA 1
ATOM 2737 C C . VAL B 1 114 ? 12.609 7.836 9.43 1 84.19 114 VAL B C 1
ATOM 2739 O O . VAL B 1 114 ? 13.703 7.27 9.469 1 84.19 114 VAL B O 1
ATOM 2742 N N . ALA B 1 115 ? 11.594 7.242 9.898 1 81.12 115 ALA B N 1
ATOM 2743 C CA . ALA B 1 115 ? 11.648 5.98 10.633 1 81.12 115 ALA B CA 1
ATOM 2744 C C . ALA B 1 115 ? 11.719 4.793 9.672 1 81.12 115 ALA B C 1
ATOM 2746 O O . ALA B 1 115 ? 11.734 4.969 8.453 1 81.12 115 ALA B O 1
ATOM 2747 N N . GLN B 1 116 ? 11.828 3.674 10.297 1 76.31 116 GLN B N 1
ATOM 2748 C CA . GLN B 1 116 ? 11.992 2.455 9.516 1 76.31 116 GLN B CA 1
ATOM 2749 C C . GLN B 1 116 ? 10.688 1.685 9.406 1 76.31 116 GLN B C 1
ATOM 2751 O O . GLN B 1 116 ? 10.461 0.968 8.43 1 76.31 116 GLN B O 1
ATOM 2756 N N . ARG B 1 117 ? 9.852 1.912 10.383 1 85.81 117 ARG B N 1
ATOM 2757 C CA . ARG B 1 117 ? 8.617 1.13 10.375 1 85.81 117 ARG B CA 1
ATOM 2758 C C . ARG B 1 117 ? 7.578 1.759 9.461 1 85.81 117 ARG B C 1
ATOM 2760 O O . ARG B 1 117 ? 7.375 2.975 9.484 1 85.81 117 ARG B O 1
ATOM 2767 N N . ARG B 1 118 ? 6.867 0.814 8.742 1 90.31 118 ARG B N 1
ATOM 2768 C CA . ARG B 1 118 ? 5.938 1.298 7.73 1 90.31 118 ARG B CA 1
ATOM 2769 C C . ARG B 1 118 ? 4.492 1.041 8.148 1 90.31 118 ARG B C 1
ATOM 2771 O O . ARG B 1 118 ? 3.561 1.327 7.395 1 90.31 118 ARG B O 1
ATOM 2778 N N . ALA B 1 119 ? 4.375 0.514 9.344 1 90.75 119 ALA B N 1
ATOM 2779 C CA . ALA B 1 119 ? 3.039 0.232 9.867 1 90.75 119 ALA B CA 1
ATOM 2780 C C . ALA B 1 119 ? 2.916 0.671 11.32 1 90.75 119 ALA B C 1
ATOM 2782 O O . ALA B 1 119 ? 3.922 0.804 12.023 1 90.75 119 ALA B O 1
ATOM 2783 N N . VAL B 1 120 ? 1.689 0.875 11.711 1 91.69 120 VAL B N 1
ATOM 2784 C CA . VAL B 1 120 ? 1.437 1.206 13.109 1 91.69 120 VAL B CA 1
ATOM 2785 C C . VAL B 1 120 ? 1.814 0.023 14 1 91.69 120 VAL B C 1
ATOM 2787 O O . VAL B 1 120 ? 1.803 -1.126 13.555 1 91.69 120 VAL B O 1
ATOM 2790 N N . ALA B 1 121 ? 2.039 0.301 15.211 1 87.88 121 ALA B N 1
ATOM 2791 C CA . ALA B 1 121 ? 2.539 -0.724 16.125 1 87.88 121 ALA B CA 1
ATOM 2792 C C . ALA B 1 121 ? 1.404 -1.607 16.625 1 87.88 121 ALA B C 1
ATOM 2794 O O . ALA B 1 121 ? 1.534 -2.834 16.672 1 87.88 121 ALA B O 1
ATOM 2795 N N . TYR B 1 122 ? 0.379 -0.949 16.953 1 87.5 122 TYR B N 1
ATOM 2796 C CA . TYR B 1 122 ? -0.761 -1.656 17.531 1 87.5 122 TYR B CA 1
ATOM 2797 C C . TYR B 1 122 ? -2.059 -1.239 16.844 1 87.5 122 TYR B C 1
ATOM 2799 O O . TYR B 1 122 ? -2.188 -0.104 16.391 1 87.5 122 TYR B O 1
ATOM 2807 N N . ARG B 1 123 ? -2.777 -2.311 16.75 1 85 123 ARG B N 1
ATOM 2808 C CA . ARG B 1 123 ? -4.09 -1.979 16.203 1 85 123 ARG B CA 1
ATOM 2809 C C . ARG B 1 123 ? -5.203 -2.453 17.141 1 85 123 ARG B C 1
ATOM 2811 O O . ARG B 1 123 ? -5.074 -3.492 17.797 1 85 123 ARG B O 1
ATOM 2818 N N . ARG B 1 124 ? -6.059 -1.554 17.312 1 84.62 124 ARG B N 1
ATOM 2819 C CA . ARG B 1 124 ? -7.32 -1.871 17.969 1 84.62 124 ARG B CA 1
ATOM 2820 C C . ARG B 1 124 ? -8.5 -1.672 17.016 1 84.62 124 ARG B C 1
ATOM 2822 O O . ARG B 1 124 ? -8.344 -1.103 15.938 1 84.62 124 ARG B O 1
ATOM 2829 N N . GLU B 1 125 ? -9.57 -2.385 17.344 1 77.75 125 GLU B N 1
ATOM 2830 C CA . GLU B 1 125 ? -10.758 -2.064 16.562 1 77.75 125 GLU B CA 1
ATOM 2831 C C . GLU B 1 125 ? -11.133 -0.594 16.703 1 77.75 125 GLU B C 1
ATOM 2833 O O . GLU B 1 125 ? -11.852 -0.221 17.641 1 77.75 125 GLU B O 1
ATOM 2838 N N . THR B 1 126 ? -10.555 0.137 15.938 1 83 126 THR B N 1
ATOM 2839 C CA . THR B 1 126 ? -10.789 1.575 15.984 1 83 126 THR B CA 1
ATOM 2840 C C . THR B 1 126 ? -11.234 2.102 14.625 1 83 126 THR B C 1
ATOM 2842 O O . THR B 1 126 ? -10.93 1.497 13.594 1 83 126 THR B O 1
ATOM 2845 N N . ARG B 1 127 ? -11.797 3.232 14.719 1 90.88 127 ARG B N 1
ATOM 2846 C CA . ARG B 1 127 ? -12.352 3.82 13.508 1 90.88 127 ARG B CA 1
ATOM 2847 C C . ARG B 1 127 ?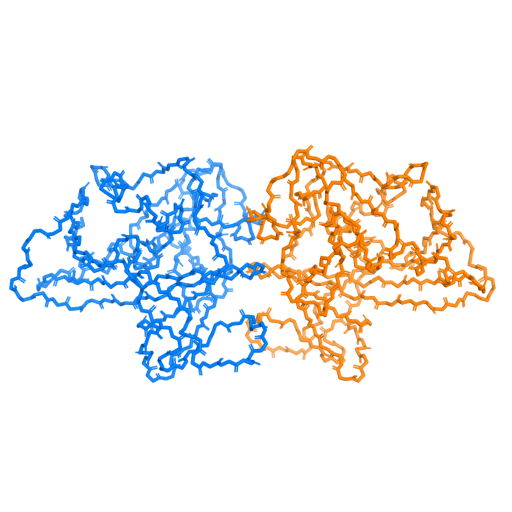 -11.328 4.715 12.812 1 90.88 127 ARG B C 1
ATOM 2849 O O . ARG B 1 127 ? -11.461 5.008 11.625 1 90.88 127 ARG B O 1
ATOM 2856 N N . TRP B 1 128 ? -10.383 5.137 13.617 1 94.75 128 TRP B N 1
ATOM 2857 C CA . TRP B 1 128 ? -9.508 6.137 13.016 1 94.75 128 TRP B CA 1
ATOM 2858 C C . TRP B 1 128 ? -8.523 5.484 12.047 1 94.75 128 TRP B C 1
ATOM 2860 O O . TRP B 1 128 ? -8.07 6.125 11.094 1 94.75 128 TRP B O 1
ATOM 2870 N N . LEU B 1 129 ? -8.164 4.281 12.211 1 94.88 129 LEU B N 1
ATOM 2871 C CA . LEU B 1 129 ? -7.156 3.621 11.383 1 94.88 129 LEU B CA 1
ATOM 2872 C C . LEU B 1 129 ? -7.605 3.566 9.922 1 94.88 129 LEU B C 1
ATOM 2874 O O . LEU B 1 129 ? -6.957 4.145 9.047 1 94.88 129 LEU B O 1
ATOM 2878 N N . PRO B 1 130 ? -8.789 2.961 9.641 1 94.62 130 PRO B N 1
ATOM 2879 C CA . PRO B 1 130 ? -9.195 2.912 8.234 1 94.62 130 PRO B CA 1
ATOM 2880 C C . PRO B 1 130 ? -9.578 4.285 7.684 1 94.62 130 PRO B C 1
ATOM 2882 O O . PRO B 1 130 ? -9.586 4.484 6.469 1 94.62 130 PRO B O 1
ATOM 2885 N N . MET B 1 131 ? -9.922 5.16 8.547 1 97.06 131 MET B N 1
ATOM 2886 C CA . MET B 1 131 ? -10.25 6.516 8.109 1 97.06 131 MET B CA 1
ATOM 2887 C C . MET B 1 131 ? -9.016 7.215 7.551 1 97.06 131 MET B C 1
ATOM 2889 O O . MET B 1 131 ? -9.078 7.828 6.48 1 97.06 131 MET B O 1
ATOM 2893 N N . LEU B 1 132 ? -7.887 7.02 8.242 1 97.38 132 LEU B N 1
ATOM 2894 C CA . LEU B 1 132 ? -6.703 7.809 7.918 1 97.38 132 LEU B CA 1
ATOM 2895 C C . LEU B 1 132 ? -5.805 7.062 6.938 1 97.38 132 LEU B C 1
ATOM 2897 O O . LEU B 1 132 ? -5.094 7.684 6.145 1 97.38 132 LEU B O 1
ATOM 2901 N N . LEU B 1 133 ? -5.836 5.707 7.023 1 96.56 133 LEU B N 1
ATOM 2902 C CA . LEU B 1 133 ? -4.766 4.945 6.383 1 96.56 133 LEU B CA 1
ATOM 2903 C C . LEU B 1 133 ? -5.336 3.785 5.574 1 96.56 133 LEU B C 1
ATOM 2905 O O . LEU B 1 133 ? -6.297 3.143 5.996 1 96.56 133 LEU B O 1
ATOM 2909 N N . PRO B 1 134 ? -4.652 3.449 4.461 1 95.44 134 PRO B N 1
ATOM 2910 C CA . PRO B 1 134 ? -4.902 2.141 3.854 1 95.44 134 PRO B CA 1
ATOM 2911 C C . PRO B 1 134 ? -4.496 0.981 4.758 1 95.44 134 PRO B C 1
ATOM 2913 O O . PRO B 1 134 ? -3.662 1.153 5.652 1 95.44 134 PRO B O 1
ATOM 2916 N N . ASP B 1 135 ? -5.008 -0.175 4.473 1 93.75 135 ASP B N 1
ATOM 2917 C CA . ASP B 1 135 ? -4.828 -1.3 5.387 1 93.75 135 ASP B CA 1
ATOM 2918 C C . ASP B 1 135 ? -3.383 -1.799 5.359 1 93.75 135 ASP B C 1
ATOM 2920 O O . ASP B 1 135 ? -2.936 -2.465 6.297 1 93.75 135 ASP B O 1
ATOM 2924 N N . ILE B 1 136 ? -2.598 -1.495 4.34 1 93.06 136 ILE B N 1
ATOM 2925 C CA . ILE B 1 136 ? -1.211 -1.935 4.234 1 93.06 136 ILE B CA 1
ATOM 2926 C C . ILE B 1 136 ? -0.4 -1.374 5.402 1 93.06 136 ILE B C 1
ATOM 2928 O O . ILE B 1 136 ? 0.678 -1.881 5.715 1 93.06 136 ILE B O 1
ATOM 2932 N N . TYR B 1 137 ? -0.954 -0.371 6.066 1 95 137 TYR B N 1
ATOM 2933 C CA . TYR B 1 137 ? -0.222 0.292 7.141 1 95 137 TYR B CA 1
ATOM 2934 C C . TYR B 1 137 ? -0.583 -0.305 8.5 1 95 137 TYR B C 1
ATOM 2936 O O . TYR B 1 137 ? -0.026 0.089 9.523 1 95 137 TYR B O 1
ATOM 2944 N N . TYR B 1 138 ? -1.538 -1.252 8.516 1 93.69 138 TYR B N 1
ATOM 2945 C CA . TYR B 1 138 ? -1.888 -1.683 9.867 1 93.69 138 TYR B CA 1
ATOM 2946 C C . TYR B 1 138 ? -2.379 -3.125 9.867 1 93.69 138 TYR B C 1
ATOM 2948 O O . TYR B 1 138 ? -2.58 -3.719 10.93 1 93.69 138 TYR B O 1
ATOM 2956 N N . GLU B 1 139 ? -2.531 -3.732 8.75 1 90.62 139 GLU B N 1
ATOM 2957 C CA . GLU B 1 139 ? -3.141 -5.059 8.695 1 90.62 139 GLU B CA 1
ATOM 2958 C C . GLU B 1 139 ? -2.301 -6.082 9.461 1 90.62 139 GLU B C 1
ATOM 2960 O O . GLU B 1 139 ? -2.83 -7.078 9.953 1 90.62 139 GLU B O 1
ATOM 2965 N N . ASN B 1 140 ? -1.045 -5.836 9.648 1 90.12 140 ASN B N 1
ATOM 2966 C CA . ASN B 1 140 ? -0.174 -6.777 10.344 1 90.12 140 ASN B CA 1
ATOM 2967 C C . ASN B 1 140 ? 0.176 -6.285 11.75 1 90.12 140 ASN B C 1
ATOM 2969 O O . ASN B 1 140 ? 0.999 -6.895 12.438 1 90.12 140 ASN B O 1
ATOM 2973 N N . ALA B 1 141 ? -0.409 -5.188 12.102 1 89.94 141 ALA B N 1
ATOM 2974 C CA . ALA B 1 141 ? -0.125 -4.633 13.422 1 89.94 141 ALA B CA 1
ATOM 2975 C C . ALA B 1 141 ? -0.591 -5.578 14.523 1 89.94 141 ALA B C 1
ATOM 2977 O O . ALA B 1 141 ? -1.575 -6.301 14.352 1 89.94 141 ALA B O 1
ATOM 2978 N N . HIS B 1 142 ? 0.105 -5.504 15.602 1 88.56 142 HIS B N 1
ATOM 2979 C CA . HIS B 1 142 ? -0.283 -6.297 16.766 1 88.56 142 HIS B CA 1
ATOM 2980 C C . HIS B 1 142 ? -1.652 -5.875 17.281 1 88.56 142 HIS B C 1
ATOM 2982 O O . HIS B 1 142 ? -1.892 -4.691 17.531 1 88.56 142 HIS B O 1
ATOM 2988 N N . VAL B 1 143 ? -2.441 -6.883 17.438 1 89.19 143 VAL B N 1
ATOM 2989 C CA . VAL B 1 143 ? -3.775 -6.594 17.953 1 89.19 143 VAL B CA 1
ATOM 2990 C C . VAL B 1 143 ? -3.734 -6.508 19.469 1 89.19 143 VAL B C 1
ATOM 2992 O O . VAL B 1 143 ? -3.156 -7.375 20.125 1 89.19 143 VAL B O 1
ATOM 2995 N N . THR B 1 144 ? -4.211 -5.465 20.016 1 87.19 144 THR B N 1
ATOM 2996 C CA . THR B 1 144 ? -4.23 -5.297 21.469 1 87.19 144 THR B CA 1
ATOM 2997 C C . THR B 1 144 ? -5.609 -4.852 21.938 1 87.19 144 THR B C 1
ATOM 2999 O O . THR B 1 144 ? -6.316 -4.141 21.219 1 87.19 144 THR B O 1
ATOM 3002 N N . ARG B 1 145 ? -5.965 -5.355 23.156 1 86.5 145 ARG B N 1
ATOM 3003 C CA . ARG B 1 145 ? -7.211 -4.926 23.781 1 86.5 145 ARG B CA 1
ATOM 3004 C C . ARG B 1 145 ? -6.953 -3.891 24.875 1 86.5 145 ARG B C 1
ATOM 3006 O O . ARG B 1 145 ? -7.891 -3.303 25.422 1 86.5 145 ARG B O 1
ATOM 3013 N N . ASN B 1 146 ? -5.723 -3.746 25.094 1 85 146 ASN B N 1
ATOM 3014 C CA . ASN B 1 146 ? -5.328 -2.76 26.094 1 85 146 ASN B CA 1
ATOM 3015 C C . ASN B 1 146 ? -5.465 -1.336 25.562 1 85 146 ASN B C 1
ATOM 3017 O O . ASN B 1 146 ? -4.738 -0.938 24.656 1 85 146 ASN B O 1
ATOM 3021 N N . GLU B 1 147 ? -6.328 -0.616 26.234 1 79.81 147 GLU B N 1
ATOM 3022 C CA . GLU B 1 147 ? -6.66 0.725 25.766 1 79.81 147 GLU B CA 1
ATOM 3023 C C . GLU B 1 147 ? -5.469 1.67 25.906 1 79.81 147 GLU B C 1
ATOM 3025 O O . GLU B 1 147 ? -5.43 2.727 25.281 1 79.81 147 GLU B O 1
ATOM 3030 N N . ALA B 1 148 ? -4.594 1.298 26.688 1 81.31 148 ALA B N 1
ATOM 3031 C CA . ALA B 1 148 ? -3.434 2.154 26.922 1 81.31 148 ALA B CA 1
ATOM 3032 C C . ALA B 1 148 ? -2.418 2.025 25.797 1 81.31 148 ALA B C 1
ATOM 3034 O O . ALA B 1 148 ? -1.571 2.902 25.609 1 81.31 148 ALA B O 1
ATOM 3035 N N . TYR B 1 149 ? -2.562 0.911 25.047 1 85.44 149 TYR B N 1
ATOM 3036 C CA . TYR B 1 149 ? -1.562 0.641 24.016 1 85.44 149 TYR B CA 1
ATOM 3037 C C . TYR B 1 149 ? -2.008 1.184 22.672 1 85.44 149 TYR B C 1
ATOM 3039 O O . TYR B 1 149 ? -3.199 1.169 22.344 1 85.44 149 TYR B O 1
ATOM 3047 N N . GLY B 1 150 ? -0.978 1.627 21.984 1 88.69 150 GLY B N 1
ATOM 3048 C CA . GLY B 1 150 ? -1.227 2.084 20.625 1 88.69 150 GLY B CA 1
ATOM 3049 C C . GLY B 1 150 ? -1.521 3.57 20.531 1 88.69 150 GLY B C 1
ATOM 3050 O O . GLY B 1 150 ? -1.059 4.348 21.375 1 88.69 150 GLY B O 1
ATOM 3051 N N . GLY B 1 151 ? -2.188 3.951 19.469 1 92.88 151 GLY B N 1
ATOM 3052 C CA . GLY B 1 151 ? -2.51 5.348 19.219 1 92.88 151 GLY B CA 1
ATOM 3053 C C . GLY 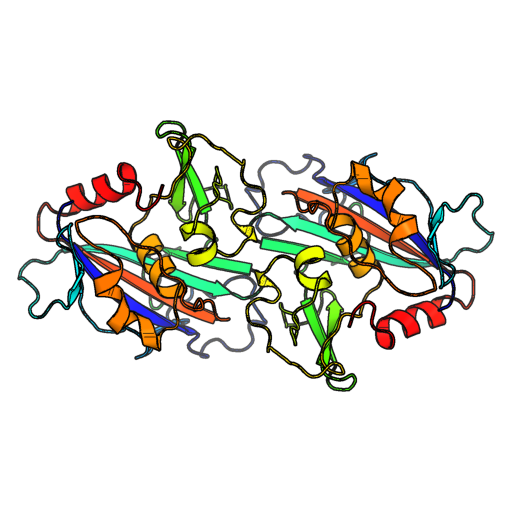B 1 151 ? -1.62 5.996 18.172 1 92.88 151 GLY B C 1
ATOM 3054 O O . GLY B 1 151 ? -0.7 5.359 17.656 1 92.88 151 GLY B O 1
ATOM 3055 N N . LEU B 1 152 ? -1.983 7.211 17.938 1 95.31 152 LEU B N 1
ATOM 3056 C CA . LEU B 1 152 ? -1.306 7.941 16.875 1 95.31 152 LEU B CA 1
ATOM 3057 C C . LEU B 1 152 ? -0.853 9.312 17.359 1 95.31 152 LEU B C 1
ATOM 3059 O O . LEU B 1 152 ? -1.623 10.039 18 1 95.31 152 LEU B O 1
ATOM 3063 N N . LYS B 1 153 ? 0.303 9.625 17.219 1 96.5 153 LYS B N 1
ATOM 3064 C CA . LYS B 1 153 ? 0.877 10.945 17.438 1 96.5 153 LYS B CA 1
ATOM 3065 C C . LYS B 1 153 ? 1.928 11.281 16.391 1 96.5 153 LYS B C 1
ATOM 3067 O O . LYS B 1 153 ? 2.055 10.57 15.383 1 96.5 153 LYS B O 1
ATOM 3072 N N . GLY B 1 154 ? 2.639 12.406 16.516 1 97.06 154 GLY B N 1
ATOM 3073 C CA . GLY B 1 154 ? 3.736 12.664 15.602 1 97.06 154 GLY B CA 1
ATOM 3074 C C . GLY B 1 154 ? 3.635 14.016 14.914 1 97.06 154 GLY B C 1
ATOM 3075 O O . GLY B 1 154 ? 2.996 14.938 15.43 1 97.06 154 GLY B O 1
ATOM 3076 N N . GLU B 1 155 ? 4.301 14.133 13.789 1 97.94 155 GLU B N 1
ATOM 3077 C CA . GLU B 1 155 ? 4.32 15.383 13.047 1 97.94 155 GLU B CA 1
ATOM 3078 C C . GLU B 1 155 ? 2.908 15.859 12.727 1 97.94 155 GLU B C 1
ATOM 3080 O O . GLU B 1 155 ? 2.197 15.234 11.945 1 97.94 155 GLU B O 1
ATOM 3085 N N . LEU B 1 156 ? 2.588 16.984 13.266 1 98.12 156 LEU B N 1
ATOM 3086 C CA . LEU B 1 156 ? 1.229 17.516 13.18 1 98.12 156 LEU B CA 1
ATOM 3087 C C . LEU B 1 156 ? 0.843 17.781 11.734 1 98.12 156 LEU B C 1
ATOM 3089 O O . LEU B 1 156 ? -0.287 17.516 11.32 1 98.12 156 LEU B O 1
ATOM 3093 N N . ALA B 1 157 ? 1.767 18.312 10.984 1 98.81 157 ALA B N 1
ATOM 3094 C CA . ALA B 1 157 ? 1.484 18.625 9.586 1 98.81 157 ALA B CA 1
ATOM 3095 C C . ALA B 1 157 ? 1.134 17.375 8.797 1 98.81 157 ALA B C 1
ATOM 3097 O O . ALA B 1 157 ? 0.256 17.391 7.93 1 98.81 157 ALA B O 1
ATOM 3098 N N . ILE B 1 158 ? 1.836 16.281 9.07 1 98.75 158 ILE B N 1
ATOM 3099 C CA . ILE B 1 158 ? 1.515 15.016 8.414 1 98.75 158 ILE B CA 1
ATOM 3100 C C . ILE B 1 158 ? 0.131 14.539 8.852 1 98.75 158 ILE B C 1
ATOM 3102 O O . ILE B 1 158 ? -0.662 14.078 8.031 1 98.75 158 ILE B O 1
ATOM 3106 N N . PHE B 1 159 ? -0.123 14.688 10.102 1 98.69 159 PHE B N 1
ATOM 3107 C CA . PHE B 1 159 ? -1.419 14.281 10.633 1 98.69 159 PHE B CA 1
ATOM 3108 C C . PHE B 1 159 ? -2.547 15.062 9.969 1 98.69 159 PHE B C 1
ATOM 3110 O O . PHE B 1 159 ? -3.535 14.469 9.523 1 98.69 159 PHE B O 1
ATOM 3117 N N . LEU B 1 160 ? -2.414 16.328 9.875 1 98.81 160 LEU B N 1
ATOM 3118 C CA . LEU B 1 160 ? -3.426 17.172 9.234 1 98.81 160 LEU B CA 1
ATOM 3119 C C . LEU B 1 160 ? -3.59 16.797 7.766 1 98.81 160 LEU B C 1
ATOM 3121 O O . LEU B 1 160 ? -4.695 16.859 7.227 1 98.81 160 LEU B O 1
ATOM 3125 N N . ALA B 1 161 ? -2.473 16.453 7.137 1 98.94 161 ALA B N 1
ATOM 3126 C CA . ALA B 1 161 ? -2.564 15.984 5.758 1 98.94 161 ALA B CA 1
ATOM 3127 C C . ALA B 1 161 ? -3.398 14.703 5.676 1 98.94 161 ALA B C 1
ATOM 3129 O O . ALA B 1 161 ? -4.23 14.555 4.777 1 98.94 161 ALA B O 1
ATOM 3130 N N . LEU B 1 162 ? -3.145 13.766 6.594 1 98.81 162 LEU B N 1
ATOM 3131 C CA . LEU B 1 162 ? -3.898 12.523 6.594 1 98.81 162 LEU B CA 1
ATOM 3132 C C . LEU B 1 162 ? -5.383 12.781 6.832 1 98.81 162 LEU B C 1
ATOM 3134 O O . LEU B 1 162 ? -6.238 12.094 6.27 1 98.81 162 LEU B O 1
ATOM 3138 N N . ILE B 1 163 ? -5.719 13.727 7.684 1 98.81 163 ILE B N 1
ATOM 3139 C CA . ILE B 1 163 ? -7.105 14.148 7.848 1 98.81 163 ILE B CA 1
ATOM 3140 C C . ILE B 1 163 ? -7.664 14.617 6.504 1 98.81 163 ILE B C 1
ATOM 3142 O O . ILE B 1 163 ? -8.781 14.25 6.129 1 98.81 163 ILE B O 1
ATOM 3146 N N . ALA B 1 164 ? -6.898 15.391 5.797 1 98.88 164 ALA B N 1
ATOM 3147 C CA . ALA B 1 164 ? -7.352 15.867 4.492 1 98.88 164 ALA B CA 1
ATOM 3148 C C . ALA B 1 164 ? -7.637 14.695 3.555 1 98.88 164 ALA B C 1
ATOM 3150 O O . ALA B 1 164 ? -8.648 14.695 2.846 1 98.88 164 ALA B O 1
ATOM 3151 N N . PHE B 1 165 ? -6.805 13.703 3.564 1 98.69 165 PHE B N 1
ATOM 3152 C CA . PHE B 1 165 ? -6.949 12.562 2.67 1 98.69 165 PHE B CA 1
ATOM 3153 C C . PHE B 1 165 ? -8.094 11.664 3.117 1 98.69 165 PHE B C 1
ATOM 3155 O O . PHE B 1 165 ? -8.547 10.797 2.363 1 98.69 165 PHE B O 1
ATOM 3162 N N . SER B 1 166 ? -8.516 11.82 4.379 1 98.44 166 SER B N 1
ATOM 3163 C CA . SER B 1 166 ? -9.602 10.992 4.887 1 98.44 166 SER B CA 1
ATOM 3164 C C . SER B 1 166 ? -10.938 11.391 4.27 1 98.44 166 SER B C 1
ATOM 3166 O O . SER B 1 166 ? -11.945 10.711 4.461 1 98.44 166 SER B O 1
ATOM 3168 N N . MET B 1 167 ? -10.992 12.445 3.518 1 98.44 167 MET B N 1
ATOM 3169 C CA . MET B 1 167 ? -12.195 12.914 2.84 1 98.44 167 MET B CA 1
ATOM 3170 C C . MET B 1 167 ? -11.859 13.5 1.472 1 98.44 167 MET B C 1
ATOM 3172 O O . MET B 1 167 ? -10.695 13.766 1.177 1 98.44 167 MET B O 1
ATOM 3176 N N . ARG B 1 168 ? -12.875 13.711 0.629 1 97.69 168 ARG B N 1
ATOM 3177 C CA . ARG B 1 168 ? -12.68 14.336 -0.676 1 97.69 168 ARG B CA 1
ATOM 3178 C C . ARG B 1 168 ? -12.312 15.805 -0.531 1 97.69 168 ARG B C 1
ATOM 3180 O O . ARG B 1 168 ? -12.758 16.469 0.41 1 97.69 168 ARG B O 1
ATOM 3187 N N . PRO B 1 169 ? -11.547 16.281 -1.46 1 98.25 169 PRO B N 1
ATOM 3188 C CA . PRO B 1 169 ? -11.102 17.672 -1.34 1 98.25 169 PRO B CA 1
ATOM 3189 C C . PRO B 1 169 ? -12.266 18.656 -1.168 1 98.25 169 PRO B C 1
ATOM 3191 O O . PRO B 1 169 ? -12.164 19.609 -0.397 1 98.25 169 PRO B O 1
ATOM 3194 N N . GLU B 1 170 ? -13.352 18.359 -1.837 1 97.69 170 GLU B N 1
ATOM 3195 C CA . GLU B 1 170 ? -14.484 19.281 -1.834 1 97.69 170 GLU B CA 1
ATOM 3196 C C . GLU B 1 170 ? -15.133 19.359 -0.456 1 97.69 170 GLU B C 1
ATOM 3198 O O . GLU B 1 170 ? -15.867 20.297 -0.159 1 97.69 170 GLU B O 1
ATOM 3203 N N . GLN B 1 171 ? -14.875 18.422 0.351 1 98.19 171 GLN B N 1
ATOM 3204 C CA . GLN B 1 171 ? -15.508 18.344 1.663 1 98.19 171 GLN B CA 1
ATOM 3205 C C . GLN B 1 171 ? -14.602 18.922 2.744 1 98.19 171 GLN B C 1
ATOM 3207 O O . GLN B 1 171 ? -15.062 19.234 3.848 1 98.19 171 GLN B O 1
ATOM 3212 N N . LEU B 1 172 ? -13.336 19.109 2.479 1 98.44 172 LEU B N 1
ATOM 3213 C CA . LEU B 1 172 ? -12.336 19.375 3.502 1 98.44 172 LEU B CA 1
ATOM 3214 C C . LEU B 1 172 ? -12.625 20.688 4.219 1 98.44 172 LEU B C 1
ATOM 3216 O O . LEU B 1 172 ? -12.688 20.734 5.449 1 98.44 172 LEU B O 1
ATOM 3220 N N . ALA B 1 173 ? -12.898 21.734 3.506 1 97.94 173 ALA B N 1
ATOM 3221 C CA . ALA B 1 173 ? -13.078 23.047 4.109 1 97.94 173 ALA B CA 1
ATOM 3222 C C . ALA B 1 173 ? -14.289 23.062 5.031 1 97.94 173 ALA B C 1
ATOM 3224 O O . ALA B 1 173 ? -14.273 23.719 6.078 1 97.94 173 ALA B O 1
ATOM 3225 N N . SER B 1 174 ? -15.328 22.406 4.637 1 97.81 174 SER B N 1
ATOM 3226 C CA . SER B 1 174 ? -16.547 22.422 5.438 1 97.81 174 SER B CA 1
ATOM 3227 C C . SER B 1 174 ? -16.438 21.484 6.633 1 97.81 174 SER B C 1
ATOM 3229 O O . SER B 1 174 ? -17.094 21.688 7.652 1 97.81 174 SER B O 1
ATOM 3231 N N . ARG B 1 175 ? -15.602 20.5 6.547 1 98.12 175 ARG B N 1
ATOM 3232 C CA . ARG B 1 175 ? -15.578 19.453 7.566 1 98.12 175 ARG B CA 1
ATOM 3233 C C . ARG B 1 175 ? -14.477 19.734 8.594 1 98.12 175 ARG B C 1
ATOM 3235 O O . ARG B 1 175 ? -14.547 19.234 9.719 1 98.12 175 ARG B O 1
ATOM 3242 N N . LEU B 1 176 ? -13.469 20.469 8.266 1 98.12 176 LEU B N 1
ATOM 3243 C CA . LEU B 1 176 ? -12.297 20.688 9.102 1 98.12 176 LEU B CA 1
ATOM 3244 C C . LEU B 1 176 ? -12.695 21.188 10.484 1 98.12 176 LEU B C 1
ATOM 3246 O O . LEU B 1 176 ? -12.188 20.703 11.5 1 98.12 176 LEU B O 1
ATOM 3250 N N . PRO B 1 177 ? -13.641 22.141 10.633 1 97.81 177 PRO B N 1
ATOM 3251 C CA . PRO B 1 177 ? -14.031 22.641 11.961 1 97.81 177 PRO B CA 1
ATOM 3252 C C . PRO B 1 177 ? -14.625 21.547 12.844 1 97.81 177 PRO B C 1
ATOM 3254 O O . PRO B 1 177 ? -14.602 21.656 14.07 1 97.81 177 PRO B O 1
ATOM 3257 N N . TYR B 1 178 ? -15.117 20.516 12.242 1 97.88 178 TYR B N 1
ATOM 3258 C CA . TYR B 1 178 ? -15.766 19.453 12.992 1 97.88 178 TYR B CA 1
ATOM 3259 C C . TYR B 1 178 ? -14.781 18.359 13.367 1 97.88 178 TYR B C 1
ATOM 3261 O O . TYR B 1 178 ? -15.117 17.438 14.102 1 97.88 178 TYR B O 1
ATOM 3269 N N . MET B 1 179 ? -13.562 18.469 12.906 1 98.19 179 MET B N 1
ATOM 3270 C CA . MET B 1 179 ? -12.586 17.406 13.125 1 98.19 179 MET B CA 1
ATOM 3271 C C . MET B 1 179 ? -11.977 17.516 14.523 1 98.19 179 MET B C 1
ATOM 3273 O O . MET B 1 179 ? -11.375 16.562 15.016 1 98.19 179 MET B O 1
ATOM 3277 N N . LEU B 1 180 ? -12.062 18.672 15.109 1 98 180 LEU B N 1
ATOM 3278 C CA . LEU B 1 180 ? -11.625 18.875 16.484 1 98 180 LEU B CA 1
ATOM 3279 C C . LEU B 1 180 ? -12.742 19.484 17.328 1 98 180 LEU B C 1
ATOM 3281 O O . LEU B 1 180 ? -13.203 20.594 17.047 1 98 180 LEU B O 1
ATOM 3285 N N . GLN B 1 181 ? -13.109 18.75 18.344 1 96.94 181 GLN B N 1
ATOM 3286 C CA . GLN B 1 181 ? -14.172 19.203 19.234 1 96.94 181 GLN B CA 1
ATOM 3287 C C . GLN B 1 181 ? -13.766 19.047 20.688 1 96.94 181 GLN B C 1
ATOM 3289 O O . GLN B 1 181 ? -13.445 17.953 21.141 1 96.94 181 GLN B O 1
ATOM 3294 N N . SER B 1 182 ? -13.781 20.141 21.406 1 96.06 182 SER B N 1
ATOM 3295 C CA . SER B 1 182 ? -13.43 20.172 22.828 1 96.06 182 SER B CA 1
ATOM 3296 C C . SER B 1 182 ? -12.055 19.547 23.078 1 96.06 182 SER B C 1
ATOM 3298 O O . SER B 1 182 ? -11.891 18.75 24 1 96.06 182 SER B O 1
ATOM 3300 N N . GLY B 1 183 ? -11.234 19.812 22.125 1 95.19 183 GLY B N 1
ATOM 3301 C CA . GLY B 1 183 ? -9.852 19.391 22.297 1 95.19 183 GLY B CA 1
ATOM 3302 C C . GLY B 1 183 ? -9.594 17.969 21.859 1 95.19 183 GLY B C 1
ATOM 3303 O O . GLY B 1 183 ? -8.477 17.469 21.969 1 95.19 183 GLY B O 1
ATOM 3304 N N . SER B 1 184 ? -10.625 17.281 21.297 1 96.5 184 SER B N 1
ATOM 3305 C CA . SER B 1 184 ? -10.477 15.898 20.859 1 96.5 184 SER B CA 1
ATOM 3306 C C . SER B 1 184 ? -10.695 15.766 19.359 1 96.5 184 SER B C 1
ATOM 3308 O O . SER B 1 184 ? -11.672 16.281 18.828 1 96.5 184 SER B O 1
ATOM 3310 N N . TRP B 1 185 ? -9.758 15.094 18.734 1 97.62 185 TRP B N 1
ATOM 3311 C CA . TRP B 1 185 ? -9.922 14.812 17.312 1 97.62 185 TRP B CA 1
ATOM 3312 C C . TRP B 1 185 ? -11.047 13.82 17.078 1 97.62 185 TRP B C 1
ATOM 3314 O O . TRP B 1 185 ? -11.195 12.852 17.828 1 97.62 185 TRP B O 1
ATOM 3324 N N . MET B 1 186 ? -11.766 14.008 16.016 1 97.75 186 MET B N 1
ATOM 3325 C CA . MET B 1 186 ? -12.961 13.219 15.742 1 97.75 186 MET B CA 1
ATOM 3326 C C . MET B 1 186 ? -12.75 12.312 14.531 1 97.75 186 MET B C 1
ATOM 3328 O O . MET B 1 186 ? -11.883 12.578 13.695 1 97.75 186 MET B O 1
ATOM 3332 N N . THR B 1 187 ? -13.445 11.219 14.508 1 97.56 187 THR B N 1
ATOM 3333 C CA . THR B 1 187 ? -13.508 10.375 13.328 1 97.56 187 THR B CA 1
ATOM 3334 C C . THR B 1 187 ? -14.781 10.656 12.531 1 97.56 187 THR B C 1
ATOM 3336 O O . THR B 1 187 ? -15.703 11.312 13.023 1 97.56 187 THR B O 1
ATOM 3339 N N . HIS B 1 188 ? -14.766 10.344 11.336 1 97.62 188 HIS B N 1
ATOM 3340 C CA . HIS B 1 188 ? -15.945 10.438 10.477 1 97.62 188 HIS B CA 1
ATOM 3341 C C . HIS B 1 188 ? -16.078 9.203 9.594 1 97.62 188 HIS B C 1
ATOM 3343 O O . HIS B 1 188 ? -15.195 8.344 9.57 1 97.62 188 HIS B O 1
ATOM 3349 N N . ASN B 1 189 ? -17.219 9.086 8.867 1 95.38 189 ASN B N 1
ATOM 3350 C CA . ASN B 1 189 ? -17.484 7.93 8.023 1 95.38 189 ASN B CA 1
ATOM 3351 C C . ASN B 1 189 ? -17.578 8.32 6.555 1 95.38 189 ASN B C 1
ATOM 3353 O O . ASN B 1 189 ? -18.203 7.609 5.762 1 95.38 189 ASN B O 1
ATOM 3357 N N . LEU B 1 190 ? -17.094 9.422 6.207 1 96.69 190 LEU B N 1
ATOM 3358 C CA . LEU B 1 190 ? -17.094 9.859 4.816 1 96.69 190 LEU B CA 1
ATOM 3359 C C . LEU B 1 190 ? -16.219 8.961 3.957 1 96.69 190 LEU B C 1
ATOM 3361 O O . LEU B 1 190 ? -15.258 8.359 4.457 1 96.69 190 LEU B O 1
ATOM 3365 N N . PRO B 1 191 ? -16.562 8.836 2.654 1 94.75 191 PRO B N 1
ATOM 3366 C CA . PRO B 1 191 ? -15.578 8.211 1.765 1 94.75 191 PRO B CA 1
ATOM 3367 C C . PRO B 1 191 ? -14.227 8.922 1.779 1 94.75 191 PRO B C 1
ATOM 3369 O O . PRO B 1 191 ? -14.18 10.156 1.774 1 94.75 191 PRO B O 1
ATOM 3372 N N . HIS B 1 192 ? -13.242 8.172 1.856 1 96.56 192 HIS B N 1
ATOM 3373 C CA . HIS B 1 192 ? -11.914 8.789 1.895 1 96.56 192 HIS B CA 1
ATOM 3374 C C . HIS B 1 192 ? -11.602 9.5 0.585 1 96.56 192 HIS B C 1
ATOM 3376 O O . HIS B 1 192 ? -12.281 9.289 -0.423 1 96.56 192 HIS B O 1
ATOM 3382 N N . GLY B 1 193 ? -10.578 10.352 0.622 1 97.62 193 GLY B N 1
ATOM 3383 C CA . GLY B 1 193 ? -10.164 11.102 -0.547 1 97.62 193 GLY B CA 1
ATOM 3384 C C . GLY B 1 193 ? -8.805 10.68 -1.079 1 97.62 193 GLY B C 1
ATOM 3385 O O . GLY B 1 193 ? -8.109 11.477 -1.711 1 97.62 193 GLY B O 1
ATOM 3386 N N . ARG B 1 194 ? -8.367 9.477 -0.784 1 96.81 194 ARG B N 1
ATOM 3387 C CA . ARG B 1 194 ? -7.105 8.953 -1.301 1 96.81 194 ARG B CA 1
ATOM 3388 C C . ARG B 1 194 ? -7.207 8.648 -2.791 1 96.81 194 ARG B C 1
ATOM 3390 O O . ARG B 1 194 ? -7.75 7.605 -3.178 1 96.81 194 ARG B O 1
ATOM 3397 N N . GLN B 1 195 ? -6.695 9.547 -3.559 1 94.38 195 GLN B N 1
ATOM 3398 C CA . GLN B 1 195 ? -6.758 9.438 -5.012 1 94.38 195 GLN B CA 1
ATOM 3399 C C . GLN B 1 195 ? -5.359 9.445 -5.625 1 94.38 195 GLN B C 1
ATOM 3401 O O . GLN B 1 195 ? -4.461 10.125 -5.129 1 94.38 195 GLN B O 1
ATOM 3406 N N . GLU B 1 196 ? -5.234 8.695 -6.688 1 91.88 196 GLU B N 1
ATOM 3407 C CA . GLU B 1 196 ? -3.965 8.648 -7.41 1 91.88 196 GLU B CA 1
ATOM 3408 C C . GLU B 1 196 ? -3.465 10.055 -7.73 1 91.88 196 GLU B C 1
ATOM 3410 O O . GLU B 1 196 ? -4.188 10.859 -8.328 1 91.88 196 GLU B O 1
ATOM 3415 N N . LYS B 1 197 ?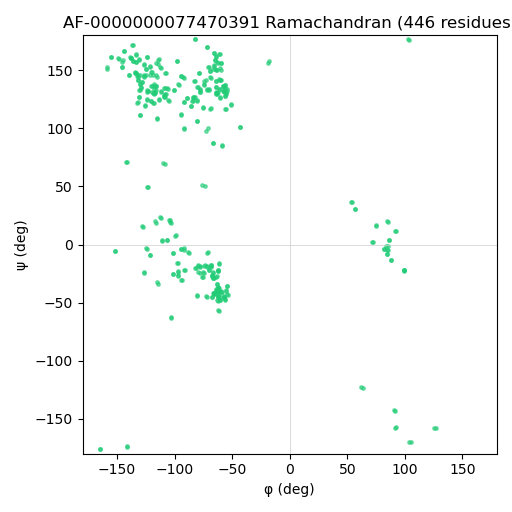 -2.309 10.398 -7.25 1 93.06 197 LYS B N 1
ATOM 3416 C CA . LYS B 1 197 ? -1.567 11.617 -7.559 1 93.06 197 LYS B CA 1
ATOM 3417 C C . LYS B 1 197 ? -2.188 12.828 -6.867 1 93.06 197 LYS B C 1
ATOM 3419 O O . LYS B 1 197 ? -2.01 13.961 -7.312 1 93.06 197 LYS B O 1
ATOM 3424 N N . ARG B 1 198 ? -3.006 12.547 -5.902 1 96.75 198 ARG B N 1
ATOM 3425 C CA . ARG B 1 198 ? -3.43 13.641 -5.035 1 96.75 198 ARG B CA 1
ATOM 3426 C C . ARG B 1 198 ? -2.369 13.945 -3.982 1 96.75 198 ARG B C 1
ATOM 3428 O O . ARG B 1 198 ? -1.767 13.031 -3.414 1 96.75 198 ARG B O 1
ATOM 3435 N N . GLY B 1 199 ? -2.121 15.25 -3.805 1 98.44 199 GLY B N 1
ATOM 3436 C CA . GLY B 1 199 ? -1.211 15.68 -2.756 1 98.44 199 GLY B CA 1
ATOM 3437 C C . GLY B 1 199 ? -1.708 16.891 -1.994 1 98.44 199 GLY B C 1
ATOM 3438 O O . GLY B 1 199 ? -2.613 17.594 -2.453 1 98.44 199 GLY B O 1
ATOM 3439 N N . VAL B 1 200 ? -1.146 17.062 -0.837 1 98.88 200 VAL B N 1
ATOM 3440 C CA . VAL B 1 200 ? -1.4 18.281 -0.068 1 98.88 200 VAL B CA 1
ATOM 3441 C C . VAL B 1 200 ? -0.108 18.75 0.591 1 98.88 200 VAL B C 1
ATOM 3443 O O . VAL B 1 200 ? 0.759 17.938 0.928 1 98.88 200 VAL B O 1
ATOM 3446 N N . THR B 1 201 ? 0.04 19.984 0.706 1 98.88 201 THR B N 1
ATOM 3447 C CA . THR B 1 201 ? 1.062 20.625 1.529 1 98.88 201 THR B CA 1
ATOM 3448 C C . THR B 1 201 ? 0.437 21.281 2.752 1 98.88 201 THR B C 1
ATOM 3450 O O . THR B 1 201 ? -0.517 22.047 2.627 1 98.88 201 THR B O 1
ATOM 3453 N N . VAL B 1 202 ? 0.91 20.969 3.865 1 98.88 202 VAL B N 1
ATOM 3454 C CA . VAL B 1 202 ? 0.424 21.547 5.117 1 98.88 202 VAL B CA 1
ATOM 3455 C C . VAL B 1 202 ? 1.515 22.406 5.75 1 98.88 202 VAL B C 1
ATOM 3457 O O . VAL B 1 202 ? 2.633 21.938 5.973 1 98.88 202 VAL B O 1
ATOM 3460 N N . SER B 1 203 ? 1.222 23.625 6.027 1 98.75 203 SER B N 1
ATOM 3461 C CA . SER B 1 203 ? 2.121 24.531 6.723 1 98.75 203 SER B CA 1
ATOM 3462 C C . SER B 1 203 ? 1.521 25 8.047 1 98.75 203 SER B C 1
ATOM 3464 O O . SER B 1 203 ? 0.328 25.312 8.117 1 98.75 203 SER B O 1
ATOM 3466 N N . ILE B 1 204 ? 2.344 25.031 9.008 1 98.5 204 ILE B N 1
ATOM 3467 C CA . ILE B 1 204 ? 1.912 25.422 10.344 1 98.5 204 ILE B CA 1
ATOM 3468 C C . ILE B 1 204 ? 2.693 26.641 10.805 1 98.5 204 ILE B C 1
ATOM 3470 O O . ILE B 1 204 ? 3.904 26.734 10.594 1 98.5 204 ILE B O 1
ATOM 3474 N N . TRP B 1 205 ? 2.023 27.578 11.383 1 98.12 205 TRP B N 1
ATOM 3475 C CA . TRP B 1 205 ? 2.598 28.766 12 1 98.12 205 TRP B CA 1
ATOM 3476 C C . TRP B 1 205 ? 2.146 28.906 13.453 1 98.12 205 TRP B C 1
ATOM 3478 O O . TRP B 1 205 ? 1.062 28.438 13.82 1 98.12 205 TRP B O 1
ATOM 3488 N N . THR B 1 206 ? 2.955 29.484 14.188 1 97.19 206 THR B N 1
ATOM 3489 C CA . THR B 1 206 ? 2.625 29.766 15.578 1 97.19 206 THR B CA 1
ATOM 3490 C C . THR B 1 206 ? 2.93 31.219 15.93 1 97.19 206 THR B C 1
ATOM 3492 O O . THR B 1 206 ? 3.611 31.906 15.18 1 97.19 206 THR B O 1
ATOM 3495 N N . LEU B 1 207 ? 2.303 31.672 16.969 1 93.75 207 LEU B N 1
ATOM 3496 C CA . LEU B 1 207 ? 2.77 32.906 17.578 1 93.75 207 LEU B CA 1
ATOM 3497 C C . LEU B 1 207 ? 4.082 32.688 18.312 1 93.75 207 LEU B C 1
ATOM 3499 O O . LEU B 1 207 ? 4.484 31.562 18.547 1 93.75 207 LEU B O 1
ATOM 3503 N N . PRO B 1 208 ? 4.668 33.906 18.719 1 89.94 208 PRO B N 1
ATOM 3504 C CA . PRO B 1 208 ? 5.93 33.75 19.453 1 89.94 208 PRO B CA 1
ATOM 3505 C C . PRO B 1 208 ? 5.785 32.875 20.688 1 89.94 208 PRO B C 1
ATOM 3507 O O . PRO B 1 208 ? 4.777 32.938 21.391 1 89.94 208 PRO B O 1
ATOM 3510 N N . GLN B 1 209 ? 6.535 31.938 21 1 86.88 209 GLN B N 1
ATOM 3511 C CA . GLN B 1 209 ? 6.609 31.016 22.141 1 86.88 209 GLN B CA 1
ATOM 3512 C C . GLN B 1 209 ? 5.672 29.828 21.938 1 86.88 209 GLN B C 1
ATOM 3514 O O . GLN B 1 209 ? 5.602 28.953 22.797 1 86.88 209 GLN B O 1
ATOM 3519 N N . GLY B 1 210 ? 4.895 29.891 20.844 1 91.81 210 GLY B N 1
ATOM 3520 C CA . GLY B 1 210 ? 3.932 28.828 20.625 1 91.81 210 GLY B CA 1
ATOM 3521 C C . GLY B 1 210 ? 4.562 27.562 20.078 1 91.81 210 GLY B C 1
ATOM 3522 O O . GLY B 1 210 ? 3.967 26.484 20.141 1 91.81 210 GLY B O 1
ATOM 3523 N N . ALA B 1 211 ? 5.789 27.672 19.484 1 93.94 211 ALA B N 1
ATOM 3524 C CA . ALA B 1 211 ? 6.461 26.547 18.844 1 93.94 211 ALA B CA 1
ATOM 3525 C C . ALA B 1 211 ? 6.703 25.406 19.828 1 93.94 211 ALA B C 1
ATOM 3527 O O . ALA B 1 211 ? 6.535 24.234 19.484 1 93.94 211 ALA B O 1
ATOM 3528 N N . ALA B 1 212 ? 7.078 25.781 21.016 1 94.81 212 ALA B N 1
ATOM 3529 C CA . ALA B 1 212 ? 7.34 24.781 22.031 1 94.81 212 ALA B CA 1
ATOM 3530 C C . ALA B 1 212 ? 6.074 23.984 22.375 1 94.81 212 ALA B C 1
ATOM 3532 O O . ALA B 1 212 ? 6.129 22.781 22.625 1 94.81 212 ALA B O 1
ATOM 3533 N N . GLY B 1 213 ? 4.984 24.703 22.438 1 94.75 213 GLY B N 1
ATOM 3534 C CA . GLY B 1 213 ? 3.713 24.047 22.703 1 94.75 213 GLY B CA 1
ATOM 3535 C C . GLY B 1 213 ? 3.326 23.047 21.625 1 94.75 213 GLY B C 1
ATOM 3536 O O . GLY B 1 213 ? 2.875 21.938 21.938 1 94.75 213 GLY B O 1
ATOM 3537 N N . VAL B 1 214 ? 3.5 23.438 20.359 1 96.31 214 VAL B N 1
ATOM 3538 C CA . VAL B 1 214 ? 3.182 22.547 19.25 1 96.31 214 VAL B CA 1
ATOM 3539 C C . VAL B 1 214 ? 4.129 21.344 19.266 1 96.31 214 VAL B C 1
ATOM 3541 O O . VAL B 1 214 ? 3.699 20.203 19.078 1 96.31 214 VAL B O 1
ATOM 3544 N N . TRP B 1 215 ? 5.395 21.594 19.516 1 95.62 215 TRP B N 1
ATOM 3545 C CA . TRP B 1 215 ? 6.387 20.531 19.625 1 95.62 215 TRP B CA 1
ATOM 3546 C C . TRP B 1 215 ? 5.988 19.516 20.688 1 95.62 215 TRP B C 1
ATOM 3548 O O . TRP B 1 215 ? 6.043 18.312 20.469 1 95.62 215 TRP B O 1
ATOM 3558 N N . ASN B 1 216 ? 5.598 20.031 21.828 1 95.38 216 ASN B N 1
ATOM 3559 C CA . ASN B 1 216 ? 5.16 19.172 22.922 1 95.38 216 ASN B CA 1
ATOM 3560 C C . ASN B 1 216 ? 3.912 18.375 22.547 1 95.38 216 ASN B C 1
ATOM 3562 O O . ASN B 1 216 ? 3.787 17.203 22.906 1 95.38 216 ASN B O 1
ATOM 3566 N N . TYR B 1 217 ? 3.043 19.047 21.922 1 95.75 217 TYR B N 1
ATOM 3567 C CA . TYR B 1 217 ? 1.821 18.406 21.453 1 95.75 217 TYR B CA 1
ATOM 3568 C C . TYR B 1 217 ? 2.141 17.234 20.547 1 95.75 217 TYR B C 1
ATOM 3570 O O . TYR B 1 217 ? 1.598 16.141 20.719 1 95.75 217 TYR B O 1
ATOM 3578 N N . GLU B 1 218 ? 3.029 17.375 19.625 1 95.88 218 GLU B N 1
ATOM 3579 C CA . GLU B 1 218 ? 3.434 16.344 18.656 1 95.88 218 GLU B CA 1
ATOM 3580 C C . GLU B 1 218 ? 4.062 15.156 19.375 1 95.88 218 GLU B C 1
ATOM 3582 O O . GLU B 1 218 ? 3.865 14.008 18.969 1 95.88 218 GLU B O 1
ATOM 3587 N N . ARG B 1 219 ? 4.738 15.398 20.406 1 94.06 219 ARG B N 1
ATOM 3588 C CA . ARG B 1 219 ? 5.574 14.367 21.016 1 94.06 219 ARG B CA 1
ATOM 3589 C C . ARG B 1 219 ? 4.852 13.68 22.172 1 94.06 219 ARG B C 1
ATOM 3591 O O . ARG B 1 219 ? 5.086 12.508 22.453 1 94.06 219 ARG B O 1
ATOM 3598 N N . ASN B 1 220 ? 3.934 14.398 22.766 1 92.69 220 ASN B N 1
ATOM 3599 C CA . ASN B 1 220 ? 3.445 1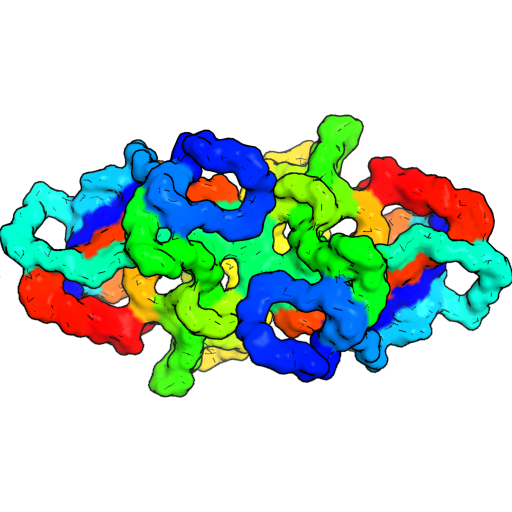3.875 24.047 1 92.69 220 ASN B CA 1
ATOM 3600 C C . ASN B 1 220 ? 1.928 13.719 24.031 1 92.69 220 ASN B C 1
ATOM 3602 O O . ASN B 1 220 ? 1.339 13.297 25.031 1 92.69 220 ASN B O 1
ATOM 3606 N N . THR B 1 221 ? 1.312 14.086 23.031 1 93.19 221 THR B N 1
ATOM 3607 C CA . THR B 1 221 ? -0.138 13.945 22.953 1 93.19 221 THR B CA 1
ATOM 3608 C C . THR B 1 221 ? -0.537 13.008 21.812 1 93.19 221 THR B C 1
ATOM 3610 O O . THR B 1 221 ? -0.115 13.203 20.672 1 93.19 221 THR B O 1
ATOM 3613 N N . LYS B 1 222 ? -1.363 12.078 22.156 1 94.31 222 LYS B N 1
ATOM 3614 C CA . LYS B 1 222 ? -1.941 11.219 21.125 1 94.31 222 LYS B CA 1
ATOM 3615 C C . LYS B 1 222 ? -3.135 11.898 20.453 1 94.31 222 LYS B C 1
ATOM 3617 O O . LYS B 1 222 ? -4.047 12.367 21.141 1 94.31 222 LYS B O 1
ATOM 3622 N N . TYR B 1 223 ? -3.049 11.953 19.109 1 96.38 223 TYR B N 1
ATOM 3623 C CA . TYR B 1 223 ? -4.195 12.461 18.359 1 96.38 223 TYR B CA 1
ATOM 3624 C C . TYR B 1 223 ? -5.383 11.516 18.469 1 96.38 223 TYR B C 1
ATOM 3626 O O . TYR B 1 223 ? -6.527 11.953 18.609 1 96.38 223 TYR B O 1
ATOM 3634 N N . PHE B 1 224 ? -5.105 10.211 18.312 1 95.06 224 PHE B N 1
ATOM 3635 C CA . PHE B 1 224 ? -6.09 9.141 18.469 1 95.06 224 PHE B CA 1
ATOM 3636 C C . PHE B 1 224 ? -5.543 8.016 19.344 1 95.06 224 PHE B C 1
ATOM 3638 O O . PHE B 1 224 ? -4.352 7.703 19.281 1 95.06 224 PHE B O 1
ATOM 3645 N N . SER B 1 225 ? -6.41 7.438 20.094 1 87.88 225 SER B N 1
ATOM 3646 C CA . SER B 1 225 ? -6.09 6.254 20.891 1 87.88 225 SER B CA 1
ATOM 3647 C C . SER B 1 225 ? -7.055 5.113 20.594 1 87.88 225 SER B C 1
ATOM 3649 O O . SER B 1 225 ? -8.195 5.348 20.188 1 87.88 225 SER B O 1
#